Protein AF-V5GN21-F1 (afdb_monomer_lite)

pLDDT: mean 79.61, std 21.49, range [29.92, 98.38]

Organism: Anoplophora glabripennis (NCBI:txid217634)

Sequen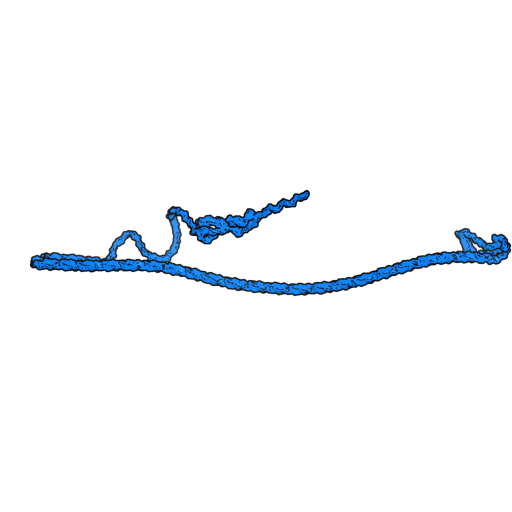ce (381 aa):
RRAKNMDSNRKGTSKFTCYFCNKTIENETEMGHTTVCGSVLVPCPNKCGAYVPRMDFNKHKRECINRITKSMPRLSPLNDEVGFRTNMPTTTSSLERQTNGHPQKPPTKINEEMFKLSRKVADLEKYLQNQARSQTQNSPQSYGDLRNNQVQQNMEIEKVKYQQKITMDWKKNIETQIYSLRQSISMFQNSKKDTDIHWITVQDRLMVLDKIQMELSYLKDTIFKEQNYNRQSTNNLLQDINGIKDLVNQEHISAASVFNDHQVALESLRRDSDDFKKAFEEQRNKFTNIVFDLRAASQIASEAAEKIEILERDFGEIKKEINQIKLDMEILEGLSSSEGTGSYGRLIWKVTEVEAKMQRAKDFDSVVKSPVFYTHEYGYK

Foldseek 3Di:
DDDDDPDPDPPDFDWDQAPQPRDIDTNDDNVRCQVVPQRAFDQQPLNLVDTDGNVCNVVCQVVPPSNPDDDDDDDDDDDDDDDDDDDDDDDDDDDDDDDDDDDDDDPCPVVVVVVVVVVVVVVVVVVVVVVVVPDPDDDPVVVVVVVVVVVVVVVVVVVVVVVVVVVVVVVVVVVVVVVVVVVVVVVVVVVVVVVVVVVVVVVVVVVVVVVVVVVVVVVVVVVVVVVVVVVVVVVVVVVVVVVVVVVVVVVVVVVVVVVVVVVVVVVVVVVVVVVVVVVVVVVVVVVVVVVVVVVVVVVVVVVVVVVVVVVVVVVVVVVVVVVVVVVVVVVVVVVVVQPPPDDAQDDDFDDPPVVVVVVCCVVPVDDDDGRDGHNDPPHDD

Secondary structure (DSSP, 8-state):
---------------EE-TTT--EE-SS-HHHHHHH-TTSEEE-TT--S-EEETTTHHHHHHH-TT-----------------------------------------HHHHHHHHHHHHHHHHHHHHHHHHTTS--S--TTHHHHHHHHHHHHHHHHHHHHHHHHHHHHHHHHHHHHHHHHHHHHHHHHHHHHHHHHHHHHHHHHHHHHHHHHHHHHHHHHHHHHHHHHHHHHHHHHHHHHHHHHHHHHHHHHHHHHHHHHHHHHHHHHHHHHHHHHHHHHHHHHHHHHHHHHHHHHHHHHHHHHHHHHHHHHHHHHHHHHHHHHHHHHHHHHHHHTT-----TT--------HHHHHHHHHHH-PPPPPPP--SSTTS--

InterPro domains:
  IPR001293 Zinc finger, TRAF-type [PS50145] (33-67)
  IPR008974 TRAF-like [G3DSA:2.60.210.10] (293-381)
  IPR013083 Zinc finger, RING/FYVE/PHD-type [G3DSA:3.30.40.10] (12-68)

Structure (mmCIF, N/CA/C/O backbone):
data_AF-V5GN21-F1
#
_entry.id   AF-V5GN21-F1
#
loop_
_atom_site.group_PDB
_atom_site.id
_atom_site.type_symbol
_atom_site.label_atom_id
_atom_site.label_alt_id
_atom_site.label_comp_id
_atom_site.label_asym_id
_atom_site.label_entity_id
_atom_site.label_seq_id
_atom_site.pdbx_PDB_ins_code
_atom_site.Cartn_x
_atom_site.Cartn_y
_atom_site.Cartn_z
_atom_site.occupancy
_atom_site.B_iso_or_equiv
_atom_site.auth_seq_id
_atom_site.auth_comp_id
_atom_site.auth_asym_id
_atom_site.auth_atom_id
_atom_site.pdbx_PDB_model_num
ATOM 1 N N . ARG A 1 1 ? -34.332 28.839 -41.301 1.00 39.56 1 ARG A N 1
ATOM 2 C CA . ARG A 1 1 ? -33.847 27.442 -41.164 1.00 39.56 1 ARG A CA 1
ATOM 3 C C . ARG A 1 1 ? -33.500 27.209 -39.692 1.00 39.56 1 ARG A C 1
ATOM 5 O O . ARG A 1 1 ? -32.577 27.862 -39.244 1.00 39.56 1 ARG A O 1
ATOM 12 N N . ARG A 1 2 ? -34.249 26.313 -39.013 1.00 38.25 2 ARG A N 1
ATOM 13 C CA . ARG A 1 2 ? -34.038 25.717 -37.661 1.00 38.25 2 ARG A CA 1
ATOM 14 C C . ARG A 1 2 ? -33.923 26.720 -36.493 1.00 38.25 2 ARG A C 1
ATOM 16 O O . ARG A 1 2 ? -32.929 27.410 -36.406 1.00 38.25 2 ARG A O 1
ATOM 23 N N . ALA A 1 3 ? -34.863 26.886 -35.558 1.00 41.22 3 ALA A N 1
ATOM 24 C CA . ALA A 1 3 ? -35.727 25.929 -34.854 1.00 41.22 3 ALA A CA 1
ATOM 25 C C . ALA A 1 3 ? -34.959 24.694 -34.353 1.00 41.22 3 ALA A C 1
ATOM 27 O O . ALA A 1 3 ? -34.894 23.693 -35.066 1.00 41.22 3 ALA A O 1
ATOM 28 N N . LYS A 1 4 ? -34.348 24.815 -33.163 1.00 46.03 4 LYS A N 1
ATOM 29 C CA . LYS A 1 4 ? -34.115 23.756 -32.157 1.00 46.03 4 LYS A CA 1
ATOM 30 C C . LYS A 1 4 ? -33.273 24.311 -31.001 1.00 46.03 4 LYS A C 1
ATOM 32 O O . LYS A 1 4 ? -32.082 24.533 -31.177 1.00 46.03 4 LYS A O 1
ATOM 37 N N . ASN A 1 5 ? -33.924 24.565 -29.867 1.00 38.25 5 ASN A N 1
ATOM 38 C CA . ASN A 1 5 ? -33.481 24.202 -28.510 1.00 38.25 5 ASN A CA 1
ATOM 39 C C . ASN A 1 5 ? -34.405 24.874 -27.482 1.00 38.25 5 ASN A C 1
ATOM 41 O O . ASN A 1 5 ? -33.998 25.702 -26.676 1.00 38.25 5 ASN A O 1
ATOM 45 N N . MET A 1 6 ? -35.684 24.503 -27.547 1.00 43.22 6 MET A N 1
ATOM 46 C CA . MET A 1 6 ? -36.533 24.406 -26.367 1.00 43.22 6 MET A CA 1
ATOM 47 C C . MET A 1 6 ? -36.628 22.916 -26.060 1.00 43.22 6 MET A C 1
ATOM 49 O O . MET A 1 6 ? -37.160 22.184 -26.886 1.00 43.22 6 MET A O 1
ATOM 53 N N . ASP A 1 7 ? -35.979 22.484 -24.980 1.00 40.84 7 ASP A N 1
ATOM 54 C CA . ASP A 1 7 ? -36.352 21.350 -24.117 1.00 40.84 7 ASP A CA 1
ATOM 55 C C . ASP A 1 7 ? -35.148 20.939 -23.262 1.00 40.84 7 ASP A C 1
ATOM 57 O O . ASP A 1 7 ? -34.489 19.923 -23.470 1.00 40.84 7 ASP A O 1
ATOM 61 N N . SER A 1 8 ? -34.862 21.753 -22.251 1.00 41.22 8 SER A N 1
ATOM 62 C CA . SER A 1 8 ? -33.993 21.395 -21.128 1.00 41.22 8 SER A CA 1
ATOM 63 C C . SER A 1 8 ? -34.764 21.540 -19.818 1.00 41.22 8 SER A C 1
ATOM 65 O O . SER A 1 8 ? -34.327 22.186 -18.874 1.00 41.22 8 SER A O 1
ATOM 67 N N . ASN A 1 9 ? -35.948 20.923 -19.760 1.00 40.00 9 ASN A N 1
ATOM 68 C CA . ASN A 1 9 ? -36.660 20.715 -18.502 1.00 40.00 9 ASN A CA 1
ATOM 69 C C . ASN A 1 9 ? -37.350 19.344 -18.465 1.00 40.00 9 ASN A C 1
ATOM 71 O O . ASN A 1 9 ? -38.548 19.218 -18.223 1.00 40.00 9 ASN A O 1
ATOM 75 N N . ARG A 1 10 ? -36.577 18.277 -18.702 1.00 42.59 10 ARG A N 1
ATOM 76 C CA . ARG A 1 10 ? -36.960 16.944 -18.229 1.00 42.59 10 ARG A CA 1
ATOM 77 C C . ARG A 1 10 ? -36.570 16.874 -16.757 1.00 42.59 10 ARG A C 1
ATOM 79 O O . ARG A 1 10 ? -35.411 16.631 -16.439 1.00 42.59 10 ARG A O 1
ATOM 86 N N . LYS A 1 11 ? -37.545 17.129 -15.878 1.00 51.62 11 LYS A N 1
ATOM 87 C CA . LYS A 1 11 ? -37.487 16.793 -14.450 1.00 51.62 11 LYS A CA 1
ATOM 88 C C . LYS A 1 11 ? -37.011 15.346 -14.324 1.00 51.62 11 LYS A C 1
ATOM 90 O O . LYS A 1 11 ? -37.783 14.417 -14.550 1.00 51.62 11 LYS A O 1
ATOM 95 N N . GLY A 1 12 ? -35.729 15.166 -14.021 1.00 48.78 12 GLY A N 1
ATOM 96 C CA . GLY A 1 12 ? -35.199 13.886 -13.587 1.00 48.78 12 GLY A CA 1
ATOM 97 C C . GLY A 1 12 ? -35.943 13.511 -12.317 1.00 48.78 12 GLY A C 1
ATOM 98 O O . GLY A 1 12 ? -35.906 14.243 -11.332 1.00 48.78 12 GLY A O 1
ATOM 99 N N . THR A 1 13 ? -36.684 12.414 -12.370 1.00 60.31 13 THR A N 1
ATOM 100 C CA . THR A 1 13 ? -37.347 11.828 -11.212 1.00 60.31 13 THR A CA 1
ATOM 101 C C . THR A 1 13 ? -36.244 11.438 -10.228 1.00 60.31 13 THR A C 1
ATOM 103 O O . THR A 1 13 ? -35.536 10.461 -10.474 1.00 60.31 13 THR A O 1
ATOM 106 N N . SER A 1 14 ? -36.006 12.235 -9.182 1.00 73.12 14 SER A N 1
ATOM 107 C CA . SER A 1 14 ? -34.972 11.943 -8.187 1.00 73.12 14 SER A CA 1
ATOM 108 C C . SER A 1 14 ? -35.315 10.614 -7.520 1.00 73.12 14 SER A C 1
ATOM 110 O O . SER A 1 14 ? -36.309 10.525 -6.800 1.00 73.12 14 SER A O 1
ATOM 112 N N . LYS A 1 15 ? -34.537 9.572 -7.823 1.00 86.19 15 LYS A N 1
ATOM 113 C CA . LYS A 1 15 ? -34.654 8.264 -7.181 1.00 86.19 15 LYS A CA 1
ATOM 114 C C . LYS A 1 15 ? -33.679 8.228 -6.013 1.00 86.19 15 LYS A C 1
ATOM 116 O O . LYS A 1 15 ? -32.510 8.559 -6.199 1.00 86.19 15 LYS A O 1
ATOM 121 N N . PHE A 1 16 ? -34.139 7.833 -4.835 1.00 88.94 16 PHE A N 1
ATOM 122 C CA . PHE A 1 16 ? -33.279 7.618 -3.668 1.00 88.94 16 PHE A CA 1
ATOM 123 C C . PHE A 1 16 ? -33.692 6.328 -2.955 1.00 88.94 16 PHE A C 1
ATOM 125 O O . PHE A 1 16 ? -34.819 5.854 -3.105 1.00 88.94 16 PHE A O 1
ATOM 132 N N . THR A 1 17 ? -32.778 5.741 -2.187 1.00 91.12 17 THR A N 1
ATOM 133 C CA . THR A 1 17 ? -33.044 4.528 -1.405 1.00 91.12 17 THR A CA 1
ATOM 134 C C . THR A 1 17 ? -33.275 4.919 0.048 1.00 91.12 17 THR A C 1
ATOM 136 O O . THR A 1 17 ? -32.410 5.535 0.662 1.00 91.12 17 THR A O 1
ATOM 139 N N . CYS A 1 18 ? -34.436 4.580 0.612 1.00 91.06 18 CYS A N 1
ATOM 140 C CA . CYS A 1 18 ? -34.731 4.896 2.009 1.00 91.06 18 CYS A CA 1
ATOM 141 C C . CYS A 1 18 ? -33.874 4.051 2.957 1.00 91.06 18 CYS A C 1
ATOM 143 O O . CYS A 1 18 ? -33.946 2.826 2.921 1.00 91.06 18 CYS A O 1
ATOM 145 N N . TYR A 1 19 ? -33.161 4.706 3.874 1.00 89.81 19 TYR A N 1
ATOM 146 C CA . TYR A 1 19 ? -32.312 4.058 4.882 1.00 89.81 19 TYR A CA 1
ATOM 147 C C . TYR A 1 19 ? -33.071 3.117 5.841 1.00 89.81 19 TYR A C 1
ATOM 149 O O . TYR A 1 19 ? -32.494 2.184 6.387 1.00 89.81 19 TYR A O 1
ATOM 157 N N . PHE A 1 20 ? -34.373 3.342 6.061 1.00 89.88 20 PHE A N 1
ATOM 158 C CA . PHE A 1 20 ? -35.165 2.561 7.021 1.00 89.88 20 PHE A CA 1
ATOM 159 C C . PHE A 1 20 ? -35.830 1.328 6.405 1.00 89.88 20 PHE A C 1
ATOM 161 O O . PHE A 1 20 ? -35.953 0.301 7.069 1.00 89.88 20 PHE A O 1
ATOM 168 N N . CYS A 1 21 ? -36.313 1.423 5.162 1.00 90.62 21 CYS A N 1
ATOM 169 C CA . CYS A 1 21 ? -37.019 0.319 4.503 1.00 90.62 21 CYS A CA 1
ATOM 170 C C . CYS A 1 21 ? -36.240 -0.319 3.345 1.00 90.62 21 CYS A C 1
ATOM 172 O O . CYS A 1 21 ? -36.715 -1.306 2.786 1.00 90.62 21 CYS A O 1
ATOM 174 N N . ASN A 1 22 ? -35.076 0.230 2.981 1.00 90.94 22 ASN A N 1
ATOM 175 C CA . ASN A 1 22 ? -34.221 -0.190 1.865 1.00 90.94 22 ASN A CA 1
ATOM 176 C C . ASN A 1 22 ? -34.927 -0.250 0.499 1.00 90.94 22 ASN A C 1
ATOM 178 O O . ASN A 1 22 ? -34.448 -0.908 -0.422 1.00 90.94 22 ASN A O 1
ATOM 182 N N . LYS A 1 23 ? -36.061 0.446 0.341 1.00 89.50 23 LYS A N 1
ATOM 183 C CA . LYS A 1 23 ? -36.781 0.540 -0.934 1.00 89.50 23 LYS A CA 1
ATOM 184 C C . LYS A 1 23 ? -36.323 1.766 -1.713 1.00 89.50 23 LYS A C 1
ATOM 186 O O . LYS A 1 23 ? -36.158 2.845 -1.140 1.00 89.50 23 LYS A O 1
ATOM 191 N N . THR A 1 24 ? -36.150 1.592 -3.019 1.00 90.00 24 THR A N 1
ATOM 192 C CA . THR A 1 24 ? -35.916 2.690 -3.959 1.00 90.00 24 THR A CA 1
ATOM 193 C C . THR A 1 24 ? -37.236 3.400 -4.229 1.00 90.00 24 THR A C 1
ATOM 195 O O . THR A 1 24 ? -38.204 2.773 -4.658 1.00 90.00 24 THR A O 1
ATOM 198 N N . ILE A 1 25 ? -37.283 4.696 -3.940 1.00 88.56 25 ILE A N 1
ATOM 199 C CA . ILE A 1 25 ? -38.470 5.534 -4.098 1.00 88.56 25 ILE A CA 1
ATOM 200 C C . ILE A 1 25 ? -38.224 6.496 -5.246 1.00 88.56 25 ILE A C 1
ATOM 202 O O . ILE A 1 25 ? -37.159 7.105 -5.352 1.00 88.56 25 ILE A O 1
ATOM 206 N N . GLU A 1 26 ? -39.219 6.613 -6.116 1.00 87.38 26 GLU A N 1
ATOM 207 C CA . GLU A 1 26 ? -39.194 7.468 -7.294 1.00 87.38 26 GLU A CA 1
ATOM 208 C C . GLU A 1 26 ? -40.283 8.532 -7.147 1.00 87.38 26 GLU A C 1
ATOM 210 O O . GLU A 1 26 ? -41.371 8.231 -6.662 1.00 87.38 26 GLU A O 1
ATOM 215 N N . ASN A 1 27 ? -40.019 9.762 -7.595 1.00 79.06 27 ASN A N 1
ATOM 216 C CA . ASN A 1 27 ? -40.985 10.875 -7.572 1.00 79.06 27 ASN A CA 1
ATOM 217 C C . ASN A 1 27 ? -41.401 11.377 -6.177 1.00 79.06 27 ASN A C 1
ATOM 219 O O . ASN A 1 27 ? -42.394 12.093 -6.059 1.00 79.06 27 ASN A O 1
ATOM 223 N N . GLU A 1 28 ? -40.626 11.066 -5.139 1.00 79.12 28 GLU A N 1
ATOM 224 C CA . GLU A 1 28 ? -40.811 11.576 -3.778 1.00 79.12 28 GLU A CA 1
ATOM 225 C C . GLU A 1 28 ? -39.485 12.154 -3.255 1.00 79.12 28 GLU A C 1
ATOM 227 O O . GLU A 1 28 ? -38.412 11.838 -3.772 1.00 79.12 28 GLU A O 1
ATOM 232 N N . THR A 1 29 ? -39.538 13.020 -2.243 1.00 84.19 29 THR A N 1
ATOM 233 C CA . THR A 1 29 ? -38.335 13.507 -1.551 1.00 84.19 29 THR A CA 1
ATOM 234 C C . THR A 1 29 ? -37.997 12.598 -0.372 1.00 84.19 29 THR A C 1
ATOM 236 O O . THR A 1 29 ? -38.888 12.017 0.249 1.00 84.19 29 THR A O 1
ATOM 239 N N . GLU A 1 30 ? -36.714 12.512 -0.013 1.00 84.19 30 GLU A N 1
ATOM 240 C CA . GLU A 1 30 ? -36.244 11.711 1.129 1.00 84.19 30 GLU A CA 1
ATOM 241 C C . GLU A 1 30 ? -36.936 12.085 2.443 1.00 84.19 30 GLU A C 1
ATOM 243 O O . GLU A 1 30 ? -37.372 11.214 3.202 1.00 84.19 30 GLU A O 1
ATOM 248 N N . MET A 1 31 ? -37.129 13.386 2.670 1.00 83.88 31 MET A N 1
ATOM 249 C CA . MET A 1 31 ? -37.885 13.878 3.818 1.00 83.88 31 MET A CA 1
ATOM 250 C C . MET A 1 31 ? -39.368 13.501 3.739 1.00 83.88 31 MET A C 1
ATOM 252 O O . MET A 1 31 ? -39.920 13.060 4.743 1.00 83.88 31 MET A O 1
ATOM 256 N N . GLY A 1 32 ? -40.004 13.630 2.566 1.00 86.31 32 GLY A N 1
ATOM 257 C CA . GLY A 1 32 ? -41.412 13.271 2.369 1.00 86.31 32 GLY A CA 1
ATOM 258 C C . GLY A 1 32 ? -41.670 11.812 2.733 1.00 86.31 32 GLY A C 1
ATOM 259 O O . GLY A 1 32 ? -42.455 11.528 3.640 1.00 86.31 32 GLY A O 1
ATOM 260 N N . HIS A 1 33 ? -40.889 10.903 2.151 1.00 90.31 33 HIS A N 1
ATOM 261 C CA . HIS A 1 33 ? -41.019 9.477 2.419 1.00 90.31 33 HIS A CA 1
ATOM 262 C C . HIS A 1 33 ? -40.746 9.116 3.886 1.00 90.31 33 HIS A C 1
ATOM 264 O O . HIS A 1 33 ? -41.475 8.323 4.480 1.00 90.31 33 HIS A O 1
ATOM 270 N N . THR A 1 34 ? -39.711 9.693 4.507 1.00 88.00 34 THR A N 1
ATOM 271 C CA . THR A 1 34 ? -39.323 9.359 5.891 1.00 88.00 34 THR A CA 1
ATOM 272 C C . THR A 1 34 ? -40.437 9.672 6.897 1.00 88.00 34 THR A C 1
ATOM 274 O O . THR A 1 34 ? -40.579 8.969 7.898 1.00 88.00 34 THR A O 1
ATOM 277 N N . THR A 1 35 ? -41.296 10.661 6.620 1.00 87.44 35 THR A N 1
ATOM 278 C CA . THR A 1 35 ? -42.442 10.972 7.497 1.00 87.44 35 THR A CA 1
ATOM 279 C C . THR A 1 35 ? -43.521 9.886 7.502 1.00 87.44 35 THR A C 1
ATOM 281 O O . THR A 1 35 ? -44.149 9.653 8.541 1.00 87.44 35 THR A O 1
ATOM 284 N N . VAL A 1 36 ? -43.705 9.184 6.380 1.00 88.19 36 VAL A N 1
ATOM 285 C CA . VAL A 1 36 ? -44.729 8.140 6.195 1.00 88.19 36 VAL A CA 1
ATOM 286 C C . VAL A 1 36 ? -44.161 6.720 6.203 1.00 88.19 36 VAL A C 1
ATOM 288 O O . VAL A 1 36 ? -44.919 5.751 6.243 1.00 88.19 36 VAL A O 1
ATOM 291 N N . CYS A 1 37 ? -42.835 6.574 6.209 1.00 92.25 37 CYS A N 1
ATOM 292 C CA . CYS A 1 37 ? -42.164 5.286 6.141 1.00 92.25 37 CYS A CA 1
ATOM 293 C C . CYS A 1 37 ? -42.526 4.393 7.336 1.00 92.25 37 CYS A C 1
ATOM 295 O O . CYS A 1 37 ? -42.349 4.737 8.509 1.00 92.25 37 CYS A O 1
ATOM 297 N N . GLY A 1 38 ? -43.024 3.202 7.009 1.00 89.62 38 GLY A N 1
ATOM 298 C CA . GLY A 1 38 ? -43.497 2.214 7.967 1.00 89.62 38 GLY A CA 1
ATOM 299 C C . GLY A 1 38 ? -42.415 1.589 8.850 1.00 89.62 38 GLY A C 1
ATOM 300 O O . GLY A 1 38 ? -42.714 1.143 9.958 1.00 89.62 38 GLY A O 1
ATOM 301 N N . SER A 1 39 ? -41.171 1.577 8.367 1.00 92.12 39 SER A N 1
ATOM 302 C CA . SER A 1 39 ? -40.013 0.990 9.052 1.00 92.12 39 SER A CA 1
ATOM 303 C C . SER A 1 39 ? -39.336 1.953 10.029 1.00 92.12 39 SER A C 1
ATOM 305 O O . SER A 1 39 ? -38.452 1.544 10.777 1.00 92.12 39 SER A O 1
ATOM 307 N N . VAL A 1 40 ? -39.739 3.228 10.046 1.00 93.38 40 VAL A N 1
ATOM 308 C CA . VAL A 1 40 ? -39.214 4.207 11.003 1.00 93.38 40 VAL A CA 1
ATOM 309 C C . VAL A 1 40 ? -39.678 3.835 12.407 1.00 93.38 40 VAL A C 1
ATOM 311 O O . VAL A 1 40 ? -40.874 3.651 12.654 1.00 93.38 40 VAL A O 1
ATOM 314 N N . LEU A 1 41 ? -38.720 3.736 13.328 1.00 93.06 41 LEU A N 1
ATOM 315 C CA . LEU A 1 41 ? -38.977 3.456 14.733 1.00 93.06 41 LEU A CA 1
ATOM 316 C C . LEU A 1 41 ? -39.553 4.692 15.425 1.00 93.06 41 LEU A C 1
ATOM 318 O O . LEU A 1 41 ? -38.953 5.765 15.410 1.00 93.06 41 LEU A O 1
ATOM 322 N N . VAL A 1 42 ? -40.706 4.527 16.068 1.00 92.19 42 VAL A N 1
ATOM 323 C CA . VAL A 1 42 ? -41.364 5.572 16.854 1.00 92.19 42 VAL A CA 1
ATOM 324 C C . VAL A 1 42 ? -41.436 5.166 18.329 1.00 92.19 42 VAL A C 1
ATOM 326 O O . VAL A 1 42 ? -41.692 3.995 18.635 1.00 92.19 42 VAL A O 1
ATOM 329 N N . PRO A 1 43 ? -41.201 6.100 19.268 1.00 92.12 43 PRO A N 1
ATOM 330 C CA . PRO A 1 43 ? -41.283 5.804 20.691 1.00 92.12 43 PRO A CA 1
ATOM 331 C C . PRO A 1 43 ? -42.736 5.559 21.112 1.00 92.12 43 PRO A C 1
ATOM 333 O O . PRO A 1 43 ? -43.662 6.242 20.667 1.00 92.12 43 PRO A O 1
ATOM 336 N N . CYS A 1 44 ? -42.947 4.598 22.011 1.00 90.00 44 CYS A N 1
ATOM 337 C CA . CYS A 1 44 ? -44.278 4.320 22.537 1.00 90.00 44 CYS A CA 1
ATOM 338 C C . CYS A 1 44 ? -44.810 5.484 23.411 1.00 90.00 44 CYS A C 1
ATOM 340 O O . CYS A 1 44 ? -44.148 5.873 24.378 1.00 90.00 44 CYS A O 1
ATOM 342 N N . PRO A 1 45 ? -46.035 6.000 23.169 1.00 87.12 45 PRO A N 1
ATOM 343 C CA . PRO A 1 45 ? -46.626 7.100 23.938 1.00 87.12 45 PRO A CA 1
ATOM 344 C C . PRO A 1 45 ? -46.963 6.703 25.379 1.00 87.12 45 PRO A C 1
ATOM 346 O O . PRO A 1 45 ? -47.017 7.563 26.253 1.00 87.12 45 PRO A O 1
ATOM 349 N N . ASN A 1 46 ? -47.121 5.403 25.651 1.00 85.56 46 ASN A N 1
ATOM 350 C CA . ASN A 1 46 ? -47.304 4.873 27.006 1.00 85.56 46 ASN A CA 1
ATOM 351 C C . ASN A 1 46 ? -45.971 4.741 27.772 1.00 85.56 46 ASN A C 1
ATOM 353 O O . ASN A 1 46 ? -45.930 4.131 28.840 1.00 85.56 46 ASN A O 1
ATOM 357 N N . LYS A 1 47 ? -44.868 5.266 27.210 1.00 83.38 47 LYS A N 1
ATOM 358 C CA . LYS A 1 47 ? -43.523 5.300 27.806 1.00 83.38 47 LYS A CA 1
ATOM 359 C C . LYS A 1 47 ? -43.062 3.946 28.358 1.00 83.38 47 LYS A C 1
ATOM 361 O O . LYS A 1 47 ? -42.402 3.880 29.386 1.00 83.38 47 LYS A O 1
ATOM 366 N N . CYS A 1 48 ? -43.381 2.857 27.660 1.00 85.62 48 CYS A N 1
ATOM 367 C CA . CYS A 1 48 ? -42.930 1.514 28.037 1.00 85.62 48 CYS A CA 1
ATOM 368 C C . CYS A 1 48 ? -41.460 1.231 27.678 1.00 85.62 48 CYS A C 1
ATOM 370 O O . CYS A 1 48 ? -41.031 0.087 27.753 1.00 85.62 48 CYS A O 1
ATOM 372 N N . GLY A 1 49 ? -40.712 2.238 27.213 1.00 84.44 49 GLY A N 1
ATOM 373 C CA . GLY A 1 49 ? -39.312 2.110 26.790 1.00 84.44 49 GLY A CA 1
ATOM 374 C C . GLY A 1 49 ? -39.096 1.498 25.399 1.00 84.44 49 GLY A C 1
ATOM 375 O O . GLY A 1 49 ? -37.969 1.491 24.919 1.00 84.44 49 GLY A O 1
ATOM 376 N N . ALA A 1 50 ? -40.149 1.022 24.724 1.00 88.81 50 ALA A N 1
ATOM 377 C CA . ALA A 1 50 ? -40.030 0.404 23.404 1.00 88.81 50 ALA A CA 1
ATOM 378 C C . ALA A 1 50 ? -40.021 1.440 22.263 1.00 88.81 50 ALA A C 1
ATOM 380 O O . ALA A 1 50 ? -40.854 2.354 22.229 1.00 88.81 50 ALA A O 1
ATOM 381 N N . TYR A 1 51 ? -39.122 1.228 21.301 1.00 91.94 51 TYR A N 1
ATOM 382 C CA . TYR A 1 51 ? -39.108 1.868 19.986 1.00 91.94 51 TYR A CA 1
ATOM 383 C C . TYR A 1 51 ? -39.616 0.858 18.962 1.00 91.94 51 TYR A C 1
ATOM 385 O O . TYR A 1 51 ? -39.030 -0.211 18.804 1.00 91.94 51 TYR A O 1
ATOM 393 N N . VAL A 1 52 ? -40.730 1.168 18.303 1.00 91.88 52 VAL A N 1
ATOM 394 C CA . VAL A 1 52 ? -41.465 0.198 17.479 1.00 91.88 52 VAL A CA 1
ATOM 395 C C . VAL A 1 52 ? -41.614 0.740 16.061 1.00 91.88 52 VAL A C 1
ATOM 397 O O . VAL A 1 52 ? -41.898 1.932 15.921 1.00 91.88 52 VAL A O 1
ATOM 400 N N . PRO A 1 53 ? -41.455 -0.083 15.007 1.00 94.06 53 PRO A N 1
ATOM 401 C CA . PRO A 1 53 ? -41.737 0.342 13.641 1.00 94.06 53 PRO A CA 1
ATOM 402 C C . PRO A 1 53 ? -43.158 0.897 13.520 1.00 94.06 53 PRO A C 1
ATOM 404 O O . PRO A 1 53 ? -44.109 0.330 14.065 1.00 94.06 53 PRO A O 1
ATOM 407 N N . ARG A 1 54 ? -43.324 1.999 12.785 1.00 92.94 54 ARG A N 1
ATOM 408 C CA . ARG A 1 54 ? -44.619 2.669 12.591 1.00 92.94 54 ARG A CA 1
ATOM 409 C C . ARG A 1 54 ? -45.724 1.716 12.107 1.00 92.94 54 ARG A C 1
ATOM 411 O O . ARG A 1 54 ? -46.862 1.859 12.547 1.00 92.94 54 ARG A O 1
ATOM 418 N N . MET A 1 55 ? -45.402 0.734 11.260 1.00 91.94 55 MET A N 1
ATOM 419 C CA . MET A 1 55 ? -46.357 -0.284 10.780 1.00 91.94 55 MET A CA 1
ATOM 420 C C . MET A 1 55 ? -46.880 -1.195 11.898 1.00 91.94 55 MET A C 1
ATOM 422 O O . MET A 1 55 ? -48.076 -1.479 11.959 1.00 91.94 55 MET A O 1
ATOM 426 N N . ASP A 1 56 ? -46.009 -1.597 12.823 1.00 90.94 56 ASP A N 1
ATOM 427 C CA . ASP A 1 56 ? -46.339 -2.532 13.906 1.00 90.94 56 ASP A CA 1
ATOM 428 C C . ASP A 1 56 ? -46.844 -1.831 15.170 1.00 90.94 56 ASP A C 1
ATOM 430 O O . ASP A 1 56 ? -47.274 -2.466 16.139 1.00 90.94 56 ASP A O 1
ATOM 434 N N . PHE A 1 57 ? -46.862 -0.501 15.158 1.00 91.19 57 PHE A N 1
ATOM 435 C CA . PHE A 1 57 ? -47.243 0.314 16.299 1.00 91.19 57 PHE A CA 1
ATOM 436 C C . PHE A 1 57 ? -48.661 0.013 16.815 1.00 91.19 57 PHE A C 1
ATOM 438 O O . PHE A 1 57 ? -48.881 -0.054 18.023 1.00 91.19 57 PHE A O 1
ATOM 445 N N . ASN A 1 58 ? -49.634 -0.234 15.930 1.00 87.31 58 ASN A N 1
ATOM 446 C CA . ASN A 1 58 ? -51.009 -0.573 16.331 1.00 87.31 58 ASN A CA 1
ATOM 447 C C . ASN A 1 58 ? -51.120 -1.954 16.993 1.00 87.31 58 ASN A C 1
ATOM 449 O O . ASN A 1 58 ? -51.985 -2.172 17.846 1.00 87.31 58 ASN A O 1
ATOM 453 N N . LYS A 1 59 ? -50.251 -2.896 16.614 1.00 89.25 59 LYS A N 1
ATOM 454 C CA . LYS A 1 59 ? -50.146 -4.196 17.279 1.00 89.25 59 LYS A CA 1
ATOM 455 C C . LYS A 1 59 ? -49.526 -4.014 18.663 1.00 89.25 59 LYS A C 1
ATOM 457 O O . LYS A 1 59 ? -50.164 -4.358 19.655 1.00 89.25 59 LYS A O 1
ATOM 462 N N . HIS A 1 60 ? -48.393 -3.316 18.735 1.00 90.69 60 HIS A N 1
ATOM 463 C CA . HIS A 1 60 ? -47.758 -2.969 20.003 1.00 90.69 60 HIS A CA 1
ATOM 464 C C . HIS A 1 60 ? -48.707 -2.226 20.954 1.00 90.69 60 HIS A C 1
ATOM 466 O O . HIS A 1 60 ? -48.763 -2.553 22.129 1.00 90.69 60 HIS A O 1
ATOM 472 N N . LYS A 1 61 ? -49.521 -1.274 20.483 1.00 86.94 61 LYS A N 1
ATOM 473 C CA . LYS A 1 61 ? -50.471 -0.528 21.332 1.00 86.94 61 LYS A CA 1
ATOM 474 C C . LYS A 1 61 ? -51.498 -1.430 22.034 1.00 86.94 61 LYS A C 1
ATOM 476 O O . LYS A 1 61 ? -51.937 -1.099 23.136 1.00 86.94 61 LYS A O 1
ATOM 481 N N . ARG A 1 62 ? -51.890 -2.550 21.413 1.00 86.69 62 ARG A N 1
ATOM 482 C CA . ARG A 1 62 ? -52.820 -3.535 21.998 1.00 86.69 62 ARG A CA 1
ATOM 483 C C . ARG A 1 62 ? -52.144 -4.421 23.046 1.00 86.69 62 ARG A C 1
ATOM 485 O O . ARG A 1 62 ? -52.796 -4.780 24.021 1.00 86.69 62 ARG A O 1
ATOM 492 N N . GLU A 1 63 ? -50.857 -4.695 22.854 1.00 85.38 63 GLU A N 1
ATOM 493 C CA . GLU A 1 63 ? -50.028 -5.612 23.653 1.00 85.38 63 GLU A CA 1
ATOM 494 C C . GLU A 1 63 ? -49.074 -4.876 24.622 1.00 85.38 63 GLU A C 1
ATOM 496 O O . GLU A 1 63 ? -48.284 -5.495 25.328 1.00 85.38 63 GLU A O 1
ATOM 501 N N . CYS A 1 64 ? -49.121 -3.541 24.657 1.00 86.19 64 CYS A N 1
ATOM 502 C CA . CYS A 1 64 ? -48.196 -2.712 25.421 1.00 86.19 64 CYS A CA 1
ATOM 503 C C . CYS A 1 64 ? -48.343 -2.968 26.925 1.00 86.19 64 CYS A C 1
ATOM 505 O O . CYS A 1 64 ? -49.437 -2.850 27.475 1.00 86.19 64 CYS A O 1
ATOM 507 N N . ILE A 1 65 ? -47.218 -3.208 27.601 1.00 80.94 65 ILE A N 1
ATOM 508 C CA . ILE A 1 65 ? -47.176 -3.504 29.041 1.00 80.94 65 ILE A CA 1
ATOM 509 C C . ILE A 1 65 ? -47.714 -2.352 29.914 1.00 80.94 65 ILE A C 1
ATOM 511 O O . ILE A 1 65 ? -48.240 -2.588 30.993 1.00 80.94 65 ILE A O 1
ATOM 515 N N . ASN A 1 66 ? -47.661 -1.114 29.403 1.00 79.50 66 ASN A N 1
ATOM 516 C CA . ASN A 1 66 ? -48.180 0.094 30.057 1.00 79.50 66 ASN A CA 1
ATOM 517 C C . ASN A 1 66 ? -49.521 0.563 29.463 1.00 79.50 66 ASN A C 1
ATOM 519 O O . ASN A 1 66 ? -49.843 1.754 29.500 1.00 79.50 66 ASN A O 1
ATOM 523 N N . ARG A 1 67 ? -50.298 -0.327 28.835 1.00 75.31 67 ARG A N 1
ATOM 524 C CA . ARG A 1 67 ? -51.586 0.038 28.233 1.00 75.31 67 ARG A CA 1
ATOM 525 C C . ARG A 1 67 ? -52.555 0.533 29.315 1.00 75.31 67 ARG A C 1
ATOM 527 O O . ARG A 1 67 ? -53.074 -0.246 30.104 1.00 75.31 67 ARG A O 1
ATOM 534 N N . ILE A 1 68 ? -52.861 1.830 29.298 1.00 64.94 68 ILE A N 1
ATOM 535 C CA . ILE A 1 68 ? -53.901 2.432 30.142 1.00 64.94 68 ILE A CA 1
ATOM 536 C C . ILE A 1 68 ? -55.270 2.025 29.575 1.00 64.94 68 ILE A C 1
ATOM 538 O O . ILE A 1 68 ? -55.831 2.698 28.709 1.00 64.94 68 ILE A O 1
ATOM 542 N N . THR A 1 69 ? -55.813 0.890 30.009 1.00 53.19 69 THR A N 1
ATOM 543 C CA . THR A 1 69 ? -57.195 0.507 29.701 1.00 53.19 69 THR A CA 1
ATOM 544 C C . THR A 1 69 ? -58.149 1.288 30.603 1.00 53.19 69 THR A C 1
ATOM 546 O O . THR A 1 69 ? -58.336 0.945 31.767 1.00 53.19 69 THR A O 1
ATOM 549 N N . LYS A 1 70 ? -58.792 2.335 30.070 1.00 52.59 70 LYS A N 1
ATOM 550 C CA . LYS A 1 70 ? -60.098 2.757 30.594 1.00 52.59 70 LYS A CA 1
ATOM 551 C C . LYS A 1 70 ? -61.149 1.740 30.132 1.00 52.59 70 LYS A C 1
ATOM 553 O O . LYS A 1 70 ? -61.195 1.403 28.952 1.00 52.59 70 LYS A O 1
ATOM 558 N N . SER A 1 71 ? -62.001 1.346 31.078 1.00 40.38 71 SER A N 1
ATOM 559 C CA . SER A 1 71 ? -63.168 0.447 31.008 1.00 40.38 71 SER A CA 1
ATOM 560 C C . SER A 1 71 ? -62.914 -1.064 31.158 1.00 40.38 71 SER A C 1
ATOM 562 O O . SER A 1 71 ? -62.312 -1.721 30.315 1.00 40.38 71 SER A O 1
ATOM 564 N N . MET A 1 72 ? -63.426 -1.577 32.283 1.00 41.12 72 MET A N 1
ATOM 565 C CA . MET A 1 72 ? -63.733 -2.983 32.572 1.00 41.12 72 MET A CA 1
ATOM 566 C C . MET A 1 72 ? -64.864 -3.491 31.666 1.00 41.12 72 MET A C 1
ATOM 568 O O . MET A 1 72 ? -65.735 -2.705 31.285 1.00 41.12 72 MET A O 1
ATOM 572 N N . PRO A 1 73 ? -64.949 -4.814 31.457 1.00 43.66 73 PRO A N 1
ATOM 573 C CA . PRO A 1 73 ? -66.148 -5.507 31.933 1.00 43.66 73 PRO A CA 1
ATOM 574 C C . PRO A 1 73 ? -65.862 -6.714 32.844 1.00 43.66 73 PRO A C 1
ATOM 576 O O . PRO A 1 73 ? -64.768 -7.261 32.902 1.00 43.66 73 PRO A O 1
ATOM 579 N N . ARG A 1 74 ? -66.915 -7.056 33.588 1.00 38.50 74 ARG A N 1
ATOM 580 C CA . ARG A 1 74 ? -67.081 -8.025 34.682 1.00 38.50 74 ARG A CA 1
ATOM 581 C C . ARG A 1 74 ? -67.250 -9.488 34.212 1.00 38.50 74 ARG A C 1
ATOM 583 O O . ARG A 1 74 ? -67.928 -9.687 33.213 1.00 38.50 74 ARG A O 1
ATOM 590 N N . LEU A 1 75 ? -66.842 -10.423 35.100 1.00 32.78 75 LEU A N 1
ATOM 591 C CA . LEU A 1 75 ? -67.315 -11.824 35.315 1.00 32.78 75 LEU A CA 1
ATOM 592 C C . LEU A 1 75 ? -66.944 -12.832 34.189 1.00 32.78 75 LEU A C 1
ATOM 594 O O . LEU A 1 75 ? -67.049 -12.483 33.026 1.00 32.78 75 LEU A O 1
ATOM 598 N N . SER A 1 76 ? -66.465 -14.073 34.384 1.00 30.69 76 SER A N 1
ATOM 599 C CA . SER A 1 76 ? -66.488 -15.085 35.468 1.00 30.69 76 SER A CA 1
ATOM 600 C C . SER A 1 76 ? -65.360 -16.128 35.222 1.00 30.69 76 SER A C 1
ATOM 602 O O . SER A 1 76 ? -64.953 -16.255 34.067 1.00 30.69 76 SER A O 1
ATOM 604 N N . PRO A 1 77 ? -64.901 -16.937 36.204 1.00 37.44 77 PRO A N 1
ATOM 605 C CA . PRO A 1 77 ? -64.036 -18.093 35.940 1.00 37.44 77 PRO A CA 1
ATOM 606 C C . PRO A 1 77 ? -64.789 -19.438 36.031 1.00 37.44 77 PRO A C 1
ATOM 608 O O . PRO A 1 77 ? -65.601 -19.640 36.933 1.00 37.44 77 PRO A O 1
ATOM 611 N N . LEU A 1 78 ? -64.472 -20.360 35.117 1.00 32.19 78 LEU A N 1
ATOM 612 C CA . LEU A 1 78 ? -64.788 -21.793 35.175 1.00 32.19 78 LEU A CA 1
ATOM 613 C C . LEU A 1 78 ? -63.544 -22.590 34.743 1.00 32.19 78 LEU A C 1
ATOM 615 O O . LEU A 1 78 ? -63.000 -22.315 33.676 1.00 32.19 78 LEU A O 1
ATOM 619 N N . ASN A 1 79 ? -63.199 -23.567 35.591 1.00 33.25 79 ASN A N 1
ATOM 620 C CA . ASN A 1 79 ? -62.514 -24.850 35.358 1.00 33.25 79 ASN A CA 1
ATOM 621 C C . ASN A 1 79 ? -61.046 -24.850 34.889 1.00 33.25 79 ASN A C 1
ATOM 623 O O . ASN A 1 79 ? -60.691 -24.245 33.886 1.00 33.25 79 ASN A O 1
ATOM 627 N N . ASP A 1 80 ? -60.159 -25.401 35.731 1.00 31.97 80 ASP A N 1
ATOM 628 C CA . ASP A 1 80 ? -59.564 -26.765 35.644 1.00 31.97 80 ASP A CA 1
ATOM 629 C C . ASP A 1 80 ? -58.242 -26.674 34.849 1.00 31.97 80 ASP A C 1
ATOM 631 O O . ASP A 1 80 ? -58.161 -25.952 33.868 1.00 31.97 80 ASP A O 1
ATOM 635 N N . GLU A 1 81 ? -57.112 -27.297 35.161 1.00 33.00 81 GLU A N 1
ATOM 636 C CA . GLU A 1 81 ? -56.718 -28.330 36.109 1.00 33.00 81 GLU A CA 1
ATOM 637 C C . GLU A 1 81 ? -55.164 -28.416 36.053 1.00 33.00 81 GLU A C 1
ATOM 639 O O . GLU A 1 81 ? -54.577 -28.059 35.034 1.00 33.00 81 GLU A O 1
ATOM 644 N N . VAL A 1 82 ? -54.530 -28.969 37.103 1.00 34.50 82 VAL A N 1
ATOM 645 C CA . VAL A 1 82 ? -53.214 -29.678 37.100 1.00 34.50 82 VAL A CA 1
ATOM 646 C C . VAL A 1 82 ? -51.944 -28.829 36.812 1.00 34.50 82 VAL A C 1
ATOM 648 O O . VAL A 1 82 ? -51.830 -28.155 35.806 1.00 34.50 82 VAL A O 1
ATOM 651 N N . GLY A 1 83 ? -50.849 -28.841 37.581 1.00 30.25 83 GLY A N 1
ATOM 652 C CA . GLY A 1 83 ? -50.427 -29.608 38.747 1.00 30.25 83 GLY A CA 1
ATOM 653 C C . GLY A 1 83 ? -48.942 -29.325 39.077 1.00 30.25 83 GLY A C 1
ATOM 654 O O . GLY A 1 83 ? -48.216 -28.735 38.285 1.00 30.25 83 GLY A O 1
ATOM 655 N N . PHE A 1 84 ? -48.516 -29.824 40.242 1.00 31.52 84 PHE A N 1
ATOM 656 C CA . PHE A 1 84 ? -47.136 -30.035 40.726 1.00 31.52 84 PHE A CA 1
ATOM 657 C C . PHE A 1 84 ? -46.363 -28.942 41.506 1.00 31.52 84 PHE A C 1
ATOM 659 O O . PHE A 1 84 ? -45.537 -28.204 40.989 1.00 31.52 84 PHE A O 1
ATOM 666 N N . ARG A 1 85 ? -46.561 -29.038 42.834 1.00 30.31 85 ARG A N 1
ATOM 667 C CA . ARG A 1 85 ? -45.580 -29.255 43.927 1.00 30.31 85 ARG A CA 1
ATOM 668 C C . ARG A 1 85 ? -44.413 -28.275 44.125 1.00 30.31 85 ARG A C 1
ATOM 670 O O . ARG A 1 85 ? -43.373 -28.393 43.490 1.00 30.31 85 ARG A O 1
ATOM 677 N N . THR A 1 86 ? -44.478 -27.562 45.252 1.00 31.75 86 THR A N 1
ATOM 678 C CA . THR A 1 86 ? -43.317 -27.289 46.115 1.00 31.75 86 THR A CA 1
ATOM 679 C C . THR A 1 86 ? -43.640 -27.645 47.572 1.00 31.75 86 THR A C 1
ATOM 681 O O . THR A 1 86 ? -44.695 -27.306 48.105 1.00 31.75 86 THR A O 1
ATOM 684 N N . ASN A 1 87 ? -42.730 -28.397 48.197 1.00 32.78 87 ASN A N 1
ATOM 685 C CA . ASN A 1 87 ? -42.734 -28.756 49.615 1.00 32.78 87 ASN A CA 1
ATOM 686 C C . ASN A 1 87 ? -41.971 -27.682 50.411 1.00 32.78 87 ASN A C 1
ATOM 688 O O . ASN A 1 87 ? -40.791 -27.485 50.142 1.00 32.78 87 ASN A O 1
ATOM 692 N N . MET A 1 88 ? -42.601 -27.053 51.404 1.00 34.62 88 MET A N 1
ATOM 693 C CA . MET A 1 88 ? -42.112 -26.889 52.792 1.00 34.62 88 MET A CA 1
ATOM 694 C C . MET A 1 88 ? -43.041 -25.922 53.563 1.00 34.62 88 MET A C 1
ATOM 696 O O . MET A 1 88 ? -43.638 -25.036 52.954 1.00 34.62 88 MET A O 1
ATOM 700 N N . PRO A 1 89 ? -43.215 -26.095 54.889 1.00 35.88 89 PRO A N 1
ATOM 701 C CA . PRO A 1 89 ? -44.349 -25.577 55.629 1.00 35.88 89 PRO A CA 1
ATOM 702 C C . PRO A 1 89 ? -44.078 -24.200 56.224 1.00 35.88 89 PRO A C 1
ATOM 704 O O . PRO A 1 89 ? -43.023 -23.936 56.796 1.00 35.88 89 PRO A O 1
ATOM 707 N N . THR A 1 90 ? -45.104 -23.356 56.197 1.00 30.34 90 THR A N 1
ATOM 708 C CA . THR A 1 90 ? -45.219 -22.205 57.090 1.00 30.34 90 THR A CA 1
ATOM 709 C C . THR A 1 90 ? -46.470 -22.410 57.930 1.00 30.34 90 THR A C 1
ATOM 711 O O . THR A 1 90 ? -47.590 -22.359 57.428 1.00 30.34 90 THR A O 1
ATOM 714 N N . THR A 1 91 ? -46.286 -22.686 59.218 1.00 30.53 91 THR A N 1
ATOM 715 C CA . THR A 1 91 ? -47.371 -22.646 60.198 1.00 30.53 91 THR A CA 1
ATOM 716 C C . THR A 1 91 ? -47.702 -21.187 60.487 1.00 30.53 91 THR A C 1
ATOM 718 O O . THR A 1 91 ? -46.962 -20.507 61.198 1.00 30.53 91 THR A O 1
ATOM 721 N N . THR A 1 92 ? -48.814 -20.709 59.939 1.00 34.50 92 THR A N 1
ATOM 722 C CA . THR A 1 92 ? -49.510 -19.513 60.410 1.00 34.50 92 THR A CA 1
ATOM 723 C C . THR A 1 92 ? -50.701 -19.929 61.264 1.00 34.50 92 THR A C 1
ATOM 725 O O . THR A 1 92 ? -51.448 -20.859 60.967 1.00 34.50 92 THR A O 1
ATOM 728 N N . SER A 1 93 ? -50.848 -19.228 62.379 1.00 30.84 93 SER A N 1
ATOM 729 C CA . SER A 1 93 ? -52.020 -19.242 63.238 1.00 30.84 93 SER A CA 1
ATOM 730 C C . SER A 1 93 ? -53.147 -18.416 62.610 1.00 30.84 93 SER A C 1
ATOM 732 O O . SER A 1 93 ? -52.918 -17.250 62.286 1.00 30.84 93 SER A O 1
ATOM 734 N N . SER A 1 94 ? -54.354 -18.983 62.512 1.00 32.72 94 SER A N 1
ATOM 735 C CA . SER A 1 94 ? -55.541 -18.551 63.283 1.00 32.72 94 SER A CA 1
ATOM 736 C C . SER A 1 94 ? -56.869 -18.773 62.542 1.00 32.72 94 SER A C 1
ATOM 738 O O . SER A 1 94 ? -57.192 -18.068 61.599 1.00 32.72 94 SER A O 1
ATOM 740 N N . LEU A 1 95 ? -57.622 -19.747 63.071 1.00 32.16 95 LEU A N 1
ATOM 741 C CA . LEU A 1 95 ? -59.046 -19.720 63.456 1.00 32.16 95 LEU A CA 1
ATOM 742 C C . LEU A 1 95 ? -60.114 -19.111 62.525 1.00 32.16 95 LEU A C 1
ATOM 744 O O . LEU A 1 95 ? -60.227 -17.899 62.435 1.00 32.16 95 LEU A O 1
ATOM 748 N N . GLU A 1 96 ? -61.036 -19.979 62.082 1.00 29.92 96 GLU A N 1
ATOM 749 C CA . GLU A 1 96 ? -62.500 -19.952 62.339 1.00 29.92 96 GLU A CA 1
ATOM 750 C C . GLU A 1 96 ? -63.081 -21.319 61.890 1.00 29.92 96 GLU A C 1
ATOM 752 O O . GLU A 1 96 ? -62.892 -21.730 60.755 1.00 29.92 96 GLU A O 1
ATOM 757 N N . ARG A 1 97 ? -63.441 -22.251 62.786 1.00 32.81 97 ARG A N 1
ATOM 758 C CA . ARG A 1 97 ? -64.679 -22.445 63.578 1.00 32.81 97 ARG A CA 1
ATOM 759 C C . ARG A 1 97 ? -65.875 -22.993 62.775 1.00 32.81 97 ARG A C 1
ATOM 761 O O . ARG A 1 97 ? -66.509 -22.243 62.051 1.00 32.81 97 ARG A O 1
ATOM 768 N N . GLN A 1 98 ? -66.208 -24.264 63.060 1.00 30.08 98 GLN A N 1
ATOM 769 C CA . GLN A 1 98 ? -67.518 -24.966 63.142 1.00 30.08 98 GLN A CA 1
ATOM 770 C C . GLN A 1 98 ? -67.275 -26.445 62.745 1.00 30.08 98 GLN A C 1
ATOM 772 O O . GLN A 1 98 ? -66.524 -26.684 61.815 1.00 30.08 98 GLN A O 1
ATOM 777 N N . THR A 1 99 ? -67.770 -27.512 63.374 1.00 31.16 99 THR A N 1
ATOM 778 C CA . THR A 1 99 ? -68.749 -27.769 64.439 1.00 31.16 99 THR A CA 1
ATOM 779 C C . THR A 1 99 ? -68.569 -29.226 64.909 1.00 31.16 99 THR A C 1
ATOM 781 O O . THR A 1 99 ? -68.053 -30.064 64.181 1.00 31.16 99 THR A O 1
ATOM 784 N N . ASN A 1 100 ? -69.092 -29.506 66.107 1.00 30.44 100 ASN A N 1
ATOM 785 C CA . ASN A 1 100 ? -69.553 -30.807 66.616 1.00 30.44 100 ASN A CA 1
ATOM 786 C C . ASN A 1 100 ? -68.528 -31.871 67.050 1.00 30.44 100 ASN A C 1
ATOM 788 O O . ASN A 1 100 ? -67.935 -32.579 66.247 1.00 30.44 100 ASN A O 1
ATOM 792 N N . GLY A 1 101 ? -68.462 -32.066 68.374 1.00 31.36 101 GLY A N 1
ATOM 793 C CA . GLY A 1 101 ? -67.865 -33.248 69.001 1.00 31.36 101 GLY A CA 1
ATOM 794 C C . GLY A 1 101 ? -67.294 -33.000 70.400 1.00 31.36 101 GLY A C 1
ATOM 795 O O . GLY A 1 101 ? -66.087 -33.006 70.552 1.00 31.36 101 GLY A O 1
ATOM 796 N N . HIS A 1 102 ? -68.166 -32.704 71.374 1.00 33.00 102 HIS A N 1
ATOM 797 C CA . HIS A 1 102 ? -68.125 -33.061 72.816 1.00 33.00 102 HIS A CA 1
ATOM 798 C C . HIS A 1 102 ? -66.783 -33.426 73.528 1.00 33.00 102 HIS A C 1
ATOM 800 O O . HIS A 1 102 ? -66.014 -34.223 73.009 1.00 33.00 102 HIS A O 1
ATOM 806 N N . PRO A 1 103 ? -66.624 -33.171 74.848 1.00 39.09 103 PRO A N 1
ATOM 807 C CA . PRO A 1 103 ? -66.875 -31.959 75.626 1.00 39.09 103 PRO A CA 1
ATOM 808 C C . PRO A 1 103 ? -65.659 -31.526 76.503 1.00 39.09 103 PRO A C 1
ATOM 810 O O . PRO A 1 103 ? -64.813 -32.315 76.909 1.00 39.09 103 PRO A O 1
ATOM 813 N N . GLN A 1 104 ? -65.631 -30.223 76.798 1.00 40.59 104 GLN A N 1
ATOM 814 C CA . GLN A 1 104 ? -65.058 -29.479 77.939 1.00 40.59 104 GLN A CA 1
ATOM 815 C C . GLN A 1 104 ? -64.129 -30.167 78.972 1.00 40.59 104 GLN A C 1
ATOM 817 O O . GLN A 1 104 ? -64.541 -31.086 79.672 1.00 40.59 104 GLN A O 1
ATOM 822 N N . LYS A 1 105 ? -62.968 -29.537 79.241 1.00 37.75 105 LYS A N 1
ATOM 823 C CA . LYS A 1 105 ? -62.301 -29.505 80.566 1.00 37.75 105 LYS A CA 1
ATOM 824 C C . LYS A 1 105 ? -61.448 -28.224 80.748 1.00 37.75 105 LYS A C 1
ATOM 826 O O . LYS A 1 105 ? -60.350 -28.154 80.202 1.00 37.75 105 LYS A O 1
ATOM 831 N N . PRO A 1 106 ? -61.909 -27.212 81.509 1.00 37.56 106 PRO A N 1
ATOM 832 C CA . PRO A 1 106 ? -61.061 -26.208 82.160 1.00 37.56 106 PRO A CA 1
ATOM 833 C C . PRO A 1 106 ? -60.557 -26.735 83.529 1.00 37.56 106 PRO A C 1
ATOM 835 O O . PRO A 1 106 ? -61.023 -27.783 83.982 1.00 37.56 106 PRO A O 1
ATOM 838 N N . PRO A 1 107 ? -59.586 -26.076 84.196 1.00 45.66 107 PRO A N 1
ATOM 839 C CA . PRO A 1 107 ? -58.771 -26.691 85.244 1.00 45.66 107 PRO A CA 1
ATOM 840 C C . PRO A 1 107 ? -59.593 -27.007 86.501 1.00 45.66 107 PRO A C 1
ATOM 842 O O . PRO A 1 107 ? -60.101 -26.123 87.187 1.00 45.66 107 PRO A O 1
ATOM 845 N N . THR A 1 108 ? -59.692 -28.295 86.824 1.00 57.41 108 THR A N 1
ATOM 846 C CA . THR A 1 108 ? -60.550 -28.841 87.884 1.00 57.41 108 THR A CA 1
ATOM 847 C C . THR A 1 108 ? -60.009 -28.691 89.303 1.00 57.41 108 THR A C 1
ATOM 849 O O . THR A 1 108 ? -60.736 -29.004 90.233 1.00 57.41 108 THR A O 1
ATOM 852 N N . LYS A 1 109 ? -58.806 -28.153 89.533 1.00 56.28 109 LYS A N 1
ATOM 853 C CA . LYS A 1 109 ? -58.285 -28.045 90.910 1.00 56.28 109 LYS A CA 1
ATOM 854 C C . LYS A 1 109 ? -58.948 -26.948 91.746 1.00 56.28 109 LYS A C 1
ATOM 856 O O . LYS A 1 109 ? -59.166 -27.156 92.929 1.00 56.28 109 LYS A O 1
ATOM 861 N N . ILE A 1 110 ? -59.329 -25.815 91.153 1.00 54.88 110 ILE A N 1
ATOM 862 C CA . ILE A 1 110 ? -59.981 -24.728 91.910 1.00 54.88 110 ILE A CA 1
ATOM 863 C C . ILE A 1 110 ? -61.468 -25.049 92.139 1.00 54.88 110 ILE A C 1
ATOM 865 O O . ILE A 1 110 ? -61.986 -24.804 93.224 1.00 54.88 110 ILE A O 1
ATOM 869 N N . ASN A 1 111 ? -62.134 -25.691 91.170 1.00 51.88 111 ASN A N 1
ATOM 870 C CA . ASN A 1 111 ? -63.529 -26.118 91.323 1.00 51.88 111 ASN A CA 1
ATOM 871 C C . ASN A 1 111 ? -63.693 -27.346 92.241 1.00 51.88 111 ASN A C 1
ATOM 873 O O . ASN A 1 111 ? -64.679 -27.394 92.969 1.00 51.88 111 ASN A O 1
ATOM 877 N N . GLU A 1 112 ? -62.752 -28.304 92.276 1.00 57.06 112 GLU A N 1
ATOM 878 C CA . GLU A 1 112 ? -62.781 -29.408 93.259 1.00 57.06 112 GLU A CA 1
ATOM 879 C C . GLU A 1 112 ? -62.568 -28.913 94.691 1.00 57.06 112 GLU A C 1
ATOM 881 O O . GLU A 1 112 ? -63.259 -29.367 95.603 1.00 57.06 112 GLU A O 1
ATOM 886 N N . GLU A 1 113 ? -61.649 -27.970 94.900 1.00 57.72 113 GLU A N 1
ATOM 887 C CA . GLU A 1 113 ? -61.439 -27.341 96.209 1.00 57.72 113 GLU A CA 1
ATOM 888 C C . GLU A 1 113 ? -62.674 -26.525 96.625 1.00 57.72 113 GLU A C 1
ATOM 890 O O . GLU A 1 113 ? -63.116 -26.622 97.769 1.00 57.72 113 GLU A O 1
ATOM 895 N N . MET A 1 114 ? -63.316 -25.821 95.686 1.00 54.75 114 MET A N 1
ATOM 896 C CA . MET A 1 114 ? -64.547 -25.064 95.936 1.00 54.75 114 MET A CA 1
ATOM 897 C C . MET A 1 114 ? -65.750 -25.970 96.257 1.00 54.75 114 MET A C 1
ATOM 899 O O . MET A 1 114 ? -66.546 -25.637 97.132 1.00 54.75 114 MET A O 1
ATOM 903 N N . PHE A 1 115 ? -65.853 -27.156 95.643 1.00 60.88 115 PHE A N 1
ATOM 904 C CA . PHE A 1 115 ? -66.892 -28.145 95.969 1.00 60.88 115 PHE A CA 1
ATOM 905 C C . PHE A 1 115 ? -66.630 -28.856 97.309 1.00 60.88 115 PHE A C 1
ATOM 907 O O . PHE A 1 115 ? -67.567 -29.121 98.064 1.00 60.88 115 PHE A O 1
ATOM 914 N N . LYS A 1 116 ? -65.361 -29.129 97.651 1.00 65.81 116 LYS A N 1
ATOM 915 C CA . LYS A 1 116 ? -64.967 -29.672 98.966 1.00 65.81 116 LYS A CA 1
ATOM 916 C C . LYS A 1 116 ? -65.200 -28.665 100.093 1.00 65.81 116 LYS A C 1
ATOM 918 O O . LYS A 1 116 ? -65.661 -29.056 101.164 1.00 65.81 116 LYS A O 1
ATOM 923 N N . LEU A 1 117 ? -64.930 -27.382 99.848 1.00 63.12 117 LEU A N 1
ATOM 924 C CA . LEU A 1 117 ? -65.251 -26.288 100.766 1.00 63.12 117 LEU A CA 1
ATOM 925 C C . LEU A 1 117 ? -66.767 -26.111 100.902 1.00 63.12 117 LEU A C 1
ATOM 927 O O . LEU A 1 117 ? -67.256 -26.032 102.021 1.00 63.12 117 LEU A O 1
ATOM 931 N N . SER A 1 118 ? -67.527 -26.167 99.804 1.00 62.12 118 SER A N 1
ATOM 932 C CA . SER A 1 118 ? -68.994 -26.064 99.834 1.00 62.12 118 SER A CA 1
ATOM 933 C C . SER A 1 118 ? -69.660 -27.233 100.582 1.00 62.12 118 SER A C 1
ATOM 935 O O . SER A 1 118 ? -70.606 -27.020 101.337 1.00 62.12 118 SER A O 1
ATOM 937 N N . ARG A 1 119 ? -69.115 -28.455 100.483 1.00 68.88 119 ARG A N 1
ATOM 938 C CA . ARG A 1 119 ? -69.589 -29.622 101.250 1.00 68.88 119 ARG A CA 1
ATOM 939 C C . ARG A 1 119 ? -69.245 -29.534 102.741 1.00 68.88 119 ARG A C 1
ATOM 941 O O . ARG A 1 119 ? -70.092 -29.841 103.570 1.00 68.88 119 ARG A O 1
ATOM 948 N N . LYS A 1 120 ? -68.051 -29.037 103.088 1.00 70.38 120 LYS A N 1
ATOM 949 C CA . LYS A 1 120 ? -67.677 -28.748 104.486 1.00 70.38 120 LYS A CA 1
ATOM 950 C C . LYS A 1 120 ? -68.526 -27.631 105.100 1.00 70.38 120 LYS A C 1
ATOM 952 O O . LYS A 1 120 ? -68.841 -27.704 106.281 1.00 70.38 120 LYS A O 1
ATOM 957 N N . VAL A 1 121 ? -68.914 -26.628 104.311 1.00 68.25 121 VAL A N 1
ATOM 958 C CA . VAL A 1 121 ? -69.836 -25.564 104.741 1.00 68.25 121 VAL A CA 1
ATOM 959 C C . VAL A 1 121 ? -71.238 -26.131 104.998 1.00 68.25 121 VAL A C 1
ATOM 961 O O . VAL A 1 121 ? -71.799 -25.852 106.050 1.00 68.25 121 VAL A O 1
ATOM 964 N N . ALA A 1 122 ? -71.752 -27.014 104.134 1.00 71.00 122 ALA A N 1
ATOM 965 C CA . ALA A 1 122 ? -73.044 -27.681 104.346 1.00 71.00 122 ALA A CA 1
ATOM 966 C C . ALA A 1 122 ? -73.052 -28.642 105.559 1.00 71.00 122 ALA A C 1
ATOM 968 O O . ALA A 1 122 ? -74.051 -28.748 106.274 1.00 71.00 122 ALA A O 1
ATOM 969 N N . ASP A 1 123 ? -71.934 -29.327 105.826 1.00 71.69 123 ASP A N 1
ATOM 970 C CA . ASP A 1 123 ? -71.783 -30.181 107.012 1.00 71.69 123 ASP A CA 1
ATOM 971 C C . ASP A 1 123 ? -71.685 -29.349 108.308 1.00 71.69 123 ASP A C 1
ATOM 973 O O . ASP A 1 123 ? -72.255 -29.733 109.333 1.00 71.69 123 ASP A O 1
ATOM 977 N N . LEU A 1 124 ? -71.043 -28.173 108.263 1.00 66.06 124 LEU A N 1
ATOM 978 C CA . LEU A 1 124 ? -71.017 -27.211 109.374 1.00 66.06 124 LEU A CA 1
ATOM 979 C C . LEU A 1 124 ? -72.386 -26.554 109.615 1.00 66.06 124 LEU A C 1
ATOM 981 O O . LEU A 1 124 ? -72.764 -26.368 110.770 1.00 66.06 124 LEU A O 1
ATOM 985 N N . GLU A 1 125 ? -73.162 -26.270 108.564 1.00 66.19 125 GLU A N 1
ATOM 986 C CA . GLU A 1 125 ? -74.546 -25.786 108.679 1.00 66.19 125 GLU A CA 1
ATOM 987 C C . GLU A 1 125 ? -75.449 -26.818 109.370 1.00 66.19 125 GLU A C 1
ATOM 989 O O . GLU A 1 125 ? -76.198 -26.467 110.283 1.00 66.19 125 GLU A O 1
ATOM 994 N N . LYS A 1 126 ? -75.320 -28.111 109.038 1.00 69.44 126 LYS A N 1
ATOM 995 C CA . LYS A 1 126 ? -76.025 -29.192 109.753 1.00 69.44 126 LYS A CA 1
ATOM 996 C C . LYS A 1 126 ? -75.591 -29.329 111.213 1.00 69.44 126 LYS A C 1
ATOM 998 O O . LYS A 1 126 ? -76.426 -29.629 112.068 1.00 69.44 126 LYS A O 1
ATOM 1003 N N . TYR A 1 127 ? -74.311 -29.112 111.511 1.00 65.25 127 TYR A N 1
ATOM 1004 C CA . TYR A 1 127 ? -73.788 -29.169 112.877 1.00 65.25 127 TYR A CA 1
ATOM 1005 C C . TYR A 1 127 ? -74.304 -27.997 113.732 1.00 65.25 127 TYR A C 1
ATOM 1007 O O . TYR A 1 127 ? -74.757 -28.209 114.856 1.00 65.25 127 TYR A O 1
ATOM 1015 N N . LEU A 1 128 ? -74.349 -26.783 113.170 1.00 61.69 128 LEU A N 1
ATOM 1016 C CA . LEU A 1 128 ? -74.925 -25.590 113.807 1.00 61.69 128 LEU A CA 1
ATOM 1017 C C . LEU A 1 128 ? -76.443 -25.706 114.006 1.00 61.69 128 LEU A C 1
ATOM 1019 O O . LEU A 1 128 ? -76.964 -25.315 115.050 1.00 61.69 128 LEU A O 1
ATOM 1023 N N . GLN A 1 129 ? -77.163 -26.305 113.056 1.00 62.47 129 GLN A N 1
ATOM 1024 C CA . GLN A 1 129 ? -78.613 -26.486 113.155 1.00 62.47 129 GLN A CA 1
ATOM 1025 C C . GLN A 1 129 ? -79.015 -27.579 114.163 1.00 62.47 129 GLN A C 1
ATOM 1027 O O . GLN A 1 129 ? -80.085 -27.490 114.770 1.00 62.47 129 GLN A O 1
ATOM 1032 N N . ASN A 1 130 ? -78.138 -28.561 114.414 1.00 60.47 130 ASN A N 1
ATOM 1033 C CA . ASN A 1 130 ? -78.285 -29.521 115.513 1.00 60.47 130 ASN A CA 1
ATOM 1034 C C . ASN A 1 130 ? -77.900 -28.927 116.880 1.00 60.47 130 ASN A C 1
ATOM 1036 O O . ASN A 1 130 ? -78.526 -29.278 117.878 1.00 60.47 130 ASN A O 1
ATOM 1040 N N . GLN A 1 131 ? -76.935 -28.002 116.939 1.00 54.91 131 GLN A N 1
ATOM 1041 C CA . GLN A 1 131 ? -76.561 -27.295 118.172 1.00 54.91 131 GLN A CA 1
ATOM 1042 C C . GLN A 1 131 ? -77.631 -26.272 118.606 1.00 54.91 131 GLN A C 1
ATOM 1044 O O . GLN A 1 131 ? -77.852 -26.068 119.797 1.00 54.91 131 GLN A O 1
ATOM 1049 N N . ALA A 1 132 ? -78.371 -25.699 117.649 1.00 51.84 132 ALA A N 1
ATOM 1050 C CA . ALA A 1 132 ? -79.476 -24.774 117.908 1.00 51.84 132 ALA A CA 1
ATOM 1051 C C . ALA A 1 132 ? -80.732 -25.433 118.524 1.00 51.84 132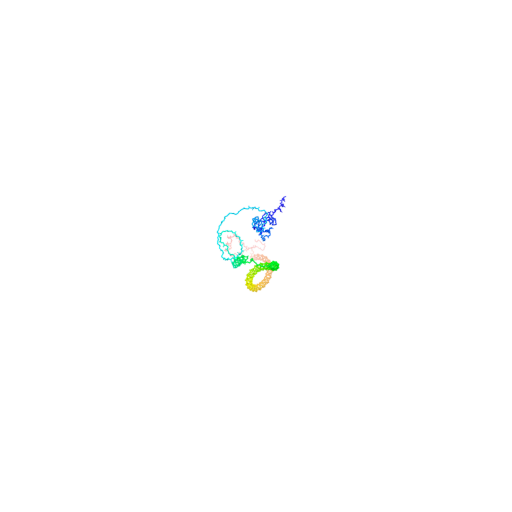 ALA A C 1
ATOM 1053 O O . ALA A 1 132 ? -81.586 -24.728 119.057 1.00 51.84 132 ALA A O 1
ATOM 1054 N N . ARG A 1 133 ? -80.869 -26.770 118.483 1.00 51.94 133 ARG A N 1
ATOM 1055 C CA . ARG A 1 133 ? -82.018 -27.490 119.077 1.00 51.94 133 ARG A CA 1
ATOM 1056 C C . ARG A 1 133 ? -81.808 -27.942 120.527 1.00 51.94 133 ARG A C 1
ATOM 1058 O O . ARG A 1 133 ? -82.769 -28.378 121.150 1.00 51.94 133 ARG A O 1
ATOM 1065 N N . SER A 1 134 ? -80.601 -27.817 121.079 1.00 52.69 134 SER A N 1
ATOM 1066 C CA . SER A 1 134 ? -80.253 -28.290 122.432 1.00 52.69 134 SER A CA 1
ATOM 1067 C C . SER A 1 134 ? -79.825 -27.183 123.408 1.00 52.69 134 SER A C 1
ATOM 1069 O O . SER A 1 134 ? -79.359 -27.482 124.504 1.00 52.69 134 SER A O 1
ATOM 1071 N N . GLN A 1 135 ? -80.050 -25.908 123.078 1.00 46.81 135 GLN A N 1
ATOM 1072 C CA . GLN A 1 135 ? -79.842 -24.782 123.999 1.00 46.81 135 GLN A CA 1
ATOM 1073 C C . GLN A 1 135 ? -81.074 -23.873 124.061 1.00 46.81 135 GLN A C 1
ATOM 1075 O O . GLN A 1 135 ? -81.060 -22.722 123.640 1.00 46.81 135 GLN A O 1
ATOM 1080 N N . THR A 1 136 ? -82.166 -24.384 124.627 1.00 47.91 136 THR A N 1
ATOM 1081 C CA . THR A 1 136 ? -83.225 -23.542 125.196 1.00 47.91 136 THR A CA 1
ATOM 1082 C C . THR A 1 136 ? -83.082 -23.544 126.707 1.00 47.91 136 THR A C 1
ATOM 1084 O O . THR A 1 136 ? -83.807 -24.261 127.386 1.00 47.91 136 THR A O 1
ATOM 1087 N N . GLN A 1 137 ? -82.119 -22.785 127.225 1.00 45.62 137 GLN A N 1
ATOM 1088 C CA . GLN A 1 137 ? -82.170 -22.197 128.563 1.00 45.62 137 GLN A CA 1
ATOM 1089 C C . GLN A 1 137 ? -80.955 -21.283 128.761 1.00 45.62 137 GLN A C 1
ATOM 1091 O O . GLN A 1 137 ? -79.821 -21.694 128.542 1.00 45.62 137 GLN A O 1
ATOM 1096 N N . ASN A 1 138 ? -81.245 -20.071 129.239 1.00 39.00 138 ASN A N 1
ATOM 1097 C CA . ASN A 1 138 ? -80.342 -19.044 129.767 1.00 39.00 138 ASN A CA 1
ATOM 1098 C C . ASN A 1 138 ? -79.853 -17.939 128.808 1.00 39.00 138 ASN A C 1
ATOM 1100 O O . ASN A 1 138 ? -78.999 -18.130 127.952 1.00 39.00 138 ASN A O 1
ATOM 1104 N N . SER A 1 139 ? -80.302 -16.729 129.158 1.00 41.44 139 SER A N 1
ATOM 1105 C CA . SER A 1 139 ? -79.543 -15.471 129.181 1.00 41.44 139 SER A CA 1
ATOM 1106 C C . SER A 1 139 ? -79.848 -14.413 128.097 1.00 41.44 139 SER A C 1
ATOM 1108 O O . SER A 1 139 ? -79.549 -14.611 126.918 1.00 41.44 139 SER A O 1
ATOM 1110 N N . PRO A 1 140 ? -80.342 -13.220 128.498 1.00 49.28 140 PRO A N 1
ATOM 1111 C CA . PRO A 1 140 ? -80.469 -12.033 127.646 1.00 49.28 140 PRO A CA 1
ATOM 1112 C C . PRO A 1 140 ? -79.131 -11.423 127.177 1.00 49.28 140 PRO A C 1
ATOM 1114 O O . PRO A 1 140 ? -79.156 -10.506 126.359 1.00 49.28 140 PRO A O 1
ATOM 1117 N N . GLN A 1 141 ? -77.967 -11.915 127.634 1.00 50.09 141 GLN A N 1
ATOM 1118 C CA . GLN A 1 141 ? -76.653 -11.480 127.121 1.00 50.09 141 GLN A CA 1
ATOM 1119 C C . GLN A 1 141 ? -76.397 -11.910 125.657 1.00 50.09 141 GLN A C 1
ATOM 1121 O O . GLN A 1 141 ? -75.671 -11.237 124.931 1.00 50.09 141 GLN A O 1
ATOM 1126 N N . SER A 1 142 ? -77.043 -12.984 125.188 1.00 53.41 142 SER A N 1
ATOM 1127 C CA . SER A 1 142 ? -76.746 -13.629 123.897 1.00 53.41 142 SER A CA 1
ATOM 1128 C C . SER A 1 142 ? -77.108 -12.790 122.657 1.00 53.41 142 SER A C 1
ATOM 1130 O O . SER A 1 142 ? -76.417 -12.856 121.641 1.00 53.41 142 SER A O 1
ATOM 1132 N N . TYR A 1 143 ? -78.141 -11.940 122.728 1.00 52.25 143 TYR A N 1
ATOM 1133 C CA . TYR A 1 143 ? -78.564 -11.101 121.593 1.00 52.25 143 TYR A CA 1
ATOM 1134 C C . TYR A 1 143 ? -77.633 -9.904 121.337 1.00 52.25 143 TYR A C 1
ATOM 1136 O O . TYR A 1 143 ? -77.468 -9.490 120.187 1.00 52.25 143 TYR A O 1
ATOM 1144 N N . GLY A 1 144 ? -77.008 -9.358 122.387 1.00 59.81 144 GLY A N 1
ATOM 1145 C CA . GLY A 1 144 ? -76.004 -8.296 122.264 1.00 59.81 144 GLY A CA 1
ATOM 1146 C C . GLY A 1 144 ? -74.723 -8.810 121.612 1.00 59.81 144 GLY A C 1
ATOM 1147 O O . GLY A 1 144 ? -74.214 -8.194 120.678 1.00 59.81 144 GLY A O 1
ATOM 1148 N N . ASP A 1 145 ? -74.272 -9.995 122.024 1.00 63.16 145 ASP A N 1
ATOM 1149 C CA . ASP A 1 145 ? -73.091 -10.653 121.464 1.00 63.16 145 ASP A CA 1
ATOM 1150 C C . ASP A 1 145 ? -73.314 -11.128 120.022 1.00 63.16 145 ASP A C 1
ATOM 1152 O O . ASP A 1 145 ? -72.420 -10.990 119.188 1.00 63.16 145 ASP A O 1
ATOM 1156 N N . LEU A 1 146 ? -74.513 -11.613 119.672 1.00 65.69 146 LEU A N 1
ATOM 1157 C CA . LEU A 1 146 ? -74.860 -11.931 118.280 1.00 65.69 146 LEU A CA 1
ATOM 1158 C C . LEU A 1 146 ? -74.844 -10.685 117.388 1.00 65.69 146 LEU A C 1
ATOM 1160 O O . LEU A 1 146 ? -74.305 -10.723 116.283 1.00 65.69 146 LEU A O 1
ATOM 1164 N N . ARG A 1 147 ? -75.404 -9.568 117.868 1.00 68.06 147 ARG A N 1
ATOM 1165 C CA . ARG A 1 147 ? -75.422 -8.296 117.133 1.00 68.06 147 ARG A CA 1
ATOM 1166 C C . ARG A 1 147 ? -74.015 -7.728 116.966 1.00 68.06 147 ARG A C 1
ATOM 1168 O O . ARG A 1 147 ? -73.672 -7.282 115.874 1.00 68.06 147 ARG A O 1
ATOM 1175 N N . ASN A 1 148 ? -73.190 -7.792 118.008 1.00 74.00 148 ASN A N 1
ATOM 1176 C CA . ASN A 1 148 ? -71.786 -7.390 117.950 1.00 74.00 148 ASN A CA 1
ATOM 1177 C C . ASN A 1 148 ? -70.994 -8.275 116.974 1.00 74.00 148 ASN A C 1
ATOM 1179 O O . ASN A 1 148 ? -70.261 -7.749 116.143 1.00 74.00 148 ASN A O 1
ATOM 1183 N N . ASN A 1 149 ? -71.212 -9.594 116.984 1.00 78.69 149 ASN A N 1
ATOM 1184 C CA . ASN A 1 149 ? -70.613 -10.519 116.017 1.00 78.69 149 ASN A CA 1
ATOM 1185 C C . ASN A 1 149 ? -71.081 -10.264 114.578 1.00 78.69 149 ASN A C 1
ATOM 1187 O O . ASN A 1 149 ? -70.271 -10.321 113.658 1.00 78.69 149 ASN A O 1
ATOM 1191 N N . GLN A 1 150 ? -72.355 -9.936 114.358 1.00 78.38 150 GLN A N 1
ATOM 1192 C CA . GLN A 1 150 ? -72.882 -9.610 113.031 1.00 78.38 150 GLN A CA 1
ATOM 1193 C C . GLN A 1 150 ? -72.298 -8.295 112.491 1.00 78.38 150 GLN A C 1
ATOM 1195 O O . GLN A 1 150 ? -71.952 -8.201 111.314 1.00 78.38 150 GLN A O 1
ATOM 1200 N N . VAL A 1 151 ? -72.135 -7.285 113.352 1.00 80.19 151 VAL A N 1
ATOM 1201 C CA . VAL A 1 151 ? -71.452 -6.029 113.003 1.00 80.19 151 VAL A CA 1
ATOM 1202 C C . VAL A 1 151 ? -69.964 -6.280 112.718 1.00 80.19 151 VAL A C 1
ATOM 1204 O O . VAL A 1 151 ? -69.442 -5.756 111.734 1.00 80.19 151 VAL A O 1
ATOM 1207 N N . GLN A 1 152 ? -69.299 -7.139 113.499 1.00 81.00 152 GLN A N 1
ATOM 1208 C CA . GLN A 1 152 ? -67.912 -7.565 113.275 1.00 81.00 152 GLN A CA 1
ATOM 1209 C C . GLN A 1 152 ? -67.748 -8.298 111.932 1.00 81.00 152 GLN A C 1
ATOM 1211 O O . GLN A 1 152 ? -66.852 -7.978 111.154 1.00 81.00 152 GLN A O 1
ATOM 1216 N N . GLN A 1 153 ? -68.642 -9.239 111.619 1.00 79.81 153 GLN A N 1
ATOM 1217 C CA . GLN A 1 153 ? -68.658 -9.963 110.346 1.00 79.81 153 GLN A CA 1
ATOM 1218 C C . GLN A 1 153 ? -68.929 -9.030 109.163 1.00 79.81 153 GLN A C 1
ATOM 1220 O O . GLN A 1 153 ? -68.271 -9.157 108.136 1.00 79.81 153 GLN A O 1
ATOM 1225 N N . ASN A 1 154 ? -69.827 -8.051 109.306 1.00 83.31 154 ASN A N 1
ATOM 1226 C CA . ASN A 1 154 ? -70.043 -7.033 108.277 1.00 83.31 154 ASN A CA 1
ATOM 1227 C C . ASN A 1 154 ? -68.790 -6.178 108.037 1.00 83.31 154 ASN A C 1
ATOM 1229 O O . ASN A 1 154 ? -68.470 -5.890 106.886 1.00 83.31 154 ASN A O 1
ATOM 1233 N N . MET A 1 155 ? -68.047 -5.814 109.089 1.00 84.62 155 MET A N 1
ATOM 1234 C CA . MET A 1 155 ? -66.766 -5.113 108.935 1.00 84.62 155 MET A CA 1
ATOM 1235 C C . MET A 1 155 ? -65.715 -5.973 108.220 1.00 84.62 155 MET A C 1
ATOM 1237 O O . MET A 1 155 ? -65.005 -5.468 107.353 1.00 84.62 155 MET A O 1
ATOM 1241 N N . GLU A 1 156 ? -65.625 -7.268 108.531 1.00 84.31 156 GLU A N 1
ATOM 1242 C CA . GLU A 1 156 ? -64.731 -8.199 107.826 1.00 84.31 156 GLU A CA 1
ATOM 1243 C C . GLU A 1 156 ? -65.145 -8.402 106.358 1.00 84.31 156 GLU A C 1
ATOM 1245 O O . GLU A 1 156 ? -64.295 -8.400 105.469 1.00 84.31 156 GLU A O 1
ATOM 1250 N N . ILE A 1 157 ? -66.447 -8.477 106.066 1.00 85.50 157 ILE A N 1
ATOM 1251 C CA . ILE A 1 157 ? -66.970 -8.530 104.694 1.00 85.50 157 ILE A CA 1
ATOM 1252 C C . ILE A 1 157 ? -66.584 -7.267 103.916 1.00 85.50 157 ILE A C 1
ATOM 1254 O O . ILE A 1 157 ? -66.156 -7.368 102.767 1.00 85.50 157 ILE A O 1
ATOM 1258 N N . GLU A 1 158 ? -66.687 -6.081 104.519 1.00 87.31 158 GLU A N 1
ATOM 1259 C CA . GLU A 1 158 ? -66.264 -4.834 103.873 1.00 87.31 158 GLU A CA 1
ATOM 1260 C C . GLU A 1 158 ? -64.745 -4.779 103.641 1.00 87.31 158 GLU A C 1
ATOM 1262 O O . GLU A 1 158 ? -64.306 -4.365 102.565 1.00 87.31 158 GLU A O 1
ATOM 1267 N N . LYS A 1 159 ? -63.923 -5.287 104.572 1.00 90.00 159 LYS A N 1
ATOM 1268 C CA . LYS A 1 159 ? -62.473 -5.448 104.346 1.00 90.00 159 LYS A CA 1
ATOM 1269 C C . LYS A 1 159 ? -62.184 -6.378 103.168 1.00 90.00 159 LYS A C 1
ATOM 1271 O O . LYS A 1 159 ? -61.353 -6.048 102.322 1.00 90.00 159 LYS A O 1
ATOM 1276 N N . VAL A 1 160 ? -62.881 -7.512 103.081 1.00 89.75 160 VAL A N 1
ATOM 1277 C CA . VAL A 1 160 ? -62.734 -8.472 101.976 1.00 89.75 160 VAL A CA 1
ATOM 1278 C C . VAL A 1 160 ? -63.171 -7.852 100.648 1.00 89.75 160 VAL A C 1
ATOM 1280 O O . VAL A 1 160 ? -62.453 -7.983 99.658 1.00 89.75 160 VAL A O 1
ATOM 1283 N N . LYS A 1 161 ? -64.282 -7.107 100.608 1.00 89.62 161 LYS A N 1
ATOM 1284 C CA . LYS A 1 161 ? -64.719 -6.368 99.409 1.00 89.62 161 LYS A CA 1
ATOM 1285 C C . LYS A 1 161 ? -63.692 -5.325 98.972 1.00 89.62 161 LYS A C 1
ATOM 1287 O O . LYS A 1 161 ? -63.412 -5.196 97.781 1.00 89.62 161 LYS A O 1
ATOM 1292 N N . TYR A 1 162 ? -63.101 -4.599 99.920 1.00 91.44 162 TYR A N 1
ATOM 1293 C CA . TYR A 1 162 ? -62.041 -3.636 99.631 1.00 91.44 162 TYR A CA 1
ATOM 1294 C C . TYR A 1 162 ? -60.786 -4.321 99.068 1.00 91.44 162 TYR A C 1
ATOM 1296 O O . TYR A 1 162 ? -60.257 -3.891 98.042 1.00 91.44 162 TYR A O 1
ATOM 1304 N N . GLN A 1 163 ? -60.353 -5.437 99.663 1.00 91.56 163 GLN A N 1
ATOM 1305 C CA . GLN A 1 163 ? -59.245 -6.238 99.131 1.00 91.56 163 GLN A CA 1
ATOM 1306 C C . GLN A 1 163 ? -59.553 -6.827 97.747 1.00 91.56 163 GLN A C 1
ATOM 1308 O O . GLN A 1 163 ? -58.683 -6.842 96.874 1.00 91.56 163 GLN A O 1
ATOM 1313 N N . GLN A 1 164 ? -60.791 -7.262 97.504 1.00 92.31 164 GLN A N 1
ATOM 1314 C CA . GLN A 1 164 ? -61.244 -7.735 96.198 1.00 92.31 164 GLN A CA 1
ATOM 1315 C C . GLN A 1 164 ? -61.177 -6.620 95.151 1.00 92.31 164 GLN A C 1
ATOM 1317 O O . GLN A 1 164 ? -60.708 -6.866 94.042 1.00 92.31 164 GLN A O 1
ATOM 1322 N N . LYS A 1 165 ? -61.583 -5.394 95.504 1.00 94.12 165 LYS A N 1
ATOM 1323 C CA . LYS A 1 165 ? -61.472 -4.223 94.626 1.00 94.12 165 LYS A CA 1
ATOM 1324 C C . LYS A 1 165 ? -60.016 -3.933 94.263 1.00 94.12 165 LYS A C 1
ATOM 1326 O O . LYS A 1 165 ? -59.708 -3.845 93.080 1.00 94.12 165 LYS A O 1
ATOM 1331 N N . ILE A 1 166 ? -59.118 -3.890 95.252 1.00 93.31 166 ILE A N 1
ATOM 1332 C CA . ILE A 1 166 ? -57.674 -3.739 95.006 1.00 93.31 166 ILE A CA 1
ATOM 1333 C C . ILE A 1 166 ? -57.187 -4.840 94.059 1.00 93.31 166 ILE A C 1
ATOM 1335 O O . ILE A 1 166 ? -56.536 -4.558 93.059 1.00 93.31 166 ILE A O 1
ATOM 1339 N N . THR A 1 167 ? -57.540 -6.097 94.326 1.00 91.50 167 THR A N 1
ATOM 1340 C CA . THR A 1 167 ? -57.130 -7.236 93.492 1.00 91.50 167 THR A CA 1
ATOM 1341 C C . THR A 1 167 ? -57.659 -7.118 92.056 1.00 91.50 167 THR A C 1
ATOM 1343 O O . THR A 1 167 ? -56.942 -7.437 91.108 1.00 91.50 167 THR A O 1
ATOM 1346 N N . MET A 1 168 ? -58.888 -6.625 91.864 1.00 93.06 168 MET A N 1
ATOM 1347 C CA . MET A 1 168 ? -59.453 -6.350 90.538 1.00 93.06 168 MET A CA 1
ATOM 1348 C C . MET A 1 168 ? -58.718 -5.217 89.816 1.00 93.06 168 MET A C 1
ATOM 1350 O O . MET A 1 168 ? -58.434 -5.351 88.626 1.00 93.06 168 MET A O 1
ATOM 1354 N N . ASP A 1 169 ? -58.369 -4.140 90.520 1.00 94.06 169 ASP A N 1
ATOM 1355 C CA . ASP A 1 169 ? -57.610 -3.021 89.955 1.00 94.06 169 ASP A CA 1
ATOM 1356 C C . ASP A 1 169 ? -56.201 -3.469 89.531 1.00 94.06 169 ASP A C 1
ATOM 1358 O O . ASP A 1 169 ? -55.757 -3.173 88.419 1.00 94.06 169 ASP A O 1
ATOM 1362 N N . TRP A 1 170 ? -55.532 -4.280 90.359 1.00 96.12 170 TRP A N 1
ATOM 1363 C CA . TRP A 1 170 ? -54.259 -4.923 90.016 1.00 96.12 170 TRP A CA 1
ATOM 1364 C C . TRP A 1 170 ? -54.388 -5.836 88.798 1.00 96.12 170 TRP A C 1
ATOM 1366 O O . TRP A 1 170 ? -53.570 -5.752 87.882 1.00 96.12 170 TRP A O 1
ATOM 1376 N N . LYS A 1 171 ? -55.431 -6.674 88.747 1.00 95.69 171 LYS A N 1
ATOM 1377 C CA . LYS A 1 171 ? -55.708 -7.539 87.595 1.00 95.69 171 LYS A CA 1
ATOM 1378 C C . LYS A 1 171 ? -55.874 -6.717 86.315 1.00 95.69 171 LYS A C 1
ATOM 1380 O O . LYS A 1 171 ? -55.228 -7.026 85.319 1.00 95.69 171 LYS A O 1
ATOM 1385 N N . LYS A 1 172 ? -56.680 -5.653 86.346 1.00 95.56 172 LYS A N 1
ATOM 1386 C CA . LYS A 1 172 ? -56.911 -4.771 85.193 1.00 95.56 17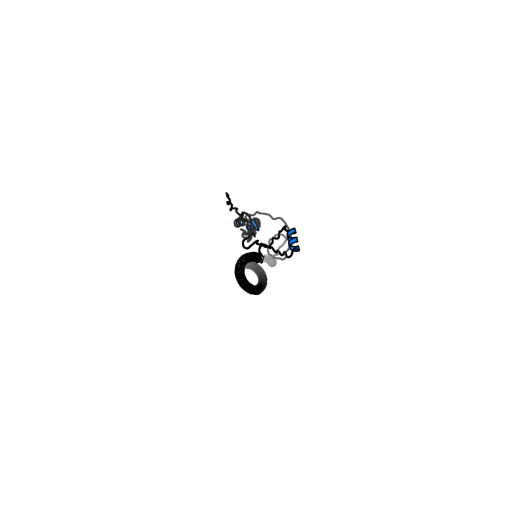2 LYS A CA 1
ATOM 1387 C C . LYS A 1 172 ? -55.624 -4.076 84.738 1.00 95.56 172 LYS A C 1
ATOM 1389 O O . LYS A 1 172 ? -55.367 -3.975 83.537 1.00 95.56 172 LYS A O 1
ATOM 1394 N N . ASN A 1 173 ? -54.798 -3.618 85.678 1.00 96.56 173 ASN A N 1
ATOM 1395 C CA . ASN A 1 173 ? -53.498 -3.024 85.370 1.00 96.56 173 ASN A CA 1
ATOM 1396 C C . ASN A 1 173 ? -52.566 -4.039 84.684 1.00 96.56 173 ASN A C 1
ATOM 1398 O O . ASN A 1 173 ? -52.002 -3.744 83.632 1.00 96.56 173 ASN A O 1
ATOM 1402 N N . ILE A 1 174 ? -52.471 -5.259 85.222 1.00 95.88 174 ILE A N 1
ATOM 1403 C CA . ILE A 1 174 ? -51.680 -6.346 84.628 1.00 95.88 174 ILE A CA 1
ATOM 1404 C C . ILE A 1 174 ? -52.202 -6.705 83.232 1.00 95.88 174 ILE A C 1
ATOM 1406 O O . ILE A 1 174 ? -51.410 -6.839 82.305 1.00 95.88 174 ILE A O 1
ATOM 1410 N N . GLU A 1 175 ? -53.516 -6.820 83.041 1.00 95.81 175 GLU A N 1
ATOM 1411 C CA . GLU A 1 175 ? -54.118 -7.091 81.729 1.00 95.81 175 GLU A CA 1
ATOM 1412 C C . GLU A 1 175 ? -53.771 -6.001 80.706 1.00 95.81 175 GLU A C 1
ATOM 1414 O O . GLU A 1 175 ? -53.428 -6.312 79.565 1.00 95.81 175 GLU A O 1
ATOM 1419 N N . THR A 1 176 ? -53.779 -4.734 81.129 1.00 95.81 176 THR A N 1
ATOM 1420 C CA . THR A 1 176 ? -53.404 -3.596 80.278 1.00 95.81 176 THR A CA 1
ATOM 1421 C C . THR A 1 176 ? -51.922 -3.655 79.895 1.00 95.81 176 THR A C 1
ATOM 1423 O O . THR A 1 176 ? -51.587 -3.484 78.723 1.00 95.81 176 THR A O 1
ATOM 1426 N N . GLN A 1 177 ? -51.036 -3.974 80.846 1.00 96.50 177 GLN A N 1
ATOM 1427 C CA . GLN A 1 177 ? -49.603 -4.158 80.583 1.00 96.50 177 GLN A CA 1
ATOM 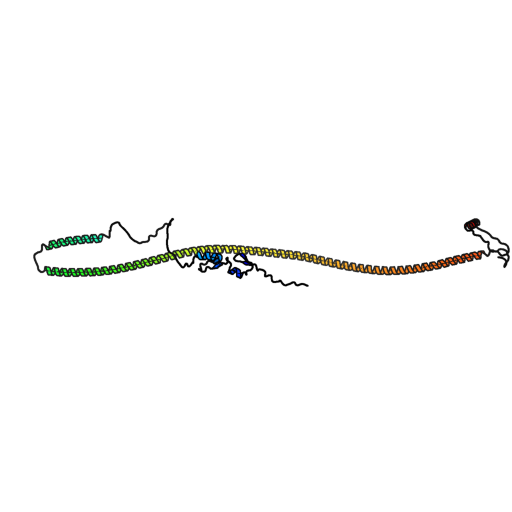1428 C C . GLN A 1 177 ? -49.327 -5.363 79.673 1.00 96.50 177 GLN A C 1
ATOM 1430 O O . GLN A 1 177 ? -48.501 -5.289 78.765 1.00 96.50 177 GLN A O 1
ATOM 1435 N N . ILE A 1 178 ? -50.039 -6.476 79.866 1.00 96.38 178 ILE A N 1
ATOM 1436 C CA . ILE A 1 178 ? -49.945 -7.648 78.986 1.00 96.38 178 ILE A CA 1
ATOM 1437 C C . ILE A 1 178 ? -50.399 -7.281 77.573 1.00 96.38 178 ILE A C 1
ATOM 1439 O O . ILE A 1 178 ? -49.757 -7.686 76.603 1.00 96.38 178 ILE A O 1
ATOM 1443 N N . TYR A 1 179 ? -51.478 -6.509 77.436 1.00 96.44 179 TYR A N 1
ATOM 1444 C CA . TYR A 1 179 ? -51.953 -6.043 76.138 1.00 96.44 179 TYR A CA 1
ATOM 1445 C C . TYR A 1 179 ? -50.918 -5.145 75.444 1.00 96.44 179 TYR A C 1
ATOM 1447 O O . TYR A 1 179 ? -50.578 -5.399 74.287 1.00 96.44 179 TYR A O 1
ATOM 1455 N N . SER A 1 180 ? -50.342 -4.165 76.151 1.00 96.62 180 SER A N 1
ATOM 1456 C CA . SER A 1 180 ? -49.304 -3.298 75.580 1.00 96.62 180 SER A CA 1
ATOM 1457 C C . SER A 1 180 ? -48.055 -4.083 75.181 1.00 96.62 180 SER A C 1
ATOM 1459 O O . SER A 1 180 ? -47.517 -3.870 74.098 1.00 96.62 180 SER A O 1
ATOM 1461 N N . LEU A 1 181 ? -47.621 -5.044 76.005 1.00 96.62 181 LEU A N 1
ATOM 1462 C CA . LEU A 1 181 ? -46.485 -5.911 75.679 1.00 96.62 181 LEU A CA 1
ATOM 1463 C C . LEU A 1 181 ? -46.758 -6.759 74.433 1.00 96.62 181 LEU A C 1
ATOM 1465 O O . LEU A 1 181 ? -45.890 -6.871 73.570 1.00 96.62 181 LEU A O 1
ATOM 1469 N N . ARG A 1 182 ? -47.966 -7.321 74.296 1.00 97.12 182 ARG A N 1
ATOM 1470 C CA . ARG A 1 182 ? -48.366 -8.064 73.089 1.00 97.12 182 ARG A CA 1
ATOM 1471 C C . ARG A 1 182 ? -48.320 -7.185 71.844 1.00 97.12 182 ARG A C 1
ATOM 1473 O O . ARG A 1 182 ? -47.843 -7.640 70.806 1.00 97.12 182 ARG A O 1
ATOM 1480 N N . GLN A 1 183 ? -48.767 -5.935 71.949 1.00 96.50 183 GLN A N 1
ATOM 1481 C CA . GLN A 1 183 ? -48.705 -4.989 70.840 1.00 96.50 183 GLN A CA 1
ATOM 1482 C C . GLN A 1 183 ? -47.254 -4.662 70.461 1.00 96.50 183 GLN A C 1
ATOM 1484 O O . GLN A 1 183 ? -46.909 -4.756 69.284 1.00 96.50 183 GLN A O 1
ATOM 1489 N N . SER A 1 184 ? -46.377 -4.402 71.436 1.00 96.75 184 SER A N 1
ATOM 1490 C CA . SER A 1 184 ? -44.942 -4.188 71.192 1.00 96.75 184 SER A CA 1
ATOM 1491 C C . SER A 1 184 ? -44.267 -5.400 70.542 1.00 96.75 184 SER A C 1
ATOM 1493 O O . SER A 1 184 ? -43.500 -5.239 69.596 1.00 96.75 184 SER A O 1
ATOM 1495 N N . ILE A 1 185 ? -44.587 -6.620 70.990 1.00 96.38 185 ILE A N 1
ATOM 1496 C CA . ILE A 1 185 ? -44.085 -7.860 70.375 1.00 96.38 185 ILE A CA 1
ATOM 1497 C C . ILE A 1 185 ? -44.553 -7.963 68.920 1.00 96.38 185 ILE A C 1
ATOM 1499 O O . ILE A 1 185 ? -43.750 -8.279 68.045 1.00 96.38 185 ILE A O 1
ATOM 1503 N N . SER A 1 186 ? -45.824 -7.663 68.637 1.00 96.44 186 SER A N 1
ATOM 1504 C CA . SER A 1 186 ? -46.346 -7.676 67.266 1.00 96.44 186 SER A CA 1
ATOM 1505 C C . SER A 1 186 ? -45.653 -6.641 66.374 1.00 96.44 186 SER A C 1
ATOM 1507 O O . SER A 1 186 ? -45.347 -6.944 65.221 1.00 96.44 186 SER A O 1
ATOM 1509 N N . MET A 1 187 ? -45.382 -5.437 66.886 1.00 96.00 187 MET A N 1
ATOM 1510 C CA . MET A 1 187 ? -44.648 -4.405 66.144 1.00 96.00 187 MET A CA 1
ATOM 1511 C C . MET A 1 187 ? -43.210 -4.846 65.862 1.00 96.00 187 MET A C 1
ATOM 1513 O O . MET A 1 187 ? -42.744 -4.726 64.731 1.00 96.00 187 MET A O 1
ATOM 1517 N N . PHE A 1 188 ? -42.536 -5.433 66.855 1.00 96.75 188 PHE A N 1
ATOM 1518 C CA . PHE A 1 188 ? -41.190 -5.976 66.690 1.00 96.75 188 PHE A CA 1
ATOM 1519 C C . PHE A 1 188 ? -41.147 -7.117 65.663 1.00 96.75 188 PHE A C 1
ATOM 1521 O O . PHE A 1 188 ? -40.245 -7.172 64.835 1.00 96.75 188 PHE A O 1
ATOM 1528 N N . GLN A 1 189 ? -42.146 -8.003 65.658 1.00 96.56 189 GLN A N 1
ATOM 1529 C CA . GLN A 1 189 ? -42.249 -9.079 64.668 1.00 96.56 189 GLN A CA 1
ATOM 1530 C C . GLN A 1 189 ? -42.440 -8.556 63.241 1.00 96.56 189 GLN A C 1
ATOM 1532 O O . GLN A 1 189 ? -41.849 -9.110 62.318 1.00 96.56 189 GLN A O 1
ATOM 1537 N N . ASN A 1 190 ? -43.244 -7.509 63.049 1.00 96.06 190 ASN A N 1
ATOM 1538 C CA . ASN A 1 190 ? -43.414 -6.890 61.734 1.00 96.06 190 ASN A CA 1
ATOM 1539 C C . ASN A 1 190 ? -42.123 -6.204 61.280 1.00 96.06 190 ASN A C 1
ATOM 1541 O O . ASN A 1 190 ? -41.645 -6.491 60.190 1.00 96.06 190 ASN A O 1
ATOM 1545 N N . SER A 1 191 ? -41.495 -5.417 62.160 1.00 96.50 191 SER A N 1
ATOM 1546 C CA . SER A 1 191 ? -40.198 -4.801 61.871 1.00 96.50 191 SER A CA 1
ATOM 1547 C C . SER A 1 191 ? -39.134 -5.842 61.518 1.00 96.50 191 SER A C 1
ATOM 1549 O O . SER A 1 191 ? -38.352 -5.612 60.603 1.00 96.50 191 SER A O 1
ATOM 1551 N N . LYS A 1 192 ? -39.121 -6.997 62.196 1.00 97.06 192 LYS A N 1
ATOM 1552 C CA . LYS A 1 192 ? -38.212 -8.100 61.871 1.00 97.06 192 LYS A CA 1
ATOM 1553 C C . LYS A 1 192 ? -38.455 -8.642 60.458 1.00 97.06 192 LYS A C 1
ATOM 1555 O O . LYS A 1 192 ? -37.501 -8.834 59.711 1.00 97.06 192 LYS A O 1
ATOM 1560 N N . LYS A 1 193 ? -39.717 -8.871 60.078 1.00 96.19 193 LYS A N 1
ATOM 1561 C CA . LYS A 1 193 ? -40.060 -9.325 58.718 1.00 96.19 193 LYS A CA 1
ATOM 1562 C C . LYS A 1 193 ? -39.587 -8.324 57.665 1.00 96.19 193 LYS A C 1
ATOM 1564 O O . LYS A 1 193 ? -39.013 -8.739 56.665 1.00 96.19 193 LYS A O 1
ATOM 1569 N N . ASP A 1 194 ? -39.768 -7.029 57.916 1.00 96.56 194 ASP A N 1
ATOM 1570 C CA . ASP A 1 194 ? -39.300 -5.976 57.011 1.00 96.56 194 ASP A CA 1
ATOM 1571 C C . ASP A 1 194 ? -37.769 -5.994 56.886 1.00 96.56 194 ASP A C 1
ATOM 1573 O O . ASP A 1 194 ? -37.233 -5.943 55.777 1.00 96.56 194 ASP A O 1
ATOM 1577 N N . THR A 1 195 ? -37.043 -6.151 58.001 1.00 96.44 195 THR A N 1
ATOM 1578 C CA . THR A 1 195 ? -35.576 -6.277 57.968 1.00 96.44 195 THR A CA 1
ATOM 1579 C C . THR A 1 195 ? -35.105 -7.540 57.249 1.00 96.44 195 THR A C 1
ATOM 1581 O O . THR A 1 195 ? -34.125 -7.474 56.510 1.00 96.44 195 THR A O 1
ATOM 1584 N N . ASP A 1 196 ? -35.811 -8.664 57.399 1.00 96.94 196 ASP A N 1
ATOM 1585 C CA . ASP A 1 196 ? -35.485 -9.919 56.712 1.00 96.94 196 ASP A CA 1
ATOM 1586 C C . ASP A 1 196 ? -35.669 -9.769 55.187 1.00 96.94 196 ASP A C 1
ATOM 1588 O O . ASP A 1 196 ? -34.812 -10.191 54.409 1.00 96.94 196 ASP A O 1
ATOM 1592 N N . ILE A 1 197 ? -36.733 -9.088 54.739 1.00 97.25 197 ILE A N 1
ATOM 1593 C CA . ILE A 1 197 ? -36.956 -8.769 53.316 1.00 97.25 197 ILE A CA 1
ATOM 1594 C C . ILE A 1 197 ? -35.846 -7.857 52.778 1.00 97.25 197 ILE A C 1
ATOM 1596 O O . ILE A 1 197 ? -35.328 -8.077 51.676 1.00 97.25 197 ILE A O 1
ATOM 1600 N N . HIS A 1 198 ? -35.452 -6.836 53.545 1.00 97.25 198 HIS A N 1
ATOM 1601 C CA . HIS A 1 198 ? -34.340 -5.966 53.168 1.00 97.25 198 HIS A CA 1
ATOM 1602 C C . HIS A 1 198 ? -33.024 -6.736 53.055 1.00 97.25 198 HIS A C 1
ATOM 1604 O O . HIS A 1 198 ? -32.276 -6.504 52.107 1.00 97.25 198 HIS A O 1
ATOM 1610 N N . TRP A 1 199 ? -32.762 -7.676 53.964 1.00 97.69 199 TRP A N 1
ATOM 1611 C CA . TRP A 1 199 ? -31.566 -8.511 53.918 1.00 97.69 199 TRP A CA 1
ATOM 1612 C C . TRP A 1 199 ? -31.512 -9.375 52.655 1.00 97.69 199 TRP A C 1
ATOM 1614 O O . TRP A 1 199 ? -30.503 -9.358 51.950 1.00 97.69 199 TRP A O 1
ATOM 1624 N N . ILE A 1 200 ? -32.618 -10.040 52.305 1.00 97.19 200 ILE A N 1
ATOM 1625 C CA . ILE A 1 200 ? -32.730 -10.814 51.056 1.00 97.19 200 ILE A CA 1
ATOM 1626 C C . ILE A 1 200 ? -32.472 -9.910 49.843 1.00 97.19 200 ILE A C 1
ATOM 1628 O O . ILE A 1 200 ? -31.676 -10.241 48.970 1.00 97.19 200 ILE A O 1
ATOM 1632 N N . THR A 1 201 ? -33.066 -8.714 49.827 1.00 97.50 201 THR A N 1
ATOM 1633 C CA . THR A 1 201 ? -32.872 -7.748 48.735 1.00 97.50 201 THR A CA 1
ATOM 1634 C C . THR A 1 201 ? -31.408 -7.311 48.600 1.00 97.50 201 THR A C 1
ATOM 1636 O O . THR A 1 201 ? -30.909 -7.132 47.488 1.00 97.50 201 THR A O 1
ATOM 1639 N N . VAL A 1 202 ? -30.704 -7.100 49.716 1.00 97.31 202 VAL A N 1
ATOM 1640 C CA . VAL A 1 202 ? -29.273 -6.756 49.708 1.00 97.31 202 VAL A CA 1
ATOM 1641 C C . VAL A 1 202 ? -28.442 -7.925 49.185 1.00 97.31 202 VAL A C 1
ATOM 1643 O O . VAL A 1 202 ? -27.545 -7.708 48.372 1.00 97.31 202 VAL A O 1
ATOM 1646 N N . GLN A 1 203 ? -28.764 -9.152 49.590 1.00 97.75 203 GLN A N 1
ATOM 1647 C CA . GLN A 1 203 ? -28.094 -10.356 49.106 1.00 97.75 203 GLN A CA 1
ATOM 1648 C C . GLN A 1 203 ? -28.259 -10.534 47.588 1.00 97.75 203 GLN A C 1
ATOM 1650 O O . GLN A 1 203 ? -27.266 -10.761 46.895 1.00 97.75 203 GLN A O 1
ATOM 1655 N N . ASP A 1 204 ? -29.465 -10.335 47.052 1.00 97.50 204 ASP A N 1
ATOM 1656 C CA . ASP A 1 204 ? -29.716 -10.379 45.605 1.00 97.50 204 ASP A CA 1
ATOM 1657 C C . ASP A 1 204 ? -28.896 -9.316 44.859 1.00 97.50 204 ASP A C 1
ATOM 1659 O O . ASP A 1 204 ? -28.309 -9.577 43.806 1.00 97.50 204 ASP A O 1
ATOM 1663 N N . ARG A 1 205 ? -28.793 -8.103 45.420 1.00 97.44 205 ARG A N 1
ATOM 1664 C CA . ARG A 1 205 ? -27.968 -7.031 44.842 1.00 97.44 205 ARG A CA 1
ATOM 1665 C C . ARG A 1 205 ? -26.480 -7.370 44.862 1.00 97.44 205 ARG A C 1
ATOM 1667 O O . ARG A 1 205 ? -25.794 -7.057 43.892 1.00 97.44 205 ARG A O 1
ATOM 1674 N N . LEU A 1 206 ? -25.984 -8.013 45.919 1.00 97.94 206 LEU A N 1
ATOM 1675 C CA . LEU A 1 206 ? -24.596 -8.477 45.990 1.00 97.94 206 LEU A CA 1
ATOM 1676 C C . LEU A 1 206 ? -24.296 -9.524 44.911 1.00 97.94 206 LEU A C 1
ATOM 1678 O O . LEU A 1 206 ? -23.256 -9.434 44.265 1.00 97.94 206 LEU A O 1
ATOM 1682 N N . MET A 1 207 ? -25.221 -10.450 44.644 1.00 97.44 207 MET A N 1
ATOM 1683 C CA . MET A 1 207 ? -25.070 -11.419 43.550 1.00 97.44 207 MET A CA 1
ATOM 1684 C C . MET A 1 207 ? -24.998 -10.744 42.174 1.00 97.44 207 MET A C 1
ATOM 1686 O O . MET A 1 207 ? -24.195 -11.132 41.327 1.00 97.44 207 MET A O 1
ATOM 1690 N N . VAL A 1 208 ? -25.809 -9.708 41.940 1.00 97.44 208 VAL A N 1
ATOM 1691 C CA . VAL A 1 208 ? -25.742 -8.929 40.693 1.00 97.44 208 VAL A CA 1
ATOM 1692 C C . VAL A 1 208 ? -24.411 -8.182 40.574 1.00 97.44 208 VAL A C 1
ATOM 1694 O O . VAL A 1 208 ? -23.836 -8.148 39.488 1.00 97.44 208 VAL A O 1
ATOM 1697 N N . LEU A 1 209 ? -23.903 -7.608 41.669 1.00 97.69 209 LEU A N 1
ATOM 1698 C CA . LEU A 1 209 ? -22.597 -6.941 41.675 1.00 97.69 209 LEU A CA 1
ATOM 1699 C C . LEU A 1 209 ? -21.457 -7.910 41.346 1.00 97.69 209 LEU A C 1
ATOM 1701 O O . LEU A 1 209 ? -20.594 -7.558 40.546 1.00 97.69 209 LEU A O 1
ATOM 1705 N N . ASP A 1 210 ? -21.487 -9.128 41.886 1.00 97.62 210 ASP A N 1
ATOM 1706 C CA . ASP A 1 210 ? -20.498 -10.169 41.582 1.00 97.62 210 ASP A CA 1
ATOM 1707 C C . ASP A 1 210 ? -20.538 -10.575 40.098 1.00 97.62 210 ASP A C 1
ATOM 1709 O O . ASP A 1 210 ? -19.511 -10.651 39.419 1.00 97.62 210 ASP A O 1
ATOM 1713 N N . LYS A 1 211 ? -21.746 -10.706 39.533 1.00 97.62 211 LYS A N 1
ATOM 1714 C CA . LYS A 1 211 ? -21.916 -10.945 38.094 1.00 97.62 211 LYS A CA 1
ATOM 1715 C C . LYS A 1 211 ? -21.320 -9.814 37.249 1.00 97.62 211 LYS A C 1
ATOM 1717 O O . LYS A 1 211 ? -20.594 -10.086 36.294 1.00 97.62 211 LYS A O 1
ATOM 1722 N N . ILE A 1 212 ? -21.604 -8.557 37.595 1.00 97.62 212 ILE A N 1
ATOM 1723 C CA . ILE A 1 212 ? -21.048 -7.391 36.892 1.00 97.62 212 ILE A CA 1
ATOM 1724 C C . ILE A 1 212 ? -19.521 -7.378 37.010 1.00 97.62 212 ILE A C 1
ATOM 1726 O O . ILE A 1 212 ? -18.833 -7.104 36.031 1.00 97.62 212 ILE A O 1
ATOM 1730 N N . GLN A 1 213 ? -18.972 -7.707 38.178 1.00 98.19 213 GLN A N 1
ATOM 1731 C CA . GLN A 1 213 ? -17.528 -7.798 38.381 1.00 98.19 213 GLN A CA 1
ATOM 1732 C C . GLN A 1 213 ? -16.887 -8.842 37.453 1.00 98.19 213 GLN A C 1
ATOM 1734 O O . GLN A 1 213 ? -15.841 -8.573 36.856 1.00 98.19 213 GLN A O 1
ATOM 1739 N N . MET A 1 214 ? -17.526 -10.000 37.279 1.00 97.69 214 MET A N 1
ATOM 1740 C CA . MET A 1 214 ? -17.064 -11.029 36.347 1.00 97.69 214 MET A CA 1
ATOM 1741 C C . MET A 1 214 ? -17.110 -10.546 34.887 1.00 97.69 214 MET A C 1
ATOM 1743 O O . MET A 1 214 ? -16.134 -10.712 34.153 1.00 97.69 214 MET A O 1
ATOM 1747 N N . GLU A 1 215 ? -18.202 -9.897 34.472 1.00 98.12 215 GLU A N 1
ATOM 1748 C CA . GLU A 1 215 ? -18.337 -9.314 33.127 1.00 98.12 215 GLU A CA 1
ATOM 1749 C C . GLU A 1 215 ? -17.285 -8.225 32.866 1.00 98.12 215 GLU A C 1
ATOM 1751 O O . GLU A 1 215 ? -16.673 -8.196 31.796 1.00 98.12 215 GLU A O 1
ATOM 1756 N N . LEU A 1 216 ? -17.004 -7.372 33.856 1.00 98.00 216 LEU A N 1
ATOM 1757 C CA . LEU A 1 216 ? -15.949 -6.360 33.774 1.00 98.00 216 LEU A CA 1
ATOM 1758 C C . LEU A 1 216 ? -14.561 -6.990 33.631 1.00 98.00 216 LEU A C 1
ATOM 1760 O O . LEU A 1 216 ? -13.748 -6.488 32.854 1.00 98.00 216 LEU A O 1
ATOM 1764 N N . SER A 1 217 ? -14.285 -8.093 34.332 1.00 97.94 217 SER A N 1
ATOM 1765 C CA . SER A 1 217 ? -13.022 -8.823 34.182 1.00 97.94 217 SER A CA 1
ATOM 1766 C C . SER A 1 217 ? -12.873 -9.399 32.774 1.00 97.94 217 SER A C 1
ATOM 1768 O O . SER A 1 217 ? -11.828 -9.239 32.148 1.00 97.94 217 SER A O 1
ATOM 1770 N N . TYR A 1 218 ? -13.933 -10.004 32.237 1.00 98.00 218 TYR A N 1
ATOM 1771 C CA . TYR A 1 218 ? -13.929 -10.539 30.877 1.00 98.00 218 TYR A CA 1
ATOM 1772 C C . TYR A 1 218 ? -13.735 -9.443 29.817 1.00 98.00 218 TYR A C 1
ATOM 1774 O O . TYR A 1 218 ? -12.933 -9.596 28.889 1.00 98.00 218 TYR A O 1
ATOM 1782 N N . LEU A 1 219 ? -14.437 -8.315 29.960 1.00 97.88 219 LEU A N 1
ATOM 1783 C CA . LEU A 1 219 ? -14.288 -7.163 29.071 1.00 97.88 219 LEU A CA 1
ATOM 1784 C C . LEU A 1 219 ? -12.870 -6.597 29.133 1.00 97.88 219 LEU A C 1
ATOM 1786 O O . LEU A 1 219 ? -12.284 -6.319 28.090 1.00 97.88 219 LEU A O 1
ATOM 1790 N N . LYS A 1 220 ? -12.292 -6.482 30.333 1.00 98.19 220 LYS A N 1
ATOM 1791 C CA . LYS A 1 220 ? -10.901 -6.061 30.520 1.00 98.19 220 LYS A CA 1
ATOM 1792 C C . LYS A 1 220 ? -9.943 -6.971 29.750 1.00 98.19 220 LYS A C 1
ATOM 1794 O O . LYS A 1 220 ? -9.129 -6.467 28.980 1.00 98.19 220 LYS A O 1
ATOM 1799 N N . ASP A 1 221 ? -10.057 -8.287 29.908 1.00 98.12 221 ASP A N 1
ATOM 1800 C CA . ASP A 1 221 ? -9.181 -9.243 29.220 1.00 98.12 221 ASP A CA 1
ATOM 1801 C C . ASP A 1 221 ? -9.350 -9.189 27.698 1.00 98.12 221 ASP A C 1
ATOM 1803 O O . ASP A 1 221 ? -8.374 -9.284 26.951 1.00 98.12 221 ASP A O 1
ATOM 1807 N N . THR A 1 222 ? -10.581 -8.991 27.229 1.00 98.00 222 THR A N 1
ATOM 1808 C CA . THR A 1 222 ? -10.889 -8.834 25.802 1.00 98.00 222 THR A CA 1
ATOM 1809 C C . THR A 1 222 ? -10.258 -7.561 25.240 1.00 98.00 222 THR A C 1
ATOM 1811 O O . THR A 1 222 ? -9.588 -7.618 24.212 1.00 98.00 222 THR A O 1
ATOM 1814 N N . ILE A 1 223 ? -10.375 -6.433 25.950 1.00 97.69 223 ILE A N 1
ATOM 1815 C CA . ILE A 1 223 ? -9.731 -5.167 25.572 1.00 97.69 223 ILE A CA 1
ATOM 1816 C C . ILE A 1 223 ? -8.209 -5.328 25.518 1.00 97.69 223 ILE A C 1
ATOM 1818 O O . ILE A 1 223 ? -7.587 -4.866 24.567 1.00 97.69 223 ILE A O 1
ATOM 1822 N N . PHE A 1 224 ? -7.596 -6.015 26.487 1.00 98.00 224 PHE A N 1
ATOM 1823 C CA . PHE A 1 224 ? -6.152 -6.269 26.473 1.00 98.00 224 PHE A CA 1
ATOM 1824 C C . PHE A 1 224 ? -5.714 -7.123 25.277 1.00 98.00 224 PHE A C 1
ATOM 1826 O O . PHE A 1 224 ? -4.684 -6.838 24.661 1.00 98.00 224 PHE A O 1
ATOM 1833 N N . LYS A 1 225 ? -6.486 -8.157 24.921 1.00 97.69 225 LYS A N 1
ATOM 1834 C CA . LYS A 1 225 ? -6.216 -8.985 23.736 1.00 97.69 225 LYS A CA 1
ATOM 1835 C C . LYS A 1 225 ? -6.311 -8.169 22.450 1.00 97.69 225 LYS A C 1
ATOM 1837 O O . LYS A 1 225 ? -5.372 -8.200 21.658 1.00 97.69 225 LYS A O 1
ATOM 1842 N N . GLU A 1 226 ? -7.380 -7.395 22.288 1.00 97.31 226 GLU A N 1
ATOM 1843 C CA . GLU A 1 226 ? -7.572 -6.509 21.134 1.00 97.31 226 GLU A CA 1
ATOM 1844 C C . GLU A 1 226 ? -6.481 -5.438 21.042 1.00 97.31 226 GLU A C 1
ATOM 1846 O O . GLU A 1 226 ? -5.936 -5.181 19.971 1.00 97.31 226 GLU A O 1
ATOM 1851 N N . GLN A 1 227 ? -6.082 -4.843 22.168 1.00 97.19 227 GLN A N 1
ATOM 1852 C CA . GLN A 1 227 ? -5.003 -3.858 22.203 1.00 97.19 227 GLN A CA 1
ATOM 1853 C C . GLN A 1 227 ? -3.665 -4.465 21.759 1.00 97.19 227 GLN A C 1
ATOM 1855 O O . GLN A 1 227 ? -2.923 -3.837 20.999 1.00 97.19 227 GLN A O 1
ATOM 1860 N N . ASN A 1 228 ? -3.357 -5.688 22.198 1.00 97.00 228 ASN A N 1
ATOM 1861 C CA . ASN A 1 228 ? -2.147 -6.396 21.784 1.00 97.00 228 ASN A CA 1
ATOM 1862 C C . ASN A 1 228 ? -2.183 -6.770 20.298 1.00 97.00 228 ASN A C 1
ATOM 1864 O O . ASN A 1 228 ? -1.194 -6.550 19.598 1.00 97.00 228 ASN A O 1
ATOM 1868 N N . TYR A 1 229 ? -3.321 -7.272 19.810 1.00 97.88 229 TYR A N 1
ATOM 1869 C CA . TYR A 1 229 ? -3.519 -7.582 18.396 1.00 97.88 229 TYR A CA 1
ATOM 1870 C C . TYR A 1 229 ? -3.355 -6.335 17.519 1.00 97.88 229 TYR A C 1
ATOM 1872 O O . TYR A 1 229 ? -2.565 -6.339 16.577 1.00 97.88 229 TYR A O 1
ATOM 1880 N N . ASN A 1 230 ? -4.004 -5.225 17.882 1.00 97.31 230 ASN A N 1
ATOM 1881 C CA . ASN A 1 230 ? -3.875 -3.956 17.167 1.00 97.31 230 ASN A CA 1
ATOM 1882 C C . ASN A 1 230 ? -2.437 -3.434 17.170 1.00 97.31 230 ASN A C 1
ATOM 1884 O O . ASN A 1 230 ? -1.947 -2.971 16.143 1.00 97.31 230 ASN A O 1
ATOM 1888 N N . ARG A 1 231 ? -1.719 -3.537 18.295 1.00 97.56 231 ARG A N 1
ATOM 1889 C CA . ARG A 1 231 ? -0.303 -3.151 18.356 1.00 97.56 231 ARG A CA 1
ATOM 1890 C C . ARG A 1 231 ? 0.556 -3.998 17.414 1.00 97.56 231 ARG A C 1
ATOM 1892 O O . ARG A 1 231 ? 1.418 -3.450 16.731 1.00 97.56 231 ARG A O 1
ATOM 1899 N N . GLN A 1 232 ? 0.318 -5.307 17.354 1.00 97.62 232 GLN A N 1
ATOM 1900 C CA . GLN A 1 232 ? 1.021 -6.194 16.428 1.00 97.62 232 GLN A CA 1
ATOM 1901 C C . GLN A 1 232 ? 0.685 -5.867 14.968 1.00 97.62 232 GLN A C 1
ATOM 1903 O O . GLN A 1 232 ? 1.594 -5.740 14.154 1.00 97.62 232 GLN A O 1
ATOM 1908 N N . SER A 1 233 ? -0.593 -5.652 14.647 1.00 96.88 233 SER A N 1
ATOM 1909 C CA . SER A 1 233 ? -1.028 -5.260 13.304 1.00 96.88 233 SER A CA 1
ATOM 1910 C C . SER A 1 233 ? -0.391 -3.942 12.857 1.00 96.88 233 SER A C 1
ATOM 1912 O O . SER A 1 233 ? 0.066 -3.838 11.722 1.00 96.88 233 SER A O 1
ATOM 1914 N N . THR A 1 234 ? -0.308 -2.947 13.744 1.00 97.81 234 THR A N 1
ATOM 1915 C CA . THR A 1 234 ? 0.367 -1.669 13.465 1.00 97.81 234 THR A CA 1
ATOM 1916 C C . THR A 1 234 ? 1.862 -1.858 13.223 1.00 97.81 234 THR A C 1
ATOM 1918 O O . THR A 1 234 ? 2.412 -1.244 12.314 1.00 97.81 234 THR A O 1
ATOM 1921 N N . ASN A 1 235 ? 2.528 -2.722 13.996 1.00 97.25 235 ASN A N 1
ATOM 1922 C CA . ASN A 1 235 ? 3.943 -3.030 13.780 1.00 97.25 235 ASN A CA 1
ATOM 1923 C C . ASN A 1 235 ? 4.182 -3.717 12.429 1.00 97.25 235 ASN A C 1
ATOM 1925 O O . ASN A 1 235 ? 5.130 -3.359 11.736 1.00 97.25 235 ASN A O 1
ATOM 1929 N N . ASN A 1 236 ? 3.315 -4.655 12.040 1.00 97.81 236 ASN A N 1
ATOM 1930 C CA . ASN A 1 236 ? 3.395 -5.312 10.735 1.00 97.81 236 ASN A CA 1
ATOM 1931 C C . ASN A 1 236 ? 3.204 -4.293 9.601 1.00 97.81 236 ASN A C 1
ATOM 1933 O O . ASN A 1 236 ? 4.026 -4.227 8.698 1.00 97.81 236 ASN A O 1
ATOM 1937 N N . LEU A 1 237 ? 2.194 -3.419 9.701 1.00 97.69 237 LEU A N 1
ATOM 1938 C CA . LEU A 1 237 ? 1.984 -2.336 8.732 1.00 97.69 237 LEU A CA 1
ATOM 1939 C C . LEU A 1 237 ? 3.191 -1.396 8.636 1.00 97.69 237 LEU A C 1
ATOM 1941 O O . LEU A 1 237 ? 3.566 -0.985 7.543 1.00 97.69 237 LEU A O 1
ATOM 1945 N N . LEU A 1 238 ? 3.817 -1.054 9.766 1.00 98.00 238 LEU A N 1
ATOM 1946 C CA . LEU A 1 238 ? 5.033 -0.243 9.778 1.00 98.00 238 LEU A CA 1
ATOM 1947 C C . LEU A 1 238 ? 6.180 -0.954 9.044 1.00 98.00 238 LEU A C 1
ATOM 1949 O O . LEU A 1 238 ? 6.917 -0.319 8.290 1.00 98.00 238 LEU A O 1
ATOM 1953 N N . GLN A 1 239 ? 6.332 -2.261 9.260 1.00 97.88 239 GLN A N 1
ATOM 1954 C CA . GLN A 1 239 ? 7.331 -3.075 8.576 1.00 97.88 239 GLN A CA 1
ATOM 1955 C C . GLN A 1 239 ? 7.074 -3.121 7.066 1.00 97.88 239 GLN A C 1
ATOM 1957 O O . GLN A 1 239 ? 8.006 -2.895 6.298 1.00 97.88 239 GLN A O 1
ATOM 1962 N N . ASP A 1 240 ? 5.826 -3.323 6.645 1.00 97.81 240 ASP A N 1
ATOM 1963 C CA . ASP A 1 240 ? 5.438 -3.338 5.232 1.00 97.81 240 ASP A CA 1
ATOM 1964 C C . ASP A 1 240 ? 5.685 -1.975 4.568 1.00 97.81 240 ASP A C 1
ATOM 1966 O O . ASP A 1 240 ? 6.250 -1.906 3.479 1.00 97.81 240 ASP A O 1
ATOM 1970 N N . ILE A 1 241 ? 5.337 -0.872 5.242 1.00 98.25 241 ILE A N 1
ATOM 1971 C CA . ILE A 1 241 ? 5.603 0.492 4.757 1.00 98.25 241 ILE A CA 1
ATOM 1972 C C . ILE A 1 241 ? 7.107 0.735 4.598 1.00 98.25 241 ILE A C 1
ATOM 1974 O O . ILE A 1 241 ? 7.530 1.316 3.597 1.00 98.25 241 ILE A O 1
ATOM 1978 N N . ASN A 1 242 ? 7.922 0.292 5.557 1.00 97.62 242 ASN A N 1
ATOM 1979 C CA . ASN A 1 242 ? 9.375 0.399 5.445 1.00 97.62 242 ASN A CA 1
ATOM 1980 C C . ASN A 1 242 ? 9.912 -0.463 4.293 1.00 97.62 242 ASN A C 1
ATOM 1982 O O . ASN A 1 242 ? 10.732 0.021 3.520 1.00 97.62 242 ASN A O 1
ATOM 1986 N N . GLY A 1 243 ? 9.389 -1.678 4.104 1.00 98.19 243 GLY A N 1
ATOM 1987 C CA . GLY A 1 243 ? 9.740 -2.525 2.963 1.00 98.19 243 GLY A CA 1
ATOM 1988 C C . GLY A 1 243 ? 9.401 -1.874 1.617 1.00 98.19 243 GLY A C 1
ATOM 1989 O O . GLY A 1 243 ? 10.229 -1.861 0.710 1.00 98.19 243 GLY A O 1
ATOM 1990 N N . ILE A 1 244 ? 8.223 -1.253 1.497 1.00 97.88 244 ILE A N 1
ATOM 1991 C CA . ILE A 1 244 ? 7.835 -0.487 0.301 1.00 97.88 244 ILE A CA 1
ATOM 1992 C C . ILE A 1 244 ? 8.781 0.696 0.085 1.00 97.88 244 ILE A C 1
ATOM 1994 O O . ILE A 1 244 ? 9.203 0.948 -1.041 1.00 97.88 244 ILE A O 1
ATOM 1998 N N . LYS A 1 245 ? 9.133 1.423 1.149 1.00 98.38 245 LYS A N 1
ATOM 1999 C CA . LYS A 1 245 ? 10.070 2.548 1.072 1.00 98.38 245 LYS A CA 1
ATOM 2000 C C . LYS A 1 245 ? 11.437 2.105 0.547 1.00 98.38 245 LYS A C 1
ATOM 2002 O O . LYS A 1 245 ? 12.006 2.795 -0.298 1.00 98.38 245 LYS A O 1
ATOM 2007 N N . ASP A 1 246 ? 11.940 0.967 1.010 1.00 97.69 246 ASP A N 1
ATOM 2008 C CA . ASP A 1 246 ? 13.221 0.421 0.562 1.00 97.69 246 ASP A CA 1
ATOM 2009 C C . ASP A 1 246 ? 13.167 -0.010 -0.910 1.00 97.69 246 ASP A C 1
ATOM 2011 O O . ASP A 1 246 ? 14.064 0.345 -1.674 1.00 97.69 246 ASP A O 1
ATOM 2015 N N . LEU A 1 247 ? 12.082 -0.666 -1.341 1.00 98.00 247 LEU A N 1
ATOM 2016 C CA . LEU A 1 247 ? 11.863 -1.016 -2.751 1.00 98.00 247 LEU A CA 1
ATOM 2017 C C . LEU A 1 247 ? 11.807 0.224 -3.649 1.00 98.00 247 LEU A C 1
ATOM 2019 O O . LEU A 1 247 ? 12.463 0.264 -4.685 1.00 98.00 247 LEU A O 1
ATOM 2023 N N . VAL A 1 248 ? 11.074 1.264 -3.244 1.00 97.88 248 VAL A N 1
ATOM 2024 C CA . VAL A 1 248 ? 10.995 2.522 -4.004 1.00 97.88 248 VAL A CA 1
ATOM 2025 C C . VAL A 1 248 ? 12.365 3.191 -4.104 1.00 97.88 248 VAL A C 1
ATOM 2027 O O . VAL A 1 248 ? 12.721 3.691 -5.168 1.00 97.88 248 VAL A O 1
ATOM 2030 N N . ASN A 1 249 ? 13.155 3.184 -3.028 1.00 97.38 249 ASN A N 1
ATOM 2031 C CA . ASN A 1 249 ? 14.514 3.724 -3.059 1.00 97.38 249 ASN A CA 1
ATOM 2032 C C . ASN A 1 249 ? 15.425 2.920 -3.993 1.00 97.38 249 ASN A C 1
ATOM 2034 O O . ASN A 1 249 ? 16.205 3.511 -4.739 1.00 97.38 249 ASN A O 1
ATOM 2038 N N . GLN A 1 250 ? 15.321 1.591 -3.975 1.00 97.50 250 GLN A N 1
ATOM 2039 C CA . GLN A 1 250 ? 16.081 0.721 -4.867 1.00 97.50 250 GLN A CA 1
ATOM 2040 C C . GLN A 1 250 ? 15.724 0.984 -6.335 1.00 97.50 250 GLN A C 1
ATOM 2042 O O . GLN A 1 250 ? 16.617 1.236 -7.141 1.00 97.50 250 GLN A O 1
ATOM 2047 N N . GLU A 1 251 ? 14.431 1.010 -6.664 1.00 96.56 251 GLU A N 1
ATOM 2048 C CA . GLU A 1 251 ? 13.942 1.320 -8.011 1.00 96.56 251 GLU A CA 1
ATOM 2049 C C . GLU A 1 251 ? 14.352 2.727 -8.455 1.00 96.56 251 GLU A C 1
ATOM 2051 O O . GLU A 1 251 ? 14.767 2.921 -9.595 1.00 96.56 251 GLU A O 1
ATOM 2056 N N . HIS A 1 252 ? 14.317 3.715 -7.555 1.00 96.69 252 HIS A N 1
ATOM 2057 C CA . HIS A 1 252 ? 14.791 5.066 -7.847 1.00 96.69 252 HIS A CA 1
ATOM 2058 C C . HIS A 1 252 ? 16.281 5.080 -8.219 1.00 96.69 252 HIS A C 1
ATOM 2060 O O . HIS A 1 252 ? 16.660 5.731 -9.192 1.00 96.69 252 HIS A O 1
ATOM 2066 N N . ILE A 1 253 ? 17.132 4.363 -7.476 1.00 96.75 253 ILE A N 1
ATOM 2067 C CA . ILE A 1 253 ? 18.569 4.262 -7.775 1.00 96.75 253 ILE A CA 1
ATOM 2068 C C . ILE A 1 253 ? 18.792 3.569 -9.126 1.00 96.75 253 ILE A C 1
ATOM 2070 O O . ILE A 1 253 ? 19.561 4.068 -9.950 1.00 96.75 253 ILE A O 1
ATOM 2074 N N . SER A 1 254 ? 18.103 2.455 -9.383 1.00 97.62 254 SER A N 1
ATOM 2075 C CA . SER A 1 254 ? 18.190 1.729 -10.655 1.00 97.62 254 SER A CA 1
ATOM 2076 C C . SER A 1 254 ? 17.726 2.582 -11.837 1.00 97.62 254 SER A C 1
ATOM 2078 O O . SER A 1 254 ? 18.431 2.670 -12.842 1.00 97.62 254 SER A O 1
ATOM 2080 N N . ALA A 1 255 ? 16.590 3.271 -11.706 1.00 97.12 255 ALA A N 1
ATOM 2081 C CA . ALA A 1 255 ? 16.089 4.185 -12.724 1.00 97.12 255 ALA A CA 1
ATOM 2082 C C . ALA A 1 255 ? 17.073 5.335 -12.971 1.00 97.12 255 ALA A C 1
ATOM 2084 O O . ALA A 1 255 ? 17.387 5.627 -14.122 1.00 97.12 255 ALA A O 1
ATOM 2085 N N . ALA A 1 256 ? 17.606 5.953 -11.912 1.00 97.50 256 ALA A N 1
ATOM 2086 C CA . ALA A 1 256 ? 18.598 7.019 -12.030 1.00 97.50 256 ALA A CA 1
ATOM 2087 C C . ALA A 1 256 ? 19.859 6.558 -12.783 1.00 97.50 256 ALA A C 1
ATOM 2089 O O . ALA A 1 256 ? 20.365 7.300 -13.624 1.00 97.50 256 ALA A O 1
ATOM 2090 N N . SER A 1 257 ? 20.328 5.327 -12.543 1.00 97.44 257 SER A N 1
ATOM 2091 C CA . SER A 1 257 ? 21.449 4.735 -13.288 1.00 97.44 257 SER A CA 1
ATOM 2092 C C . SER A 1 257 ? 21.130 4.605 -14.777 1.00 97.44 257 SER A C 1
ATOM 2094 O O . SER A 1 257 ? 21.899 5.071 -15.610 1.00 97.44 257 SER A O 1
ATOM 2096 N N . VAL A 1 258 ? 19.970 4.035 -15.118 1.00 97.81 258 VAL A N 1
ATOM 2097 C CA . VAL A 1 258 ? 19.543 3.861 -16.516 1.00 97.81 258 VAL A CA 1
ATOM 2098 C C . VAL A 1 258 ? 19.384 5.212 -17.220 1.00 97.81 258 VAL A C 1
ATOM 2100 O O . VAL A 1 258 ? 19.807 5.374 -18.363 1.00 97.81 258 VAL A O 1
ATOM 2103 N N . PHE A 1 259 ? 18.820 6.213 -16.539 1.00 98.00 259 PHE A N 1
ATOM 2104 C CA . PHE A 1 259 ? 18.729 7.573 -17.070 1.00 98.00 259 PHE A CA 1
ATOM 2105 C C . PHE A 1 259 ? 20.105 8.182 -17.336 1.00 98.00 259 PHE A C 1
ATOM 2107 O O . PHE A 1 259 ? 20.300 8.797 -18.384 1.00 98.00 259 PHE A O 1
ATOM 2114 N N . ASN A 1 260 ? 21.058 7.993 -16.424 1.00 97.56 260 ASN A N 1
ATOM 2115 C CA . ASN A 1 260 ? 22.424 8.461 -16.610 1.00 97.56 260 ASN A CA 1
ATOM 2116 C C . ASN A 1 260 ? 23.099 7.773 -17.810 1.00 97.56 260 ASN A C 1
ATOM 2118 O O . ASN A 1 260 ? 23.704 8.448 -18.640 1.00 97.56 260 ASN A O 1
ATOM 2122 N N . ASP A 1 261 ? 22.931 6.458 -17.961 1.00 97.81 261 ASP A N 1
ATOM 2123 C CA . ASP A 1 261 ? 23.466 5.710 -19.104 1.00 97.81 261 ASP A CA 1
ATOM 2124 C C . ASP A 1 261 ? 22.869 6.207 -20.430 1.00 97.81 261 ASP A C 1
ATOM 2126 O O . ASP A 1 261 ? 23.592 6.442 -21.404 1.00 97.81 261 ASP A O 1
ATOM 2130 N N . HIS A 1 262 ? 21.555 6.454 -20.465 1.00 97.31 262 HIS A N 1
ATOM 2131 C CA . HIS A 1 262 ? 20.896 7.059 -21.622 1.00 97.31 262 HIS A CA 1
ATOM 2132 C C . HIS A 1 262 ? 21.403 8.471 -21.917 1.00 97.31 262 HIS A C 1
ATOM 2134 O O . HIS A 1 262 ? 21.582 8.815 -23.086 1.00 97.31 262 HIS A O 1
ATOM 2140 N N . GLN A 1 263 ? 21.651 9.286 -20.892 1.00 98.25 263 GLN A N 1
ATOM 2141 C CA . GLN A 1 263 ? 22.201 10.627 -21.066 1.00 98.25 263 GLN A CA 1
ATOM 2142 C C . GLN A 1 263 ? 23.596 10.573 -21.700 1.00 98.25 263 GLN A C 1
ATOM 2144 O O . GLN A 1 263 ? 23.849 11.283 -22.673 1.00 98.25 263 GLN A O 1
ATOM 2149 N N . VAL A 1 264 ? 24.472 9.688 -21.216 1.00 98.00 264 VAL A N 1
ATOM 2150 C CA . VAL A 1 264 ? 25.812 9.484 -21.787 1.00 98.00 264 VAL A CA 1
ATOM 2151 C C . VAL A 1 264 ? 25.726 9.011 -23.242 1.00 98.00 264 VAL A C 1
ATOM 2153 O O . VAL A 1 264 ? 26.431 9.537 -24.106 1.00 98.00 264 VAL A O 1
ATOM 2156 N N . ALA A 1 265 ? 24.833 8.064 -23.546 1.00 98.00 265 ALA A N 1
ATOM 2157 C CA . ALA A 1 265 ? 24.627 7.580 -24.910 1.00 98.00 265 ALA A CA 1
ATOM 2158 C C . ALA A 1 265 ? 24.115 8.685 -25.853 1.00 98.00 265 ALA A C 1
ATOM 2160 O O . ALA A 1 265 ? 24.608 8.821 -26.974 1.00 98.00 265 ALA A O 1
ATOM 2161 N N . LEU A 1 266 ? 23.166 9.510 -25.397 1.00 97.81 266 LEU A N 1
ATOM 2162 C CA . LEU A 1 266 ? 22.658 10.654 -26.159 1.00 97.81 266 LEU A CA 1
ATOM 2163 C C . LEU A 1 266 ? 23.741 11.707 -26.404 1.00 97.81 266 LEU A C 1
ATOM 2165 O O . LEU A 1 266 ? 23.824 12.251 -27.505 1.00 97.81 266 LEU A O 1
ATOM 2169 N N . GLU A 1 267 ? 24.588 11.988 -25.413 1.00 97.69 267 GLU A N 1
ATOM 2170 C CA . GLU A 1 267 ? 25.728 12.888 -25.588 1.00 97.69 267 GLU A CA 1
ATOM 2171 C C . GLU A 1 267 ? 26.741 12.344 -26.602 1.00 97.69 267 GLU A C 1
ATOM 2173 O O . GLU A 1 267 ? 27.263 13.120 -27.403 1.00 97.69 267 GLU A O 1
ATOM 2178 N N . SER A 1 268 ? 26.987 11.030 -26.618 1.00 98.06 268 SER A N 1
ATOM 2179 C CA . SER A 1 268 ? 27.833 10.391 -27.634 1.00 98.06 268 SER A CA 1
ATOM 2180 C C . SER A 1 268 ? 27.238 10.542 -29.033 1.00 98.06 268 SER A C 1
ATOM 2182 O O . SER A 1 268 ? 27.902 11.067 -29.921 1.00 98.06 268 SER A O 1
ATOM 2184 N N . LEU A 1 269 ? 25.964 10.178 -29.219 1.00 97.38 269 LEU A N 1
ATOM 2185 C CA . LEU A 1 269 ? 25.279 10.300 -30.512 1.00 97.38 269 LEU A CA 1
ATOM 2186 C C . LEU A 1 269 ? 25.239 11.745 -31.013 1.00 97.38 269 LEU A C 1
ATOM 2188 O O . LEU A 1 269 ? 25.350 11.999 -32.212 1.00 97.38 269 LEU A O 1
ATOM 2192 N N . ARG A 1 270 ? 25.090 12.707 -30.099 1.00 98.31 270 ARG A N 1
ATOM 2193 C CA . ARG A 1 270 ? 25.161 14.128 -30.433 1.00 98.31 270 ARG A CA 1
ATOM 2194 C C . ARG A 1 270 ? 26.538 14.505 -30.980 1.00 98.31 270 ARG A C 1
ATOM 2196 O O . ARG A 1 270 ? 26.592 15.196 -31.993 1.00 98.31 270 ARG A O 1
ATOM 2203 N N . ARG A 1 271 ? 27.626 14.049 -30.346 1.00 97.81 271 ARG A N 1
ATOM 2204 C CA . ARG A 1 271 ? 28.997 14.285 -30.839 1.00 97.81 271 ARG A CA 1
ATOM 2205 C C . ARG A 1 271 ? 29.201 13.660 -32.217 1.00 97.81 271 ARG A C 1
ATOM 2207 O O . ARG A 1 271 ? 29.641 14.361 -33.121 1.00 97.81 271 ARG A O 1
ATOM 2214 N N . ASP A 1 272 ? 28.784 12.408 -32.398 1.00 97.88 272 ASP A N 1
ATOM 2215 C CA . ASP A 1 272 ? 28.880 11.719 -33.690 1.00 97.88 272 ASP A CA 1
ATOM 2216 C C . ASP A 1 272 ? 28.111 12.481 -34.779 1.00 97.88 272 ASP A C 1
ATOM 2218 O O . ASP A 1 272 ? 28.620 12.696 -35.877 1.00 97.88 272 ASP A O 1
ATOM 2222 N N . SER A 1 273 ? 26.901 12.963 -34.472 1.00 97.75 273 SER A N 1
ATOM 2223 C CA . SER A 1 273 ? 26.106 13.784 -35.392 1.00 97.75 273 SER A CA 1
ATOM 2224 C C . SER A 1 273 ? 26.798 15.101 -35.756 1.00 97.75 273 SER A C 1
ATOM 2226 O O . SER A 1 273 ? 26.720 15.527 -36.911 1.00 97.75 273 SER A O 1
ATOM 2228 N N . ASP A 1 274 ? 27.444 15.767 -34.797 1.00 97.75 274 ASP A N 1
ATOM 2229 C CA . ASP A 1 274 ? 28.193 17.000 -35.048 1.00 97.75 274 ASP A CA 1
ATOM 2230 C C . ASP A 1 274 ? 29.423 16.732 -35.931 1.00 97.75 274 ASP A C 1
ATOM 2232 O O . ASP A 1 274 ? 29.725 17.517 -36.834 1.00 97.75 274 ASP A O 1
ATOM 2236 N N . ASP A 1 275 ? 30.100 15.603 -35.732 1.00 97.75 275 ASP A N 1
ATOM 2237 C CA . ASP A 1 275 ? 31.251 15.204 -36.540 1.00 97.75 275 ASP A CA 1
ATOM 2238 C C . ASP A 1 275 ? 30.842 14.776 -37.956 1.00 97.75 275 ASP A C 1
ATOM 2240 O O . ASP A 1 275 ? 31.456 15.221 -38.929 1.00 97.75 275 ASP A O 1
ATOM 2244 N N . PHE A 1 276 ? 29.738 14.034 -38.113 1.00 97.88 276 PHE A N 1
ATOM 2245 C CA . PHE A 1 276 ? 29.147 13.759 -39.427 1.00 97.88 276 PHE A CA 1
ATOM 2246 C C . PHE A 1 276 ? 28.766 15.042 -40.160 1.00 97.88 276 PHE A C 1
ATOM 2248 O O . PHE A 1 276 ? 29.012 15.164 -41.362 1.00 97.88 276 PHE A O 1
ATOM 2255 N N . LYS A 1 277 ? 28.197 16.022 -39.451 1.00 98.12 277 LYS A N 1
ATOM 2256 C CA . LYS A 1 277 ? 27.845 17.318 -40.035 1.00 98.12 277 LYS A CA 1
ATOM 2257 C C . LYS A 1 277 ? 29.082 18.053 -40.552 1.00 98.12 277 LYS A C 1
ATOM 2259 O O . LYS A 1 277 ? 29.057 18.535 -41.684 1.00 98.12 277 LYS A O 1
ATOM 2264 N N . LYS A 1 278 ? 30.169 18.101 -39.773 1.00 97.69 278 LYS A N 1
ATOM 2265 C CA . LYS A 1 278 ? 31.445 18.695 -40.215 1.00 97.69 278 LYS A CA 1
ATOM 2266 C C . LYS A 1 278 ? 32.011 17.969 -41.434 1.00 97.69 278 LYS A C 1
ATOM 2268 O O . LYS A 1 278 ? 32.387 18.622 -42.402 1.00 97.69 278 LYS A O 1
ATOM 2273 N N . ALA A 1 279 ? 32.023 16.635 -41.414 1.00 97.62 279 ALA A N 1
ATOM 2274 C CA . ALA A 1 279 ? 32.506 15.830 -42.533 1.00 97.62 279 ALA A CA 1
ATOM 2275 C C . ALA A 1 279 ? 31.684 16.082 -43.808 1.00 97.62 279 ALA A C 1
ATOM 2277 O O . ALA A 1 279 ? 32.243 16.237 -44.894 1.00 97.62 279 ALA A O 1
ATOM 2278 N N . PHE A 1 280 ? 30.358 16.182 -43.684 1.00 97.44 280 PHE A N 1
ATOM 2279 C CA . PHE A 1 280 ? 29.478 16.509 -44.803 1.00 97.44 280 PHE A CA 1
ATOM 2280 C C . PHE A 1 280 ? 29.741 17.917 -45.350 1.00 97.44 280 PHE A C 1
ATOM 2282 O O . PHE A 1 280 ? 29.778 18.116 -46.564 1.00 97.44 280 PHE A O 1
ATOM 2289 N N . GLU A 1 281 ? 29.962 18.896 -44.475 1.00 97.38 281 GLU A N 1
ATOM 2290 C CA . GLU A 1 281 ? 30.277 20.266 -44.875 1.00 97.38 281 GLU A CA 1
ATOM 2291 C C . GLU A 1 281 ? 31.637 20.360 -45.587 1.00 97.38 281 GLU A C 1
ATOM 2293 O O . GLU A 1 281 ? 31.758 21.048 -46.603 1.00 97.38 281 GLU A O 1
ATOM 2298 N N . GLU A 1 282 ? 32.630 19.589 -45.142 1.00 97.62 282 GLU A N 1
ATOM 2299 C CA . GLU A 1 282 ? 33.912 19.452 -45.833 1.00 97.62 282 GLU A CA 1
ATOM 2300 C C . GLU A 1 282 ? 33.747 18.827 -47.228 1.00 97.62 282 GLU A C 1
ATOM 2302 O O . GLU A 1 282 ? 34.289 19.342 -48.210 1.00 97.62 282 GLU A O 1
ATOM 2307 N N . GLN A 1 283 ? 32.955 17.756 -47.348 1.00 96.88 283 GLN A N 1
ATOM 2308 C CA . GLN A 1 283 ? 32.653 17.137 -48.644 1.00 96.88 283 GLN A CA 1
ATOM 2309 C C . GLN A 1 283 ? 31.912 18.097 -49.573 1.00 96.88 283 GLN A C 1
ATOM 2311 O O . GLN A 1 283 ? 32.264 18.213 -50.745 1.00 96.88 283 GLN A O 1
ATOM 2316 N N . ARG A 1 284 ? 30.937 18.854 -49.060 1.00 97.81 284 ARG A N 1
ATOM 2317 C CA . ARG A 1 284 ? 30.243 19.893 -49.830 1.00 97.81 284 ARG A CA 1
ATOM 2318 C C . ARG A 1 284 ? 31.228 20.923 -50.387 1.00 97.81 284 ARG A C 1
ATOM 2320 O O . ARG A 1 284 ? 31.112 21.309 -51.551 1.00 97.81 284 ARG A O 1
ATOM 2327 N N . ASN A 1 285 ? 32.200 21.355 -49.587 1.00 96.62 285 ASN A N 1
ATOM 2328 C CA . ASN A 1 285 ? 33.215 22.312 -50.029 1.00 96.62 285 ASN A CA 1
ATOM 2329 C C . ASN A 1 285 ? 34.119 21.705 -51.118 1.00 96.62 285 ASN A C 1
ATOM 2331 O O . ASN A 1 285 ? 34.372 22.355 -52.130 1.00 96.62 285 ASN A O 1
ATOM 2335 N N . LYS A 1 286 ? 34.526 20.434 -50.974 1.00 96.88 286 LYS A N 1
ATOM 2336 C CA . LYS A 1 286 ? 35.262 19.688 -52.013 1.00 96.88 286 LYS A CA 1
ATOM 2337 C C . LYS A 1 286 ? 34.473 19.598 -53.322 1.00 96.88 286 LYS A C 1
ATOM 2339 O O . LYS A 1 286 ? 35.011 19.927 -54.374 1.00 96.88 286 LYS A O 1
ATOM 2344 N N . PHE A 1 287 ? 33.191 19.229 -53.268 1.00 96.19 287 PHE A N 1
ATOM 2345 C CA . PHE A 1 287 ? 32.324 19.207 -54.451 1.00 96.19 287 PHE A CA 1
ATOM 2346 C C . PHE A 1 287 ? 32.185 20.583 -55.094 1.00 96.19 287 PHE A C 1
ATOM 2348 O O . PHE A 1 287 ? 32.218 20.698 -56.315 1.00 96.19 287 PHE A O 1
ATOM 2355 N N . THR A 1 288 ? 32.065 21.631 -54.282 1.00 96.56 288 THR A N 1
ATOM 2356 C CA . THR A 1 288 ? 31.993 23.007 -54.777 1.00 96.56 288 THR A CA 1
ATOM 2357 C C . THR A 1 288 ? 33.255 23.374 -55.563 1.00 96.56 288 THR A C 1
ATOM 2359 O O . THR A 1 288 ? 33.140 23.911 -56.663 1.00 96.56 288 THR A O 1
ATOM 2362 N N . ASN A 1 289 ? 34.442 23.009 -55.065 1.00 96.25 289 ASN A N 1
ATOM 2363 C CA . ASN A 1 289 ? 35.707 23.211 -55.780 1.00 96.25 289 ASN A CA 1
ATOM 2364 C C . ASN A 1 289 ? 35.761 22.422 -57.093 1.00 96.25 289 ASN A C 1
ATOM 2366 O O . ASN A 1 289 ? 36.051 23.005 -58.130 1.00 96.25 289 ASN A O 1
ATOM 2370 N N . ILE A 1 290 ? 35.384 21.138 -57.080 1.00 97.44 290 ILE A N 1
ATOM 2371 C CA . ILE A 1 290 ? 35.336 20.311 -58.298 1.00 97.44 290 ILE A CA 1
ATOM 2372 C C . ILE A 1 290 ? 34.408 20.931 -59.349 1.00 97.44 290 ILE A C 1
ATOM 2374 O O . ILE A 1 290 ? 34.719 20.920 -60.535 1.00 97.44 290 ILE A O 1
ATOM 2378 N N . VAL A 1 291 ? 33.270 21.495 -58.938 1.00 97.50 291 VAL A N 1
ATOM 2379 C CA . VAL A 1 291 ? 32.355 22.184 -59.858 1.00 97.50 291 VAL A CA 1
ATOM 2380 C C . VAL A 1 291 ? 33.012 23.426 -60.473 1.00 97.50 291 VAL A C 1
ATOM 2382 O O . VAL A 1 291 ? 32.797 23.694 -61.656 1.00 97.50 291 VAL A O 1
ATOM 2385 N N . PHE A 1 292 ? 33.808 24.183 -59.711 1.00 96.69 292 PHE A N 1
ATOM 2386 C CA . PHE A 1 292 ? 34.584 25.299 -60.259 1.00 96.69 292 PHE A CA 1
ATOM 2387 C C . PHE A 1 292 ? 35.656 24.820 -61.242 1.00 96.69 292 PHE A C 1
ATOM 2389 O O . PHE A 1 292 ? 35.725 25.351 -62.351 1.00 96.69 292 PHE A O 1
ATOM 2396 N N . ASP A 1 293 ? 36.413 23.782 -60.886 1.00 96.94 293 ASP A N 1
ATOM 2397 C CA . ASP A 1 293 ? 37.442 23.195 -61.750 1.00 96.94 293 ASP A CA 1
ATOM 2398 C C . ASP A 1 293 ? 36.838 22.649 -63.048 1.00 96.94 293 ASP A C 1
ATOM 2400 O O . ASP A 1 293 ? 37.366 22.885 -64.131 1.00 96.94 293 ASP A O 1
ATOM 2404 N N . LEU A 1 294 ? 35.684 21.980 -62.967 1.00 96.50 294 LEU A N 1
ATOM 2405 C CA . LEU A 1 294 ? 34.978 21.450 -64.132 1.00 96.50 294 LEU A CA 1
ATOM 2406 C C . LEU A 1 294 ? 34.493 22.573 -65.057 1.00 96.50 294 LEU A C 1
ATOM 2408 O O . LEU A 1 294 ? 34.588 22.440 -66.275 1.00 96.50 294 LEU A O 1
ATOM 2412 N N . ARG A 1 295 ? 34.010 23.696 -64.504 1.00 96.56 295 ARG A N 1
ATOM 2413 C CA . ARG A 1 295 ? 33.660 24.882 -65.305 1.00 96.56 295 ARG A CA 1
ATOM 2414 C C . ARG A 1 295 ? 34.887 25.483 -65.986 1.00 96.56 295 ARG A C 1
ATOM 2416 O O . ARG A 1 295 ? 34.806 25.808 -67.165 1.00 96.56 295 ARG A O 1
ATOM 2423 N N . ALA A 1 296 ? 36.008 25.601 -65.276 1.00 96.75 296 ALA A N 1
ATOM 2424 C CA . ALA A 1 296 ? 37.255 26.105 -65.848 1.00 96.75 296 ALA A CA 1
ATOM 2425 C C . ALA A 1 296 ? 37.776 25.185 -66.964 1.00 96.75 296 ALA A C 1
ATOM 2427 O O . ALA A 1 296 ? 38.085 25.653 -68.056 1.00 96.75 296 ALA A O 1
ATOM 2428 N N . ALA A 1 297 ? 37.796 23.870 -66.732 1.00 96.62 297 ALA A N 1
ATOM 2429 C CA . ALA A 1 297 ? 38.177 22.880 -67.734 1.00 96.62 297 ALA A CA 1
ATOM 2430 C C . ALA A 1 297 ? 37.244 22.910 -68.954 1.00 96.62 297 ALA A C 1
ATOM 2432 O O . ALA A 1 297 ? 37.718 22.858 -70.086 1.00 96.62 297 ALA A O 1
ATOM 2433 N N . SER A 1 298 ? 35.932 23.051 -68.739 1.00 96.75 298 SER A N 1
ATOM 2434 C CA . SER A 1 298 ? 34.951 23.205 -69.818 1.00 96.75 298 SER A CA 1
ATOM 2435 C C . SER A 1 298 ? 35.198 24.468 -70.646 1.00 96.75 298 SER A C 1
ATOM 2437 O O . SER A 1 298 ? 35.071 24.418 -71.867 1.00 96.75 298 SER A O 1
ATOM 2439 N N . GLN A 1 299 ? 35.563 25.584 -70.009 1.00 96.50 299 GLN A N 1
ATOM 2440 C CA . GLN A 1 299 ? 35.900 26.830 -70.700 1.00 96.50 299 GLN A CA 1
ATOM 2441 C C . GLN A 1 299 ? 37.171 26.666 -71.544 1.00 96.50 299 GLN A C 1
ATOM 2443 O O . GLN A 1 299 ? 37.164 26.982 -72.730 1.00 96.50 299 GLN A O 1
ATOM 2448 N N . ILE A 1 300 ? 38.230 26.090 -70.962 1.00 96.12 300 ILE A N 1
ATOM 2449 C CA . ILE A 1 300 ? 39.487 25.803 -71.671 1.00 96.12 300 ILE A CA 1
ATOM 2450 C C . ILE A 1 300 ? 39.234 24.882 -72.869 1.00 96.12 300 ILE A C 1
ATOM 2452 O O . ILE A 1 300 ? 39.763 25.120 -73.952 1.00 96.12 300 ILE A O 1
ATOM 2456 N N . ALA A 1 301 ? 38.418 23.839 -72.696 1.00 96.00 301 ALA A N 1
ATOM 2457 C CA . ALA A 1 301 ? 38.063 22.925 -73.776 1.00 96.00 301 ALA A CA 1
ATOM 2458 C C . ALA A 1 301 ? 37.301 23.638 -74.906 1.00 96.00 301 ALA A C 1
ATOM 2460 O O . ALA A 1 301 ? 37.572 23.371 -76.074 1.00 96.00 301 ALA A O 1
ATOM 2461 N N . SER A 1 302 ? 36.400 24.569 -74.573 1.00 96.38 302 SER A N 1
ATOM 2462 C CA . SER A 1 302 ? 35.683 25.382 -75.563 1.00 96.38 302 SER A CA 1
ATOM 2463 C C . SER A 1 302 ? 36.629 26.289 -76.353 1.00 96.38 302 SER A C 1
ATOM 2465 O O . SER A 1 302 ? 36.561 26.323 -77.577 1.00 96.38 302 SER A O 1
ATOM 2467 N N . GLU A 1 303 ? 37.548 26.981 -75.677 1.00 96.38 303 GLU A N 1
ATOM 2468 C CA . GLU A 1 303 ? 38.554 27.831 -76.332 1.00 96.38 303 GLU A CA 1
ATOM 2469 C C . GLU A 1 303 ? 39.522 27.013 -77.200 1.00 96.38 303 GLU A C 1
ATOM 2471 O O . GLU A 1 303 ? 39.949 27.454 -78.266 1.00 96.38 303 GLU A O 1
ATOM 2476 N N . ALA A 1 304 ? 39.889 25.808 -76.755 1.00 95.31 304 ALA A N 1
ATOM 2477 C CA . ALA A 1 304 ? 40.713 24.895 -77.538 1.00 95.31 304 ALA A CA 1
ATOM 2478 C C . ALA A 1 304 ? 39.978 24.407 -78.795 1.00 95.31 304 ALA A C 1
ATOM 2480 O O . ALA A 1 304 ? 40.590 24.350 -79.860 1.00 95.31 304 ALA A O 1
ATOM 2481 N N . ALA A 1 305 ? 38.682 24.097 -78.686 1.00 96.06 305 ALA A N 1
ATOM 2482 C CA . ALA A 1 305 ? 37.855 23.715 -79.827 1.00 96.06 305 ALA A CA 1
ATOM 2483 C C . ALA A 1 305 ? 37.767 24.846 -80.866 1.00 96.06 305 ALA A C 1
ATOM 2485 O O . ALA A 1 305 ? 37.996 24.593 -82.045 1.00 96.06 305 ALA A O 1
ATOM 2486 N N . GLU A 1 306 ? 37.549 26.092 -80.432 1.00 96.06 306 GLU A N 1
ATOM 2487 C CA . GLU A 1 306 ? 37.530 27.266 -81.320 1.00 96.06 306 GLU A CA 1
ATOM 2488 C C . GLU A 1 306 ? 38.879 27.465 -82.033 1.00 96.06 306 GLU A C 1
ATOM 2490 O O . GLU A 1 306 ? 38.933 27.685 -83.242 1.00 96.06 306 GLU A O 1
ATOM 2495 N N . LYS A 1 307 ? 40.001 27.315 -81.316 1.00 95.94 307 LYS A N 1
ATOM 2496 C CA . LYS A 1 307 ? 41.341 27.380 -81.928 1.00 95.94 307 LYS A CA 1
ATOM 2497 C C . LYS A 1 307 ? 41.565 26.283 -82.965 1.00 95.94 307 LYS A C 1
ATOM 2499 O O . LYS A 1 307 ? 42.194 26.548 -83.987 1.00 95.94 307 LYS A O 1
ATOM 2504 N N . ILE A 1 308 ? 41.091 25.064 -82.706 1.00 95.62 308 ILE A N 1
ATOM 2505 C CA . ILE A 1 308 ? 41.177 23.958 -83.668 1.00 95.62 308 ILE A CA 1
ATOM 2506 C C . ILE A 1 308 ? 40.363 24.291 -84.919 1.00 95.62 308 ILE A C 1
ATOM 2508 O O . ILE A 1 308 ? 40.887 24.135 -86.015 1.00 95.62 308 ILE A O 1
ATOM 2512 N N . GLU A 1 309 ? 39.149 24.819 -84.771 1.00 95.81 309 GLU A N 1
ATOM 2513 C CA . GLU A 1 309 ? 38.304 25.225 -85.900 1.00 95.81 309 GLU A CA 1
ATOM 2514 C C . GLU A 1 309 ? 38.984 26.301 -86.771 1.00 95.81 309 GLU A C 1
ATOM 2516 O O . GLU A 1 309 ? 38.983 26.211 -88.002 1.00 95.81 309 GLU A O 1
ATOM 2521 N N . ILE A 1 310 ? 39.651 27.283 -86.149 1.00 94.69 310 ILE A N 1
ATOM 2522 C CA . ILE A 1 310 ? 40.454 28.288 -86.868 1.00 94.69 310 ILE A CA 1
ATOM 2523 C C . ILE A 1 310 ? 41.608 27.624 -87.629 1.00 94.69 310 ILE A C 1
ATOM 2525 O O . ILE A 1 310 ? 41.791 27.893 -88.816 1.00 94.69 310 ILE A O 1
ATOM 2529 N N . LEU A 1 311 ? 42.366 26.737 -86.977 1.00 94.44 311 LEU A N 1
ATOM 2530 C CA . LEU A 1 311 ? 43.476 26.029 -87.621 1.00 94.44 311 LEU A CA 1
ATOM 2531 C C . LEU A 1 311 ? 42.996 25.159 -88.787 1.00 94.44 311 LEU A C 1
ATOM 2533 O O . LEU A 1 311 ? 43.639 25.138 -89.832 1.00 94.44 311 LEU A O 1
ATOM 2537 N N . GLU A 1 312 ? 41.872 24.457 -88.642 1.00 94.50 312 GLU A N 1
ATOM 2538 C CA . GLU A 1 312 ? 41.268 23.663 -89.716 1.00 94.50 312 GLU A CA 1
ATOM 2539 C C . GLU A 1 312 ? 40.892 24.534 -90.921 1.00 94.50 312 GLU A C 1
ATOM 2541 O O . GLU A 1 312 ? 41.143 24.143 -92.067 1.00 94.50 312 GLU A O 1
ATOM 2546 N N . ARG A 1 313 ? 40.353 25.737 -90.680 1.00 94.44 313 ARG A N 1
ATOM 2547 C CA . ARG A 1 313 ? 40.055 26.718 -91.731 1.00 94.44 313 ARG A CA 1
ATOM 2548 C C . ARG A 1 313 ? 41.325 27.182 -92.447 1.00 94.44 313 ARG A C 1
ATOM 2550 O O . ARG A 1 313 ? 41.365 27.136 -93.677 1.00 94.44 313 ARG A O 1
ATOM 2557 N N . ASP A 1 314 ? 42.360 27.560 -91.701 1.00 94.44 314 ASP A N 1
ATOM 2558 C CA . ASP A 1 314 ? 43.636 28.034 -92.250 1.00 94.44 314 ASP A CA 1
ATOM 2559 C C . ASP A 1 314 ? 44.357 26.920 -93.035 1.00 94.44 314 ASP A C 1
ATOM 2561 O O . ASP A 1 314 ? 44.833 27.138 -94.149 1.00 94.44 314 ASP A O 1
ATOM 2565 N N . PHE A 1 315 ? 44.365 25.680 -92.529 1.00 93.19 315 PHE A N 1
ATOM 2566 C CA . PHE A 1 315 ? 44.843 24.512 -93.281 1.00 93.19 315 PHE A CA 1
ATOM 2567 C C . PHE A 1 315 ? 44.044 24.298 -94.567 1.00 93.19 315 PHE A C 1
ATOM 2569 O O . PHE A 1 315 ? 44.613 23.929 -95.598 1.00 93.19 315 PHE A O 1
ATOM 2576 N N . GLY A 1 316 ? 42.731 24.523 -94.522 1.00 93.06 316 GLY A N 1
ATOM 2577 C CA . GLY A 1 316 ? 41.866 24.504 -95.695 1.00 93.06 316 GLY A CA 1
ATOM 2578 C C . GLY A 1 316 ? 42.270 25.540 -96.748 1.00 93.06 316 GLY A C 1
ATOM 2579 O O . GLY A 1 316 ? 42.256 25.224 -97.939 1.00 93.06 316 GLY A O 1
ATOM 2580 N N . GLU A 1 317 ? 42.659 26.746 -96.333 1.00 94.25 317 GLU A N 1
ATOM 2581 C CA . GLU A 1 317 ? 43.162 27.816 -97.207 1.00 94.25 317 GLU A CA 1
ATOM 2582 C C . GLU A 1 317 ? 44.536 27.468 -97.793 1.00 94.25 317 GLU A C 1
ATOM 2584 O O . GLU A 1 317 ? 44.671 27.417 -99.016 1.00 94.25 317 GLU A O 1
ATOM 2589 N N . ILE A 1 318 ? 45.506 27.084 -96.957 1.00 93.94 318 ILE A N 1
ATOM 2590 C CA . ILE A 1 318 ? 46.841 26.640 -97.400 1.00 93.94 318 ILE A CA 1
ATOM 2591 C C . ILE A 1 318 ? 46.721 25.484 -98.397 1.00 93.94 318 ILE A C 1
ATOM 2593 O O . ILE A 1 318 ? 47.406 25.444 -99.416 1.00 93.94 318 ILE A O 1
ATOM 2597 N N . LYS A 1 319 ? 45.820 24.528 -98.148 1.00 94.75 319 LYS A N 1
ATOM 2598 C CA . LYS A 1 319 ? 45.582 23.411 -99.068 1.00 94.75 319 LYS A CA 1
ATOM 2599 C C . LYS A 1 319 ? 45.082 23.888 -100.435 1.00 94.75 319 LYS A C 1
ATOM 2601 O O . LYS A 1 319 ? 45.471 23.304 -101.446 1.00 94.75 319 LYS A O 1
ATOM 2606 N N . LYS A 1 320 ? 44.234 24.922 -100.494 1.00 93.25 320 LYS A N 1
ATOM 2607 C CA . LYS A 1 320 ? 43.803 25.535 -101.765 1.00 93.25 320 LYS A CA 1
ATOM 2608 C C . LYS A 1 320 ? 44.972 26.220 -102.467 1.00 93.25 320 LYS A C 1
ATOM 2610 O O . LYS A 1 320 ? 45.143 25.997 -103.660 1.00 93.25 320 LYS A O 1
ATOM 2615 N N . GLU A 1 321 ? 45.790 26.976 -101.739 1.00 93.62 321 GLU A N 1
ATOM 2616 C CA . GLU A 1 321 ? 46.982 27.635 -102.289 1.00 93.62 321 GLU A CA 1
ATOM 2617 C C . GLU A 1 321 ? 47.992 26.626 -102.844 1.00 93.62 321 GLU A C 1
ATOM 2619 O O . GLU A 1 321 ? 48.445 26.772 -103.974 1.00 93.62 321 GLU A O 1
ATOM 2624 N N . ILE A 1 322 ? 48.289 25.550 -102.107 1.00 93.50 322 ILE A N 1
ATOM 2625 C CA . ILE A 1 322 ? 49.164 24.464 -102.575 1.00 93.50 322 ILE A CA 1
ATOM 2626 C C . ILE A 1 322 ? 48.612 23.841 -103.858 1.00 93.50 322 ILE A C 1
ATOM 2628 O O . ILE A 1 322 ? 49.366 23.601 -104.800 1.00 93.50 322 ILE A O 1
ATOM 2632 N N . ASN A 1 323 ? 47.304 23.575 -103.912 1.00 90.75 323 ASN A N 1
ATOM 2633 C CA . ASN A 1 323 ? 46.679 23.040 -105.120 1.00 90.75 323 ASN A CA 1
ATOM 2634 C C . ASN A 1 323 ? 46.777 24.023 -106.297 1.00 90.75 323 ASN A C 1
ATOM 2636 O O . ASN A 1 323 ? 46.999 23.579 -107.421 1.00 90.75 323 ASN A O 1
ATOM 2640 N N . GLN A 1 324 ? 46.656 25.329 -106.046 1.00 92.25 324 GLN A N 1
ATOM 2641 C CA . GLN A 1 324 ? 46.824 26.359 -107.070 1.00 92.25 324 GLN A CA 1
ATOM 2642 C C . GLN A 1 324 ? 48.270 26.422 -107.574 1.00 92.25 324 GLN A C 1
ATOM 2644 O O . GLN A 1 324 ? 48.492 26.344 -108.774 1.00 92.25 324 GLN A O 1
ATOM 2649 N N . ILE A 1 325 ? 49.260 26.461 -106.677 1.00 90.62 325 ILE A N 1
ATOM 2650 C CA . ILE A 1 325 ? 50.686 26.444 -107.042 1.00 90.62 325 ILE A CA 1
ATOM 2651 C C . ILE A 1 325 ? 51.021 25.187 -107.845 1.00 90.62 325 ILE A C 1
ATOM 2653 O O . ILE A 1 325 ? 51.776 25.245 -108.812 1.00 90.62 325 ILE A O 1
ATOM 2657 N N . LYS A 1 326 ? 50.459 24.038 -107.457 1.00 90.62 326 LYS A N 1
ATOM 2658 C CA . LYS A 1 326 ? 50.637 22.784 -108.189 1.00 90.62 326 LYS A CA 1
ATOM 2659 C C . LYS A 1 326 ? 50.114 22.893 -109.626 1.00 90.62 326 LYS A C 1
ATOM 2661 O O . LYS A 1 326 ? 50.804 22.450 -110.538 1.00 90.62 326 LYS A O 1
ATOM 2666 N N . LEU A 1 327 ? 48.940 23.497 -109.819 1.00 88.62 327 LEU A N 1
ATOM 2667 C CA . LEU A 1 327 ? 48.381 23.770 -111.146 1.00 88.62 327 LEU A CA 1
ATOM 2668 C C . LEU A 1 327 ? 49.284 24.727 -111.942 1.00 88.62 327 LEU A C 1
ATOM 2670 O O . LEU A 1 327 ? 49.602 24.459 -113.097 1.00 88.62 327 LEU A O 1
ATOM 2674 N N . ASP A 1 328 ? 49.733 25.815 -111.317 1.00 88.25 328 ASP A N 1
ATOM 2675 C CA . ASP A 1 328 ? 50.594 26.814 -111.954 1.00 88.25 328 ASP A CA 1
ATOM 2676 C C . ASP A 1 328 ? 51.943 26.207 -112.382 1.00 88.25 328 ASP A C 1
ATOM 2678 O O . ASP A 1 328 ? 52.440 26.502 -113.469 1.00 88.25 328 ASP A O 1
ATOM 2682 N N . MET A 1 329 ? 52.516 25.312 -111.569 1.00 84.31 329 MET A N 1
ATOM 2683 C CA . MET A 1 329 ? 53.743 24.571 -111.879 1.00 84.31 329 MET A CA 1
ATOM 2684 C C . MET A 1 329 ? 53.552 23.608 -113.055 1.00 84.31 329 MET A C 1
ATOM 2686 O O . MET A 1 329 ? 54.407 23.558 -113.935 1.00 84.31 329 MET A O 1
ATOM 2690 N N . GLU A 1 330 ? 52.424 22.896 -113.105 1.00 84.12 330 GLU A N 1
ATOM 2691 C CA . GLU A 1 330 ? 52.072 22.009 -114.221 1.00 84.12 330 GLU A CA 1
ATOM 2692 C C . GLU A 1 330 ? 51.926 22.793 -115.538 1.00 84.12 330 GLU A C 1
ATOM 2694 O O . GLU A 1 330 ? 52.409 22.360 -116.587 1.00 84.12 330 GLU A O 1
ATOM 2699 N N . ILE A 1 331 ? 51.339 23.995 -115.485 1.00 81.56 331 ILE A N 1
ATOM 2700 C CA . ILE A 1 331 ? 51.272 24.914 -116.631 1.00 81.56 331 ILE A CA 1
ATOM 2701 C C . ILE A 1 331 ? 52.680 25.356 -117.058 1.00 81.56 331 ILE A C 1
ATOM 2703 O O . ILE A 1 331 ? 53.001 25.315 -118.247 1.00 81.56 331 ILE A O 1
ATOM 2707 N N . LEU A 1 332 ? 53.527 25.768 -116.109 1.00 77.81 332 LEU A N 1
ATOM 2708 C CA . LEU A 1 332 ? 54.903 26.215 -116.364 1.00 77.81 332 LEU A CA 1
ATOM 2709 C C . LEU A 1 332 ? 55.766 25.114 -116.999 1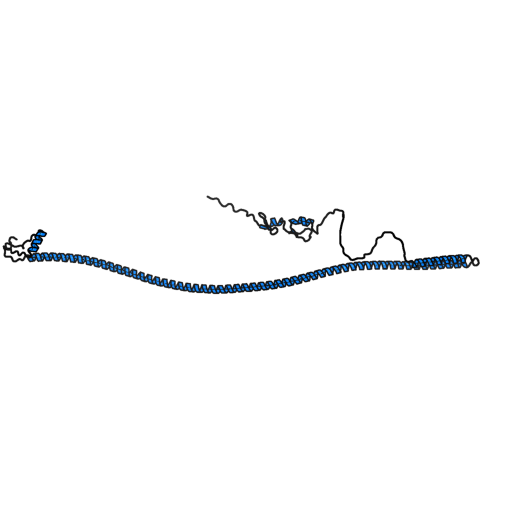.00 77.81 332 LEU A C 1
ATOM 2711 O O . LEU A 1 332 ? 56.450 25.366 -117.990 1.00 77.81 332 LEU A O 1
ATOM 2715 N N . GLU A 1 333 ? 55.692 23.887 -116.486 1.00 75.62 333 GLU A N 1
ATOM 2716 C CA . GLU A 1 333 ? 56.391 22.722 -117.040 1.00 75.62 333 GLU A CA 1
ATOM 2717 C C . GLU A 1 333 ? 55.883 22.381 -118.457 1.00 75.62 333 GLU A C 1
ATOM 2719 O O . GLU A 1 333 ? 56.668 22.084 -119.369 1.00 75.62 333 GLU A O 1
ATOM 2724 N N . GLY A 1 334 ? 54.574 22.535 -118.688 1.00 69.06 334 GLY A N 1
ATOM 2725 C CA . GLY A 1 334 ? 53.963 22.442 -120.013 1.00 69.06 334 GLY A CA 1
ATOM 2726 C C . GLY A 1 334 ? 54.474 23.494 -121.008 1.00 69.06 334 GLY A C 1
ATOM 2727 O O . GLY A 1 334 ? 54.650 23.184 -122.187 1.00 69.06 334 GLY A O 1
ATOM 2728 N N . LEU A 1 335 ? 54.767 24.719 -120.554 1.00 65.56 335 LEU A N 1
ATOM 2729 C CA . LEU A 1 335 ? 55.320 25.793 -121.392 1.00 65.56 335 LEU A CA 1
ATOM 2730 C C . LEU A 1 335 ? 56.813 25.596 -121.697 1.00 65.56 335 LEU A C 1
ATOM 2732 O O . LEU A 1 335 ? 57.221 25.773 -122.849 1.00 65.56 335 LEU A O 1
ATOM 2736 N N . SER A 1 336 ? 57.618 25.170 -120.717 1.00 59.59 336 SER A N 1
ATOM 2737 C CA . SER A 1 336 ? 59.044 24.845 -120.916 1.00 59.59 336 SER A CA 1
ATOM 2738 C C . SER A 1 336 ? 59.263 23.673 -121.875 1.00 59.59 336 SER A C 1
ATOM 2740 O O . SER A 1 336 ? 60.277 23.614 -122.564 1.00 59.59 336 SER A O 1
ATOM 2742 N N . SER A 1 337 ? 58.279 22.783 -122.013 1.00 56.56 337 SER A N 1
ATOM 2743 C CA . SER A 1 337 ? 58.298 21.703 -123.008 1.00 56.56 337 SER A CA 1
ATOM 2744 C C . SER A 1 337 ? 58.164 22.192 -124.466 1.00 56.56 337 SER A C 1
ATOM 2746 O O . SER A 1 337 ? 58.270 21.382 -125.389 1.00 56.56 337 SER A O 1
ATOM 2748 N N . SER A 1 338 ? 57.923 23.491 -124.703 1.00 54.22 338 SER A N 1
ATOM 2749 C CA . SER A 1 338 ? 57.790 24.074 -126.049 1.00 54.22 338 SER A CA 1
ATOM 2750 C C . SER A 1 338 ? 59.095 24.603 -126.660 1.00 54.22 338 SER A C 1
ATOM 2752 O O . SER A 1 338 ? 59.129 24.848 -127.865 1.00 54.22 338 SER A O 1
ATOM 2754 N N . GLU A 1 339 ? 60.194 24.687 -125.900 1.00 48.94 339 GLU A N 1
ATOM 2755 C CA . GLU A 1 339 ? 61.534 25.003 -126.430 1.00 48.94 339 GLU A CA 1
ATOM 2756 C C . GLU A 1 339 ? 62.197 23.759 -127.054 1.00 48.94 339 GLU A C 1
ATOM 2758 O O . GLU A 1 339 ? 63.323 23.366 -126.755 1.00 48.94 339 GLU A O 1
ATOM 2763 N N . GLY A 1 340 ? 61.469 23.096 -127.952 1.00 53.91 340 GLY A N 1
ATOM 2764 C CA . GLY A 1 340 ? 62.032 22.095 -128.844 1.00 53.91 340 GLY A CA 1
ATOM 2765 C C . GLY A 1 340 ? 62.758 22.798 -129.983 1.00 53.91 340 GLY A C 1
ATOM 2766 O O . GLY A 1 340 ? 62.122 23.318 -130.896 1.00 53.91 340 GLY A O 1
ATOM 2767 N N . THR A 1 341 ? 64.086 22.801 -129.932 1.00 52.94 341 THR A N 1
ATOM 2768 C CA . THR A 1 341 ? 65.024 23.272 -130.962 1.00 52.94 341 THR A CA 1
ATOM 2769 C C . THR A 1 341 ? 64.836 22.524 -132.292 1.00 52.94 341 THR A C 1
ATOM 2771 O O . THR A 1 341 ? 65.591 21.626 -132.658 1.00 52.94 341 THR A O 1
ATOM 2774 N N . GLY A 1 342 ? 63.785 22.870 -133.032 1.00 53.56 342 GLY A N 1
ATOM 2775 C CA . GLY A 1 342 ? 63.459 22.313 -134.340 1.00 53.56 342 GLY A CA 1
ATOM 2776 C C . GLY A 1 342 ? 63.721 23.332 -135.439 1.00 53.56 342 GLY A C 1
ATOM 2777 O O . GLY A 1 342 ? 63.085 24.378 -135.481 1.00 53.56 342 GLY A O 1
ATOM 2778 N N . SER A 1 343 ? 64.656 23.018 -136.336 1.00 56.62 343 SER A N 1
ATOM 2779 C CA . SER A 1 343 ? 64.882 23.755 -137.583 1.00 56.62 343 SER A CA 1
ATOM 2780 C C . SER A 1 343 ? 63.549 24.017 -138.299 1.00 56.62 343 SER A C 1
ATOM 2782 O O . SER A 1 343 ? 62.774 23.088 -138.537 1.00 56.62 343 SER A O 1
ATOM 2784 N N . TYR A 1 344 ? 63.286 25.292 -138.597 1.00 67.12 344 TYR A N 1
ATOM 2785 C CA . TYR A 1 344 ? 62.074 25.771 -139.257 1.00 67.12 344 TYR A CA 1
ATOM 2786 C C . TYR A 1 344 ? 61.649 24.877 -140.435 1.00 67.12 344 TYR A C 1
ATOM 2788 O O . TYR A 1 344 ? 62.472 24.477 -141.258 1.00 67.12 344 TYR A O 1
ATOM 2796 N N . GLY A 1 345 ? 60.357 24.539 -140.504 1.00 67.81 345 GLY A N 1
ATOM 2797 C CA . GLY A 1 345 ? 59.799 23.682 -141.558 1.00 67.81 345 GLY A CA 1
ATOM 2798 C C . GLY A 1 345 ? 59.990 22.172 -141.356 1.00 67.81 345 GLY A C 1
ATOM 2799 O O . GLY A 1 345 ? 59.567 21.396 -142.215 1.00 67.81 345 GLY A O 1
ATOM 2800 N N . ARG A 1 346 ? 60.574 21.723 -140.233 1.00 68.94 346 ARG A N 1
ATOM 2801 C CA . ARG A 1 346 ? 60.756 20.295 -139.924 1.00 68.94 346 ARG A CA 1
ATOM 2802 C C . ARG A 1 346 ? 60.282 19.940 -138.510 1.00 68.94 346 ARG A C 1
ATOM 2804 O O . ARG A 1 346 ? 60.898 20.332 -137.525 1.00 68.94 346 ARG A O 1
ATOM 2811 N N . LEU A 1 347 ? 59.227 19.127 -138.409 1.00 76.12 347 LEU A N 1
ATOM 2812 C CA . LEU A 1 347 ? 58.751 18.561 -137.141 1.00 76.12 347 LEU A CA 1
ATOM 2813 C C . LEU A 1 347 ? 59.448 17.226 -136.851 1.00 76.12 347 LEU A C 1
ATOM 2815 O O . LEU A 1 347 ? 59.377 16.295 -137.654 1.00 76.12 347 LEU A O 1
ATOM 2819 N N . ILE A 1 348 ? 60.062 17.108 -135.672 1.00 75.75 348 ILE A N 1
ATOM 2820 C CA . ILE A 1 348 ? 60.499 15.825 -135.112 1.00 75.75 348 ILE A CA 1
ATOM 2821 C C . ILE A 1 348 ? 59.687 15.579 -133.848 1.00 75.75 348 ILE A C 1
ATOM 2823 O O . ILE A 1 348 ? 59.900 16.222 -132.824 1.00 75.75 348 ILE A O 1
ATOM 2827 N N . TRP A 1 349 ? 58.754 14.632 -133.916 1.00 80.38 349 TRP A N 1
ATOM 2828 C CA . TRP A 1 349 ? 57.916 14.270 -132.781 1.00 80.38 349 TRP A CA 1
ATOM 2829 C C . TRP A 1 349 ? 58.293 12.886 -132.261 1.00 80.38 349 TRP A C 1
ATOM 2831 O O . TRP A 1 349 ? 57.998 11.863 -132.880 1.00 80.38 349 TRP A O 1
ATOM 2841 N N . LYS A 1 350 ? 58.968 12.850 -131.110 1.00 80.75 350 LYS A N 1
ATOM 2842 C CA . LYS A 1 350 ? 59.306 11.598 -130.431 1.00 80.75 350 LYS A CA 1
ATOM 2843 C C . LYS A 1 350 ? 58.169 11.202 -129.494 1.00 80.75 350 LYS A C 1
ATOM 2845 O O . LYS A 1 350 ? 57.990 11.804 -128.438 1.00 80.75 350 LYS A O 1
ATOM 2850 N N . VAL A 1 351 ? 57.420 10.168 -129.864 1.00 79.31 351 VAL A N 1
ATOM 2851 C CA . VAL A 1 351 ? 56.363 9.607 -129.015 1.00 79.31 351 VAL A CA 1
ATOM 2852 C C . VAL A 1 351 ? 56.953 8.499 -128.147 1.00 79.31 351 VAL A C 1
ATOM 2854 O O . VAL A 1 351 ? 57.265 7.413 -128.627 1.00 79.31 351 VAL A O 1
ATOM 2857 N N . THR A 1 352 ? 57.129 8.781 -126.860 1.00 82.12 352 THR A N 1
ATOM 2858 C CA . THR A 1 352 ? 57.503 7.785 -125.844 1.00 82.12 352 THR A CA 1
ATOM 2859 C C . THR A 1 352 ? 56.262 7.096 -125.273 1.00 82.12 352 THR A C 1
ATOM 2861 O O . THR A 1 352 ? 55.179 7.685 -125.291 1.00 82.12 352 THR A O 1
ATOM 2864 N N . GLU A 1 353 ? 56.424 5.869 -124.762 1.00 83.38 353 GLU A N 1
ATOM 2865 C CA . GLU A 1 353 ? 55.360 5.083 -124.100 1.00 83.38 353 GLU A CA 1
ATOM 2866 C C . GLU A 1 353 ? 54.125 4.833 -124.985 1.00 83.38 353 GLU A C 1
ATOM 2868 O O . GLU A 1 353 ? 52.980 5.068 -124.597 1.00 83.38 353 GLU A O 1
ATOM 2873 N N . VAL A 1 354 ? 54.365 4.365 -126.213 1.00 83.06 354 VAL A N 1
ATOM 2874 C CA . VAL A 1 354 ? 53.327 4.199 -127.244 1.00 83.06 354 VAL A CA 1
ATOM 2875 C C . VAL A 1 354 ? 52.200 3.271 -126.791 1.00 83.06 354 VAL A C 1
ATOM 2877 O O . VAL A 1 354 ? 51.036 3.587 -127.005 1.00 83.06 354 VAL A O 1
ATOM 2880 N N . GLU A 1 355 ? 52.524 2.155 -126.144 1.00 83.31 355 GLU A N 1
ATOM 2881 C CA . GLU A 1 355 ? 51.543 1.125 -125.786 1.00 83.31 355 GLU A CA 1
ATOM 2882 C C . GLU A 1 355 ? 50.550 1.620 -124.723 1.00 83.31 355 GLU A C 1
ATOM 2884 O O . GLU A 1 355 ? 49.337 1.498 -124.892 1.00 83.31 355 GLU A O 1
ATOM 2889 N N . ALA A 1 356 ? 51.052 2.315 -123.697 1.00 84.06 356 ALA A N 1
ATOM 2890 C CA . ALA A 1 356 ? 50.224 2.949 -122.675 1.00 84.06 356 ALA A CA 1
ATOM 2891 C C . ALA A 1 356 ? 49.364 4.091 -123.247 1.00 84.06 356 ALA A C 1
ATOM 2893 O O . ALA A 1 356 ? 48.177 4.199 -122.932 1.00 84.06 356 ALA A O 1
ATOM 2894 N N . LYS A 1 357 ? 49.933 4.930 -124.126 1.00 83.75 357 LYS A N 1
ATOM 2895 C CA . LYS A 1 357 ? 49.193 6.028 -124.775 1.00 83.75 357 LYS A CA 1
ATOM 2896 C C . LYS A 1 357 ? 48.124 5.516 -125.738 1.00 83.75 357 LYS A C 1
ATOM 2898 O O . LYS A 1 357 ? 47.034 6.077 -125.781 1.00 83.75 357 LYS A O 1
ATOM 2903 N N . MET A 1 358 ? 48.404 4.433 -126.459 1.00 82.31 358 MET A N 1
ATOM 2904 C CA . MET A 1 358 ? 47.452 3.798 -127.368 1.00 82.31 358 MET A CA 1
ATOM 2905 C C . MET A 1 358 ? 46.281 3.170 -126.607 1.00 82.31 358 MET A C 1
ATOM 2907 O O . MET A 1 358 ? 45.136 3.308 -127.031 1.00 82.31 358 MET A O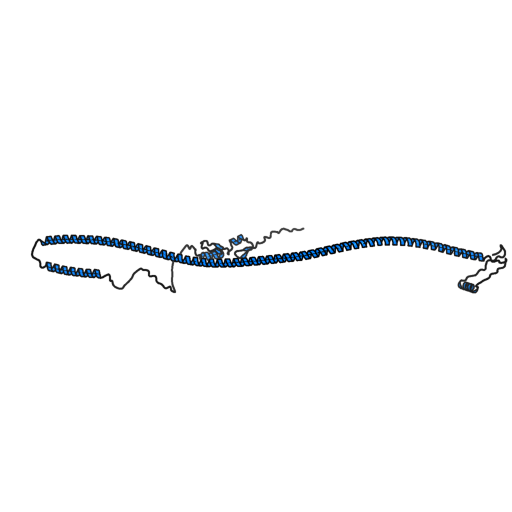 1
ATOM 2911 N N . GLN A 1 359 ? 46.542 2.519 -125.469 1.00 85.44 359 GLN A N 1
ATOM 2912 C CA . GLN A 1 359 ? 45.476 1.968 -124.634 1.00 85.44 359 GLN A CA 1
ATOM 2913 C C . GLN A 1 359 ? 44.585 3.081 -124.068 1.00 85.44 359 GLN A C 1
ATOM 2915 O O . GLN A 1 359 ? 43.367 3.022 -124.191 1.00 85.44 359 GLN A O 1
ATOM 2920 N N . ARG A 1 360 ? 45.187 4.166 -123.567 1.00 84.25 360 ARG A N 1
ATOM 2921 C CA . ARG A 1 360 ? 44.443 5.330 -123.067 1.00 84.25 360 ARG A CA 1
ATOM 2922 C C . ARG A 1 360 ? 43.614 6.021 -124.166 1.00 84.25 360 ARG A C 1
ATOM 2924 O O . ARG A 1 360 ? 42.536 6.533 -123.880 1.00 84.25 360 ARG A O 1
ATOM 2931 N N . ALA A 1 361 ? 44.074 6.013 -125.419 1.00 85.19 361 ALA A N 1
ATOM 2932 C CA . ALA A 1 361 ? 43.290 6.500 -126.555 1.00 85.19 361 ALA A CA 1
ATOM 2933 C C . ALA A 1 361 ? 42.071 5.606 -126.849 1.00 85.19 361 ALA A C 1
ATOM 2935 O O . ALA A 1 361 ? 40.997 6.133 -127.107 1.00 85.19 361 ALA A O 1
ATOM 2936 N N . LYS A 1 362 ? 42.207 4.275 -126.747 1.00 84.75 362 LYS A N 1
ATOM 2937 C CA . LYS A 1 362 ? 41.078 3.336 -126.902 1.00 84.75 362 LYS A CA 1
ATOM 2938 C C . LYS A 1 362 ? 40.043 3.479 -125.790 1.00 84.75 362 LYS A C 1
ATOM 2940 O O . LYS A 1 362 ? 38.852 3.408 -126.066 1.00 84.75 362 LYS A O 1
ATOM 2945 N N . ASP A 1 363 ? 40.508 3.668 -124.559 1.00 87.88 363 ASP A N 1
ATOM 2946 C CA . ASP A 1 363 ? 39.636 3.688 -123.384 1.00 87.88 363 ASP A CA 1
ATOM 2947 C C . ASP A 1 363 ? 38.896 5.030 -123.227 1.00 87.88 363 ASP A C 1
ATOM 2949 O O . ASP A 1 363 ? 37.764 5.052 -122.750 1.00 87.88 363 ASP A O 1
ATOM 2953 N N . PHE A 1 364 ? 39.516 6.148 -123.631 1.00 83.31 364 PHE A N 1
ATOM 2954 C CA . PHE A 1 364 ? 39.009 7.505 -123.362 1.00 83.31 364 PHE A CA 1
ATOM 2955 C C . PHE A 1 364 ? 38.841 8.393 -124.607 1.00 83.31 364 PHE A C 1
ATOM 2957 O O . PHE A 1 364 ? 38.644 9.596 -124.455 1.00 83.31 364 PHE A O 1
ATOM 2964 N N . ASP A 1 365 ? 38.960 7.836 -125.817 1.00 83.25 365 ASP A N 1
ATOM 2965 C CA . ASP A 1 365 ? 38.883 8.557 -127.103 1.00 83.25 365 ASP A CA 1
ATOM 2966 C C . ASP A 1 365 ? 39.751 9.833 -127.140 1.00 83.25 365 ASP A C 1
ATOM 2968 O O . ASP A 1 365 ? 39.342 10.922 -127.544 1.00 83.25 365 ASP A O 1
ATOM 2972 N N . SER A 1 366 ? 40.979 9.714 -126.628 1.00 81.31 366 SER A N 1
ATOM 2973 C CA . SER A 1 366 ? 41.907 10.841 -126.501 1.00 81.31 366 SER A CA 1
ATOM 2974 C C . SER A 1 366 ? 42.899 10.899 -127.667 1.00 81.31 366 SER A C 1
ATOM 2976 O O . SER A 1 366 ? 43.516 9.900 -128.034 1.00 81.31 366 SER A O 1
ATOM 2978 N N . VAL A 1 367 ? 43.089 12.094 -128.238 1.00 81.00 367 VAL A N 1
ATOM 2979 C CA . VAL A 1 367 ? 44.034 12.347 -129.339 1.00 81.00 367 VAL A CA 1
ATOM 2980 C C . VAL A 1 367 ? 45.277 13.053 -128.807 1.00 81.00 367 VAL A C 1
ATOM 2982 O O . VAL A 1 367 ? 45.186 14.119 -128.195 1.00 81.00 367 VAL A O 1
ATOM 2985 N N . VAL A 1 368 ? 46.457 12.490 -129.078 1.00 79.31 368 VAL A N 1
ATOM 2986 C CA . VAL A 1 368 ? 47.732 13.130 -128.728 1.00 79.31 368 VAL A CA 1
ATOM 2987 C C . VAL A 1 368 ? 48.113 14.119 -129.827 1.00 79.31 368 VAL A C 1
ATOM 2989 O O . VAL A 1 368 ? 48.116 13.773 -131.007 1.00 79.31 368 VAL A O 1
ATOM 2992 N N . LYS A 1 369 ? 48.444 15.353 -129.442 1.00 80.81 369 LYS A N 1
ATOM 2993 C CA . LYS A 1 369 ? 48.918 16.396 -130.359 1.00 80.81 369 LYS A CA 1
ATOM 2994 C C . LYS A 1 369 ? 50.438 16.493 -130.281 1.00 80.81 369 LYS A C 1
ATOM 2996 O O . LYS A 1 369 ? 51.013 16.352 -129.201 1.00 80.81 369 LYS A O 1
ATOM 3001 N N . SER A 1 370 ? 51.084 16.715 -131.422 1.00 75.56 370 SER A N 1
ATOM 3002 C CA . SER A 1 370 ? 52.516 17.004 -131.448 1.00 75.56 370 SER A CA 1
ATOM 3003 C C . SER A 1 370 ? 52.807 18.344 -130.768 1.00 75.56 370 SER A C 1
ATOM 3005 O O . SER A 1 370 ? 51.912 19.193 -130.686 1.00 75.56 370 SER A O 1
ATOM 3007 N N . PRO A 1 371 ? 54.058 18.581 -130.331 1.00 75.75 371 PRO A N 1
ATOM 3008 C CA . PRO A 1 371 ? 54.513 19.930 -130.045 1.00 75.75 371 PRO A CA 1
ATOM 3009 C C . PRO A 1 371 ? 54.235 20.841 -131.239 1.00 75.75 371 PRO A C 1
ATOM 3011 O O . PRO A 1 371 ? 54.240 20.404 -132.396 1.00 75.75 371 PRO A O 1
ATOM 3014 N N . VAL A 1 372 ? 53.981 22.106 -130.936 1.00 74.25 372 VAL A N 1
ATOM 3015 C CA . VAL A 1 372 ? 53.858 23.145 -131.951 1.00 74.25 372 VAL A CA 1
ATOM 3016 C C . VAL A 1 372 ? 55.178 23.250 -132.714 1.00 74.25 372 VAL A C 1
ATOM 3018 O O . VAL A 1 372 ? 56.242 23.246 -132.097 1.00 74.25 372 VAL A O 1
ATOM 3021 N N . PHE A 1 373 ? 55.116 23.393 -134.036 1.00 74.12 373 PHE A N 1
ATOM 3022 C CA . PHE A 1 373 ? 56.285 23.702 -134.852 1.00 74.12 373 PHE A CA 1
ATOM 3023 C C . PHE A 1 373 ? 55.948 24.803 -135.849 1.00 74.12 373 PHE A C 1
ATOM 3025 O O . PHE A 1 373 ? 54.814 24.921 -136.294 1.00 74.12 373 PHE A O 1
ATOM 3032 N N . TYR A 1 374 ? 56.948 25.594 -136.218 1.00 78.69 374 TYR A N 1
ATOM 3033 C CA . TYR A 1 374 ? 56.753 26.750 -137.083 1.00 78.69 374 TYR A CA 1
ATOM 3034 C C . TYR A 1 374 ? 57.430 26.527 -138.432 1.00 78.69 374 TYR A C 1
ATOM 3036 O O . TYR A 1 374 ? 58.497 25.912 -138.534 1.00 78.69 374 TYR A O 1
ATOM 3044 N N . THR A 1 375 ? 56.823 27.051 -139.492 1.00 77.00 375 THR A N 1
ATOM 3045 C CA . THR A 1 375 ? 57.431 26.998 -140.834 1.00 77.00 375 THR A CA 1
ATOM 3046 C C . THR A 1 375 ? 58.648 27.921 -140.968 1.00 77.00 375 THR A C 1
ATOM 3048 O O . THR A 1 375 ? 59.547 27.607 -141.738 1.00 77.00 375 THR A O 1
ATOM 3051 N N . HIS A 1 376 ? 58.674 29.035 -140.229 1.00 73.88 376 HIS A N 1
ATOM 3052 C CA . HIS A 1 376 ? 59.765 30.010 -140.064 1.00 73.88 376 HIS A CA 1
ATOM 3053 C C . HIS A 1 376 ? 59.454 30.905 -138.845 1.00 73.88 376 HIS A C 1
ATOM 3055 O O . HIS A 1 376 ? 58.374 30.779 -138.269 1.00 73.88 376 HIS A O 1
ATOM 3061 N N . GLU A 1 377 ? 60.370 31.795 -138.455 1.00 70.88 377 GLU A N 1
ATOM 3062 C CA . GLU A 1 377 ? 60.361 32.548 -137.179 1.00 70.88 377 GLU A CA 1
ATOM 3063 C C . GLU A 1 377 ? 59.052 33.302 -136.863 1.00 70.88 377 GLU A C 1
ATOM 3065 O O . GLU A 1 377 ? 58.671 33.405 -135.702 1.00 70.88 377 GLU A O 1
ATOM 3070 N N . TYR A 1 378 ? 58.305 33.730 -137.887 1.00 75.12 378 TYR A N 1
ATOM 3071 C CA . TYR A 1 378 ? 56.978 34.358 -137.756 1.00 75.12 378 TYR A CA 1
ATOM 3072 C C . TYR A 1 378 ? 55.946 33.772 -138.738 1.00 75.12 378 TYR A C 1
ATOM 3074 O O . TYR A 1 378 ? 55.081 34.477 -139.256 1.00 75.12 378 TYR A O 1
ATOM 3082 N N . GLY A 1 379 ? 56.076 32.480 -139.043 1.00 72.81 379 GLY A N 1
ATOM 3083 C CA . GLY A 1 379 ? 55.247 31.778 -140.021 1.00 72.81 379 GLY A CA 1
ATOM 3084 C C . GLY A 1 379 ? 54.007 31.094 -139.449 1.00 72.81 379 GLY A C 1
ATOM 3085 O O . GLY A 1 379 ? 53.620 31.295 -138.300 1.00 72.81 379 GLY A O 1
ATOM 3086 N N . TYR A 1 380 ? 53.402 30.221 -140.261 1.00 74.31 380 TYR A N 1
ATOM 3087 C CA . TYR A 1 380 ? 52.336 29.323 -139.806 1.00 74.31 380 TYR A CA 1
ATOM 3088 C C . TYR A 1 380 ? 52.797 28.470 -138.613 1.00 74.31 380 TYR A C 1
ATOM 3090 O O . TYR A 1 380 ? 53.922 27.952 -138.640 1.00 74.31 380 TYR A O 1
ATOM 3098 N N . LYS A 1 381 ? 51.908 28.367 -137.616 1.00 74.88 381 LYS A N 1
ATOM 3099 C CA . LYS A 1 381 ? 52.025 27.626 -136.352 1.00 74.88 381 LYS A CA 1
ATOM 3100 C C . LYS A 1 381 ? 51.262 26.307 -136.412 1.00 74.88 381 LYS A C 1
ATOM 3102 O O . LYS A 1 381 ? 50.137 26.332 -136.963 1.00 74.88 381 LYS A O 1
#

Radius of gyration: 91.71 Å; chains: 1; bounding box: 148×68×271 Å